Protein AF-S8C8A9-F1 (afdb_monomer)

pLDDT: mean 84.48, std 21.22, range [22.09, 98.94]

InterPro domains:
  IPR002110 Ankyrin repeat [PF12796] (405-491)
  IPR002110 Ankyrin repeat [PS50088] (434-466)
  IPR002110 Ankyrin repeat [PS50088] (467-499)
  IPR002110 Ankyrin repeat [SM00248] (434-463)
  IPR002110 Ankyrin repeat [SM00248] (467-498)
  IPR006034 Asparaginase/glutaminase-like [PIRSF001220] (20-376)
  IPR006034 Asparaginase/glutaminase-like [PR00139] (23-34)
  IPR006034 Asparaginase/glutaminase-like [PR00139] (129-147)
  IPR006034 Asparaginase/glutaminase-like [PR00139] (308-326)
  IPR006034 Asparaginase/glutaminase-like [PS51732] (21-376)
  IPR006034 Asparaginase/glutaminase-like [PTHR11707] (17-507)
  IPR006034 Asparaginase/glutaminase-like [SM00870] (22-370)
  IPR027473 L-asparaginase, C-terminal [G3DSA:3.40.50.40] (257-384)
  IPR027474 L-asparaginase, N-terminal [PF00710] (22-238)
  IPR036152 Asparaginase/glutaminase-like superfamily [SSF53774] (21-382)
  IPR036770 Ankyrin repeat-containing domain superfamily [G3DSA:1.25.40.20] (395-515)
  IPR036770 Ankyrin repeat-containing domain superfamily [SSF48403] (401-494)
  IPR037152 L-asparaginase, N-terminal domain superfamily [G3DSA:3.40.50.1170] (20-256)
  IPR040919 Asparaginase/glutaminase, C-terminal [PF17763] (258-370)
  IPR041725 Type I (cytosolic) L-asparaginase [cd08963] (22-370)

Nearest PDB structures (foldseek):
  5dnd-assembly1_C  TM=9.530E-01  e=2.998E-39  Cavia porcellus
  5dnd-assembly1_A  TM=9.537E-01  e=4.748E-38  Cavia porcellus
  2ocd-assembly1_D  TM=9.410E-01  e=1.477E-31  Vibrio cholerae
  2ocd-assembly1_B  TM=9.406E-01  e=2.278E-31  Vibrio cholerae
  2ocd-assembly1_A  TM=9.268E-01  e=1.559E-31  Vibrio cholerae

Secondary structure (DSSP, 8-state):
-HHHHHHHHHHHHHHHTS-EEEEEEEEEESGGGEEEETTEEEE-S-HIIIIITT-TTT---PPPPEEEEE-TT--EEEEEEEEPPPPTTS-EEEEEEEEEEEEE-GGG--HHHHHHHHHHHHHTTTT-SEEEEE--STTHHHHHHHHHHHEET--S-EEEE--SS-TTSSS-SHHHHHHHHHHHHHH----SEEEEETTEEEEGGG-EE--SSSS--EE-TTS--SEEESSSEEE-TTT-----SS---EE-------EEEEE--TT--HHHHHHHHTSTT--EEEEEEBTTTB--S-HHHHHHHHHHHHTT-EEEEEESSSS----TTSHHHHHHHHTTPEE-TT--HHHHHHHHHHHHTSS--HHHHHHHHTS-SSS-S---------------HHHHHHHHHHHHHHT-HHHHHHHHTTT-GGGGG---TTS--HHHHHHTSS-HHHHHHHHHTT--SS---TTS--HHHHHHHTT-HHHHHHHHHTT----HHHHHHHHHHHHHHHHHHHHHHT-PPPP--------------------------------------HHHHHHHHHHHT-

Sequence (574 aa):
MVTAKIRRDSFVQYEEAAAESRVLIIMTGGTICMRRSPDGYVPAEGFLDACLAIRPSFNDMSPPKELTARTDSGEELTLKSLRTPLTSYHKRIRYCVMEFNPLLDSSSINAKGWKKIAWTIYNNYKEFDAFLVLHGTDSLAYTSSALSFMLHNLGKPVILTGSQTPMTELQNDATDNLLGSLLIAGHFMIPEVCLFFNHELYRGNRATKVNATAFAAFQSPNCPPLATVGINTTARWDLITRPNAIERFSVEENLDAHVACLRIFPGILPEMVEGVLNLKNLKGLVLETFGAGNLPEDERLISVLGEACRRGIIIVNVTQCLTGTVSPLYAPGTALGRAGVVFGHDLTSEAALTKLIWLLGKNLTDTQIRFQMSHSLRGELTEQSQTLFEHPGLTPKMESLSRLGYAIRDGDLEEIERVLAAQREWLLNEVDYAGRTPLHHAAMQGNSDVLRHLLSRGASVHIRNRENHTPLYVAADAGYPENVRLLREAGGHLHPDELELAAMLKQKAIRSSTSSMSNSPVGGSSSNADATLKVPDEKHGAGHAGGSKIAVAGNGVGKGIDTEAADCWSLAGV

Mean predicted aligned error: 9.78 Å

Organism: Dactylellina haptotyla (strain CBS 200.50) (NCBI:txid1284197)

Solvent-accessible surface area (backbone atoms only — not comparable to full-atom values): 31473 Å² total; per-residue (Å²): 116,71,70,62,48,53,54,47,56,52,50,52,52,54,62,72,66,43,56,70,30,37,35,42,33,40,33,45,29,17,41,33,44,27,41,86,49,99,91,41,77,41,77,51,84,61,52,56,66,77,56,37,60,80,32,63,84,48,21,58,78,65,83,69,48,78,43,79,43,31,40,53,89,57,52,79,40,83,32,68,26,46,34,32,45,80,41,99,79,67,37,29,38,34,33,34,68,49,74,44,86,76,59,37,57,28,84,75,60,47,75,71,50,52,44,41,54,53,34,25,50,58,60,29,53,66,71,33,60,16,37,37,36,37,31,13,63,85,33,40,31,38,53,25,14,36,47,42,68,25,46,36,49,37,71,39,18,33,36,35,32,38,23,87,30,22,53,83,45,91,79,47,48,19,61,60,24,50,50,52,45,49,54,44,41,54,72,44,87,46,29,42,39,23,34,32,51,70,55,33,30,28,50,7,28,40,34,42,78,77,38,96,79,52,70,69,23,63,48,38,66,80,44,78,60,41,25,40,59,62,102,59,75,47,69,44,55,86,75,60,67,58,45,40,65,72,36,48,64,47,75,60,75,55,64,34,77,46,54,48,77,47,75,68,57,95,84,68,52,51,68,61,57,45,54,59,73,63,40,87,76,57,43,33,36,38,37,29,21,46,65,47,36,37,66,80,100,43,71,63,46,50,46,51,52,25,51,39,32,74,74,62,30,46,38,34,36,24,33,66,48,81,58,69,47,29,44,61,87,44,72,59,21,40,54,40,48,75,32,59,40,34,55,32,31,42,30,43,71,42,29,50,50,33,51,49,22,41,47,64,33,42,101,61,54,70,68,56,42,50,52,51,62,60,45,60,87,75,76,36,37,77,71,96,77,73,91,80,82,83,75,98,74,84,72,58,71,67,57,55,52,50,52,43,52,49,22,56,74,73,66,35,61,67,55,38,51,59,62,45,49,86,82,35,64,52,54,39,68,41,58,50,100,62,36,42,26,58,51,38,59,23,27,62,41,91,47,51,65,61,37,50,53,44,35,50,71,29,36,64,46,73,60,50,24,73,86,67,44,30,30,41,49,45,5,19,76,54,29,30,52,66,41,20,50,52,34,46,44,40,45,27,60,63,46,71,88,46,48,65,57,48,46,53,52,28,53,49,24,52,51,53,38,55,57,59,67,73,66,68,84,78,86,80,90,82,84,88,85,88,82,90,81,82,87,83,89,84,89,88,84,90,79,87,81,88,73,86,73,82,74,84,78,73,83,82,74,68,86,50,58,45,60,47,34,30,50,11,29,49,69,55,72,98

Foldseek 3Di:
DVVVVVVVVVVVVLLVPAAEFEEEEEELFAQQQWDQDPVGTDHDPPCCPVFQCVDLQRAVPPDWDWAWFAFLVRDIDTFTWGKGPQDPLSHIYIYTYDYDVPRDAQVPQDLVNLSRVLSSCVSCVQAGQAYEYEHHDPCQLLSLLLSQLFKPQQFAYYEYEYWLHYSPDPDTQSVVQVSLRRVCRTRPRQRASWYTFDQFIARSQQKDQDDNHDSCGIDRAADGTQWGDDPHIDGPLLLGDFDLDLAAIDGQSQFALLEEEDEDDPPDDLVVVLVSLPPPPRAEYEYADEDQQADPPDPSNLVSLLVSVVVNRAYETDYPDSHFFRDCPDPRSVSNVVSVHAGQTGGDPSNLSSLLRSLVSDPDGSVVSSVVSNDDPRSRHDDPDDDDDDDPDDDDPVVLLVQLLVCLVVVPPVSVCVSPPDSVLVQLCDADPQQDGSLLSNLLDLDVVSNSVSSSSRRRQSRATSVRWGSLLNNLQLLRQSSNLSSVRSNHAGHPVCLVVLVVLLVVLVVVLVVVVVPDDDDDDDDDDDDDDDDDDDDDDDDDDDDDDPDPDDDPRPPDPSVSSNVSSVSNPD

Radius of gyration: 29.11 Å; Cα contacts (8 Å, |Δi|>4): 1103; chains: 1; bounding box: 78×62×110 Å

Structure (mmCIF, N/CA/C/O backbone):
data_AF-S8C8A9-F1
#
_entry.id   AF-S8C8A9-F1
#
loop_
_atom_site.group_PDB
_atom_site.id
_atom_site.type_symbol
_atom_site.label_atom_id
_atom_site.label_alt_id
_atom_site.label_comp_id
_atom_site.label_asym_id
_atom_site.label_entity_id
_atom_site.label_seq_id
_atom_site.pdbx_PDB_ins_code
_atom_site.Cartn_x
_atom_site.Cartn_y
_atom_site.Cartn_z
_atom_site.occupancy
_atom_site.B_iso_or_equiv
_atom_site.auth_seq_id
_atom_site.auth_comp_id
_atom_site.auth_asym_id
_atom_site.auth_atom_id
_atom_site.pdbx_PDB_model_num
ATOM 1 N N . MET A 1 1 ? 47.945 -13.393 -22.040 1.00 42.03 1 MET A N 1
ATOM 2 C CA . MET A 1 1 ? 47.560 -12.063 -21.506 1.00 42.03 1 MET A CA 1
ATOM 3 C C . MET A 1 1 ? 46.384 -11.416 -22.244 1.00 42.03 1 MET A C 1
ATOM 5 O O . MET A 1 1 ? 45.586 -10.767 -21.584 1.00 42.03 1 MET A O 1
ATOM 9 N N . VAL A 1 2 ? 46.208 -11.625 -23.556 1.00 35.19 2 VAL A N 1
ATOM 10 C CA . VAL A 1 2 ? 45.102 -11.025 -24.339 1.00 35.19 2 VAL A CA 1
ATOM 11 C C . VAL A 1 2 ? 43.718 -11.614 -23.990 1.00 35.19 2 VAL A C 1
ATOM 13 O O . VAL A 1 2 ? 42.746 -10.879 -23.881 1.00 35.19 2 VAL A O 1
ATOM 16 N N . THR A 1 3 ? 43.620 -12.908 -23.674 1.00 34.03 3 THR A N 1
ATOM 17 C CA . THR A 1 3 ? 42.352 -13.587 -23.322 1.00 34.03 3 THR A CA 1
ATOM 18 C C . THR A 1 3 ? 41.801 -13.250 -21.931 1.00 34.03 3 THR A C 1
ATOM 20 O O . THR A 1 3 ? 40.588 -13.232 -21.742 1.00 34.03 3 THR A O 1
ATOM 23 N N . ALA A 1 4 ? 42.663 -12.939 -20.957 1.00 36.50 4 ALA A N 1
ATOM 24 C CA . ALA A 1 4 ? 42.240 -12.524 -19.615 1.00 36.50 4 ALA A CA 1
ATOM 25 C C . ALA A 1 4 ? 41.763 -11.062 -19.579 1.00 36.50 4 ALA A C 1
ATOM 27 O O . ALA A 1 4 ? 40.869 -10.735 -18.806 1.00 36.50 4 ALA A O 1
ATOM 28 N N . LYS A 1 5 ? 42.329 -10.204 -20.441 1.00 31.70 5 LYS A N 1
ATOM 29 C CA . LYS A 1 5 ? 41.906 -8.808 -20.599 1.00 31.70 5 LYS A CA 1
ATOM 30 C C . LYS A 1 5 ? 40.557 -8.722 -21.319 1.00 31.70 5 LYS A C 1
ATOM 32 O O . LYS A 1 5 ? 39.649 -8.110 -20.787 1.00 31.70 5 LYS A O 1
ATOM 37 N N . ILE A 1 6 ? 40.364 -9.492 -22.398 1.00 32.69 6 ILE A N 1
ATOM 38 C CA . ILE A 1 6 ? 39.068 -9.594 -23.097 1.00 32.69 6 ILE A CA 1
ATOM 39 C C . ILE A 1 6 ? 37.965 -10.150 -22.181 1.00 32.69 6 ILE A C 1
ATOM 41 O O . ILE A 1 6 ? 36.848 -9.645 -22.214 1.00 32.69 6 ILE A O 1
ATOM 45 N N . ARG A 1 7 ? 38.251 -11.145 -21.322 1.00 33.81 7 ARG A N 1
ATOM 46 C CA . ARG A 1 7 ? 37.277 -11.639 -20.325 1.00 33.81 7 ARG A CA 1
ATOM 47 C C . ARG A 1 7 ? 36.943 -10.617 -19.239 1.00 33.81 7 ARG A C 1
ATOM 49 O O . ARG A 1 7 ? 35.809 -10.609 -18.791 1.00 33.81 7 ARG A O 1
ATOM 56 N N . ARG A 1 8 ? 37.898 -9.779 -18.820 1.00 34.50 8 ARG A N 1
ATOM 57 C CA . ARG A 1 8 ? 37.656 -8.684 -17.865 1.00 34.50 8 ARG A CA 1
ATOM 58 C C . ARG A 1 8 ? 36.862 -7.551 -18.507 1.00 34.50 8 ARG A C 1
ATOM 60 O O . ARG A 1 8 ? 35.885 -7.121 -17.919 1.00 34.50 8 ARG A O 1
ATOM 67 N N . ASP A 1 9 ? 37.225 -7.142 -19.717 1.00 32.78 9 ASP A N 1
ATOM 68 C CA . ASP A 1 9 ? 36.562 -6.050 -20.436 1.00 32.78 9 ASP A CA 1
ATOM 69 C C . ASP A 1 9 ? 35.122 -6.436 -20.835 1.00 32.78 9 ASP A C 1
ATOM 71 O O . ASP A 1 9 ? 34.214 -5.622 -20.716 1.00 32.78 9 ASP A O 1
ATOM 75 N N . SER A 1 10 ? 34.879 -7.705 -21.198 1.00 34.06 10 SER A N 1
ATOM 76 C CA . SER A 1 10 ? 33.519 -8.226 -21.438 1.00 34.06 10 SER A CA 1
ATOM 77 C C . SER A 1 10 ? 32.696 -8.424 -20.159 1.00 34.06 10 SER A C 1
ATOM 79 O O . SER A 1 10 ? 31.490 -8.194 -20.196 1.00 34.06 10 SER A O 1
ATOM 81 N N . PHE A 1 11 ? 33.311 -8.791 -19.024 1.00 35.25 11 PHE A N 1
ATOM 82 C CA . PHE A 1 11 ? 32.624 -8.819 -17.721 1.00 35.25 11 PHE A CA 1
ATOM 83 C C . PHE A 1 11 ? 32.249 -7.412 -17.241 1.00 35.25 11 PHE A C 1
ATOM 85 O O . PHE A 1 11 ? 31.136 -7.214 -16.771 1.00 35.25 11 PHE A O 1
ATOM 92 N N . VAL A 1 12 ? 33.144 -6.432 -17.404 1.00 36.62 12 VAL A N 1
ATOM 93 C CA . VAL A 1 12 ? 32.909 -5.030 -17.018 1.00 36.62 12 VAL A CA 1
ATOM 94 C C . VAL A 1 12 ? 31.829 -4.386 -17.898 1.00 36.62 12 VAL A C 1
ATOM 96 O O . VAL A 1 12 ? 30.950 -3.710 -17.372 1.00 36.62 12 VAL A O 1
ATOM 99 N N . GLN A 1 13 ? 31.805 -4.666 -19.209 1.00 33.38 13 GLN A N 1
ATOM 100 C CA . GLN A 1 13 ? 30.713 -4.225 -20.094 1.00 33.38 13 GLN A CA 1
ATOM 101 C C . GLN A 1 13 ? 29.355 -4.845 -19.727 1.00 33.38 13 GLN A C 1
ATOM 103 O O . GLN A 1 13 ? 28.339 -4.154 -19.772 1.00 33.38 13 GLN A O 1
ATOM 108 N N . TYR A 1 14 ? 29.323 -6.126 -19.340 1.00 40.25 14 TYR A N 1
ATOM 109 C CA . TYR A 1 14 ? 28.103 -6.771 -18.837 1.00 40.25 14 TYR A CA 1
ATOM 110 C C . TYR A 1 14 ? 27.662 -6.201 -17.480 1.00 40.25 14 TYR A C 1
ATOM 112 O O . TYR A 1 14 ? 26.465 -6.082 -17.223 1.00 40.25 14 TYR A O 1
ATOM 120 N N . GLU A 1 15 ? 28.610 -5.820 -16.619 1.00 42.19 15 GLU A N 1
ATOM 121 C CA . GLU A 1 15 ? 28.318 -5.198 -15.330 1.00 42.19 15 GLU A CA 1
ATOM 122 C C . GLU A 1 15 ? 27.825 -3.755 -15.461 1.00 42.19 15 GLU A C 1
ATOM 124 O O . GLU A 1 15 ? 26.993 -3.369 -14.652 1.00 42.19 15 GLU A O 1
ATOM 129 N N . GLU A 1 16 ? 28.254 -2.951 -16.435 1.00 47.31 16 GLU A N 1
ATOM 130 C CA . GLU A 1 16 ? 27.693 -1.602 -16.657 1.00 47.31 16 GLU A CA 1
ATOM 131 C C . GLU A 1 16 ? 26.320 -1.618 -17.349 1.00 47.31 16 GLU A C 1
ATOM 133 O O . GLU A 1 16 ? 25.520 -0.712 -17.122 1.00 47.31 16 GLU A O 1
ATOM 138 N N . ALA A 1 17 ? 26.017 -2.663 -18.125 1.00 53.38 17 ALA A N 1
ATOM 139 C CA . ALA A 1 17 ? 24.766 -2.818 -18.874 1.00 53.38 17 ALA A CA 1
ATOM 140 C C . ALA A 1 17 ? 23.624 -3.505 -18.093 1.00 53.38 17 ALA A C 1
ATOM 142 O O . ALA A 1 17 ? 22.558 -3.758 -18.656 1.00 53.38 17 ALA A O 1
ATOM 143 N N . ALA A 1 18 ? 23.825 -3.846 -16.814 1.00 61.31 18 ALA A N 1
ATOM 144 C CA . ALA A 1 18 ? 22.782 -4.487 -16.014 1.00 61.31 18 ALA A CA 1
ATOM 145 C C . ALA A 1 18 ? 21.575 -3.551 -15.830 1.00 61.31 18 ALA A C 1
ATOM 147 O O . ALA A 1 18 ? 21.741 -2.386 -15.462 1.00 61.31 18 ALA A O 1
ATOM 148 N N . ALA A 1 19 ? 20.364 -4.077 -16.041 1.00 77.69 19 ALA A N 1
ATOM 149 C CA . ALA A 1 19 ? 19.128 -3.316 -15.895 1.00 77.69 19 ALA A CA 1
ATOM 150 C C . ALA A 1 19 ? 19.036 -2.644 -14.510 1.00 77.69 19 ALA A C 1
ATOM 152 O O . ALA A 1 19 ? 19.428 -3.216 -13.485 1.00 77.69 19 ALA A O 1
ATOM 153 N N . GLU A 1 20 ? 18.496 -1.426 -14.475 1.00 89.44 20 GLU A N 1
ATOM 154 C CA . GLU A 1 20 ? 18.305 -0.645 -13.251 1.00 89.44 20 GLU A CA 1
ATOM 155 C C . GLU A 1 20 ? 16.805 -0.479 -12.970 1.00 89.44 20 GLU A C 1
ATOM 157 O O . GLU A 1 20 ? 16.030 -0.109 -13.855 1.00 89.44 20 GLU A O 1
ATOM 162 N N . SER A 1 21 ? 16.372 -0.748 -11.735 1.00 94.38 21 SER A N 1
ATOM 163 C CA . SER A 1 21 ? 15.066 -0.277 -11.247 1.00 94.38 21 SER A CA 1
ATOM 164 C C . SER A 1 21 ? 15.201 1.102 -10.621 1.00 94.38 21 SER A C 1
ATOM 166 O O . SER A 1 21 ? 16.193 1.352 -9.935 1.00 94.38 21 SER A O 1
ATOM 168 N N . ARG A 1 22 ? 14.188 1.953 -10.780 1.00 96.88 22 ARG A N 1
ATOM 169 C CA . ARG A 1 22 ? 14.102 3.266 -10.133 1.00 96.88 22 ARG A CA 1
ATOM 170 C C . ARG A 1 22 ? 13.155 3.209 -8.938 1.00 96.88 22 ARG A C 1
ATOM 172 O O . ARG A 1 22 ? 11.986 2.876 -9.103 1.00 96.88 22 ARG A O 1
ATOM 179 N N . VAL A 1 23 ? 13.633 3.557 -7.747 1.00 98.62 23 VAL A N 1
ATOM 180 C CA . VAL A 1 23 ? 12.819 3.590 -6.519 1.00 98.62 23 VAL A CA 1
ATOM 181 C C . VAL A 1 23 ? 12.820 4.994 -5.925 1.00 98.62 23 VAL A C 1
ATOM 183 O O . VAL A 1 23 ? 13.881 5.583 -5.733 1.00 98.62 23 VAL A O 1
ATOM 186 N N . LEU A 1 24 ? 11.639 5.530 -5.616 1.00 98.81 24 LEU A N 1
ATOM 187 C CA . LEU A 1 24 ? 11.521 6.783 -4.871 1.00 98.81 24 LEU A CA 1
ATOM 188 C C . LEU A 1 24 ? 11.335 6.472 -3.388 1.00 98.81 24 LEU A C 1
ATOM 190 O O . LEU A 1 24 ? 10.375 5.800 -3.008 1.00 98.81 24 LEU A O 1
ATOM 194 N N . ILE A 1 25 ? 12.234 6.983 -2.550 1.00 98.81 25 ILE A N 1
ATOM 195 C CA . ILE A 1 25 ? 12.076 6.959 -1.098 1.00 98.81 25 ILE A CA 1
ATOM 196 C C . ILE A 1 25 ? 11.404 8.266 -0.671 1.00 98.81 25 ILE A C 1
ATOM 198 O O . ILE A 1 25 ? 11.983 9.339 -0.808 1.00 98.81 25 ILE A O 1
ATOM 202 N N . ILE A 1 26 ? 10.191 8.178 -0.139 1.00 98.69 26 ILE A N 1
ATOM 203 C CA . ILE A 1 26 ? 9.422 9.287 0.426 1.00 98.69 26 ILE A CA 1
ATOM 204 C C . ILE A 1 26 ? 9.629 9.260 1.939 1.00 98.69 26 ILE A C 1
ATOM 206 O O . ILE A 1 26 ? 9.161 8.350 2.623 1.00 98.69 26 ILE A O 1
ATOM 210 N N . MET A 1 27 ? 10.347 10.237 2.479 1.00 97.62 27 MET A N 1
ATOM 211 C CA . MET A 1 27 ? 10.659 10.298 3.902 1.00 97.62 27 MET A CA 1
ATOM 212 C C . MET A 1 27 ? 9.715 11.263 4.609 1.00 97.62 27 MET A C 1
ATOM 214 O O . MET A 1 27 ? 9.825 12.481 4.465 1.00 97.62 27 MET A O 1
ATOM 218 N N . THR A 1 28 ? 8.787 10.710 5.390 1.00 96.62 28 THR A N 1
ATOM 219 C CA . THR A 1 28 ? 7.831 11.504 6.172 1.00 96.62 28 THR A CA 1
ATOM 220 C C . THR A 1 28 ? 8.365 11.841 7.559 1.00 96.62 28 THR A C 1
ATOM 222 O O . THR A 1 28 ? 7.844 12.756 8.188 1.00 96.62 28 THR A O 1
ATOM 225 N N . GLY A 1 29 ? 9.372 11.106 8.040 1.00 94.69 29 GLY A N 1
ATOM 226 C CA . GLY A 1 29 ? 10.000 11.273 9.350 1.00 94.69 29 GLY A CA 1
ATOM 227 C C . GLY A 1 29 ? 10.159 9.938 10.079 1.00 94.69 29 GLY A C 1
ATOM 228 O O . GLY A 1 29 ? 10.437 8.908 9.463 1.00 94.69 29 GLY A O 1
ATOM 229 N N . GLY A 1 30 ? 9.936 9.950 11.394 1.00 93.69 30 GLY A N 1
ATOM 230 C CA . GLY A 1 30 ? 10.082 8.776 12.256 1.00 93.69 30 GLY A CA 1
ATOM 231 C C . GLY A 1 30 ? 11.503 8.524 12.761 1.00 93.69 30 GLY A C 1
ATOM 232 O O . GLY A 1 30 ? 12.468 9.146 12.324 1.00 93.69 30 GLY A O 1
ATOM 233 N N . THR A 1 31 ? 11.628 7.574 13.690 1.00 95.12 31 THR A N 1
ATOM 234 C CA . THR A 1 31 ? 12.879 7.261 14.399 1.00 95.12 31 THR A CA 1
ATOM 235 C C . THR A 1 31 ? 14.056 6.974 13.470 1.00 95.12 31 THR A C 1
ATOM 237 O O . THR A 1 31 ? 15.184 7.334 13.793 1.00 95.12 31 THR A O 1
ATOM 240 N N . ILE A 1 32 ? 13.811 6.399 12.290 1.00 96.19 32 ILE A N 1
ATOM 241 C CA . ILE A 1 32 ? 14.848 6.016 11.323 1.00 96.19 32 ILE A CA 1
ATOM 242 C C . ILE A 1 32 ? 15.799 7.154 10.942 1.00 96.19 32 ILE A C 1
ATOM 244 O O . ILE A 1 32 ? 17.000 6.915 10.799 1.00 96.19 32 ILE A O 1
ATOM 248 N N . CYS A 1 33 ? 15.286 8.382 10.854 1.00 93.94 33 CYS A N 1
ATOM 249 C CA . CYS A 1 33 ? 16.045 9.581 10.510 1.00 93.94 33 CYS A CA 1
ATOM 250 C C . CYS A 1 33 ? 16.248 10.528 11.705 1.00 93.94 33 CYS A C 1
ATOM 252 O O . CYS A 1 33 ? 16.643 11.676 11.516 1.00 93.94 33 CYS A O 1
ATOM 254 N N . MET A 1 34 ? 15.956 10.100 12.937 1.00 93.31 34 MET A N 1
ATOM 255 C CA . MET A 1 34 ? 16.166 10.945 14.113 1.00 93.31 34 MET A CA 1
ATOM 256 C C . MET A 1 34 ? 17.642 11.008 14.526 1.00 93.31 34 MET A C 1
ATOM 258 O O . MET A 1 34 ? 18.453 10.128 14.233 1.00 93.31 34 MET A O 1
ATOM 262 N N . ARG A 1 35 ? 17.993 12.056 15.270 1.00 91.19 35 ARG A N 1
ATOM 263 C CA . ARG A 1 35 ? 19.293 12.214 15.932 1.00 91.19 35 ARG A CA 1
ATOM 264 C C . ARG A 1 35 ? 19.104 12.584 17.396 1.00 91.19 35 ARG A C 1
ATOM 266 O O . ARG A 1 35 ? 18.099 13.198 17.751 1.00 91.19 35 ARG A O 1
ATOM 273 N N . ARG A 1 36 ? 20.084 12.248 18.235 1.00 90.31 36 ARG A N 1
ATOM 274 C CA . ARG A 1 36 ? 20.093 12.689 19.634 1.00 90.31 36 ARG A CA 1
ATOM 275 C C . ARG A 1 36 ? 20.239 14.208 19.718 1.00 90.31 36 ARG A C 1
ATOM 277 O O . ARG A 1 36 ? 21.080 14.795 19.037 1.00 90.31 36 ARG A O 1
ATOM 284 N N . SER A 1 37 ? 19.461 14.815 20.600 1.00 89.94 37 SER A N 1
ATOM 285 C CA . SER A 1 37 ? 19.577 16.199 21.049 1.00 89.94 37 SER A CA 1
ATOM 286 C C . SER A 1 37 ? 19.430 16.256 22.582 1.00 89.94 37 SER A C 1
ATOM 288 O O . SER A 1 37 ? 19.095 15.243 23.206 1.00 89.94 37 SER A O 1
ATOM 290 N N . PRO A 1 38 ? 19.679 17.416 23.219 1.00 92.38 38 PRO A N 1
ATOM 291 C CA . PRO A 1 38 ? 19.391 17.612 24.642 1.00 92.38 38 PRO A CA 1
ATOM 292 C C . PRO A 1 38 ? 17.920 17.375 25.028 1.00 92.38 38 PRO A C 1
ATOM 294 O O . PRO A 1 38 ? 17.655 17.001 26.166 1.00 92.38 38 PRO A O 1
ATOM 297 N N . ASP A 1 39 ? 16.990 17.532 24.081 1.00 87.62 39 ASP A N 1
ATOM 298 C CA . ASP A 1 39 ? 15.541 17.380 24.281 1.00 87.62 39 ASP A CA 1
ATOM 299 C C . ASP A 1 39 ? 15.029 15.974 23.907 1.00 87.62 39 ASP A C 1
ATOM 301 O O . ASP A 1 39 ? 13.825 15.743 23.801 1.00 87.62 39 ASP A O 1
ATOM 305 N N . GLY A 1 40 ? 15.939 15.020 23.688 1.00 87.25 40 GLY A N 1
ATOM 306 C CA . GLY A 1 40 ? 15.624 13.665 23.237 1.00 87.25 40 GLY A CA 1
ATOM 307 C C . GLY A 1 40 ? 15.929 13.452 21.755 1.00 87.25 40 GLY A C 1
ATOM 308 O O . GLY A 1 40 ? 16.821 14.079 21.186 1.00 87.25 40 GLY A O 1
ATOM 309 N N . TYR A 1 41 ? 15.242 12.507 21.119 1.00 87.31 41 TYR A N 1
ATOM 310 C CA . TYR A 1 41 ? 15.408 12.269 19.686 1.00 87.31 41 TYR A CA 1
ATOM 311 C C . TYR A 1 41 ? 14.573 13.265 18.880 1.00 87.31 41 TYR A C 1
ATOM 313 O O . TYR A 1 41 ? 13.378 13.413 19.116 1.00 87.31 41 TYR A O 1
ATOM 321 N N . VAL A 1 42 ? 15.205 13.932 17.913 1.00 87.75 42 VAL A N 1
ATOM 322 C CA . VAL A 1 42 ? 14.548 14.897 17.017 1.00 87.75 42 VAL A CA 1
ATOM 323 C C . VAL A 1 42 ? 14.750 14.494 15.557 1.00 87.75 42 VAL A C 1
ATOM 325 O O . VAL A 1 42 ? 15.813 13.947 15.238 1.00 87.75 42 VAL A O 1
ATOM 328 N N . PRO A 1 43 ? 13.783 14.753 14.654 1.00 89.31 43 PRO A N 1
ATOM 329 C CA . PRO A 1 43 ? 13.967 14.514 13.224 1.00 89.31 43 PRO A CA 1
ATOM 330 C C . PRO A 1 43 ? 15.207 15.236 12.675 1.00 89.31 43 PRO A C 1
ATOM 332 O O . PRO A 1 43 ? 15.498 16.369 13.068 1.00 89.31 43 PRO A O 1
ATOM 335 N N . ALA A 1 44 ? 15.942 14.579 11.777 1.00 90.38 44 ALA A N 1
ATOM 336 C CA . ALA A 1 44 ? 17.086 15.155 11.081 1.00 90.38 44 ALA A CA 1
ATOM 337 C C . ALA A 1 44 ? 16.915 15.052 9.562 1.00 90.38 44 ALA A C 1
ATOM 339 O O . ALA A 1 44 ? 16.457 14.032 9.047 1.00 90.38 44 ALA A O 1
ATOM 340 N N . GLU A 1 45 ? 17.314 16.117 8.871 1.00 92.94 45 GLU A N 1
ATOM 341 C CA . GLU A 1 45 ? 17.319 16.216 7.410 1.00 92.94 45 GLU A CA 1
ATOM 342 C C . GLU A 1 45 ? 18.648 15.722 6.815 1.00 92.94 45 GLU A C 1
ATOM 344 O O . GLU A 1 45 ? 19.648 15.553 7.524 1.00 92.94 45 GLU A O 1
ATOM 349 N N . GLY A 1 46 ? 18.675 15.524 5.496 1.00 95.06 46 GLY A N 1
ATOM 350 C CA . GLY A 1 46 ? 19.876 15.131 4.754 1.00 95.06 46 GLY A CA 1
ATOM 351 C C . GLY A 1 46 ? 20.194 13.640 4.877 1.00 95.06 46 GLY A C 1
ATOM 352 O O . GLY A 1 46 ? 21.359 13.238 4.862 1.00 95.06 46 GLY A O 1
ATOM 353 N N . PHE A 1 47 ? 19.163 12.805 5.002 1.00 96.50 47 PHE A N 1
ATOM 354 C CA . PHE A 1 47 ? 19.262 11.367 5.230 1.00 96.50 47 PHE A CA 1
ATOM 355 C C . PHE A 1 47 ? 20.036 10.644 4.121 1.00 96.50 47 PHE A C 1
ATOM 357 O O . PHE A 1 47 ? 20.830 9.744 4.409 1.00 96.50 47 PHE A O 1
ATOM 364 N N . LEU A 1 48 ? 19.869 11.062 2.858 1.00 96.69 48 LEU A N 1
ATOM 365 C CA . LEU A 1 48 ? 20.593 10.474 1.726 1.00 96.69 48 LEU A CA 1
ATOM 366 C C . LEU A 1 48 ? 22.112 10.553 1.927 1.00 96.69 48 LEU A C 1
ATOM 368 O O . LEU A 1 48 ? 22.789 9.532 1.840 1.00 96.69 48 LEU A O 1
ATOM 372 N N . ASP A 1 49 ? 22.645 11.739 2.217 1.00 95.44 49 ASP A N 1
ATOM 373 C CA . ASP A 1 49 ? 24.089 11.953 2.332 1.00 95.44 49 ASP A CA 1
ATOM 374 C C . ASP A 1 49 ? 24.624 11.524 3.705 1.00 95.44 49 ASP A C 1
ATOM 376 O O . ASP A 1 49 ? 25.658 10.860 3.784 1.00 95.44 49 ASP A O 1
ATOM 380 N N . ALA A 1 50 ? 23.904 11.847 4.784 1.00 94.00 50 ALA A N 1
ATOM 381 C CA . ALA A 1 50 ? 24.343 11.561 6.148 1.00 94.00 50 ALA A CA 1
ATOM 382 C C . ALA A 1 50 ? 24.273 10.069 6.501 1.00 94.00 50 ALA A C 1
ATOM 384 O O . ALA A 1 50 ? 25.067 9.593 7.313 1.00 94.00 50 ALA A O 1
ATOM 385 N N . CYS A 1 51 ? 23.325 9.328 5.914 1.00 96.00 51 CYS A N 1
ATOM 386 C CA . CYS A 1 51 ? 23.119 7.920 6.231 1.00 96.00 51 CYS A CA 1
ATOM 387 C C . CYS A 1 51 ? 23.416 6.987 5.053 1.00 96.00 51 CYS A C 1
ATOM 389 O O . CYS A 1 51 ? 24.118 5.992 5.230 1.00 96.00 51 CYS A O 1
ATOM 391 N N . LEU A 1 52 ? 22.890 7.243 3.859 1.00 97.25 52 LEU A N 1
ATOM 392 C CA . LEU A 1 52 ? 22.920 6.226 2.802 1.00 97.25 52 LEU A CA 1
ATOM 393 C C . LEU A 1 52 ? 24.204 6.269 1.968 1.00 97.25 52 LEU A C 1
ATOM 395 O O . LEU A 1 52 ? 24.807 5.228 1.718 1.00 97.25 52 LEU A O 1
ATOM 399 N N . ALA A 1 53 ? 24.669 7.459 1.590 1.00 96.88 53 ALA A N 1
ATOM 400 C CA . ALA A 1 53 ? 25.799 7.636 0.679 1.00 96.88 53 ALA A CA 1
ATOM 401 C C . ALA A 1 53 ? 27.118 7.068 1.224 1.00 96.88 53 ALA A C 1
ATOM 403 O O . ALA A 1 53 ? 27.946 6.592 0.450 1.00 96.88 53 ALA A O 1
ATOM 404 N N . ILE A 1 54 ? 27.307 7.092 2.545 1.00 94.88 54 ILE A N 1
ATOM 405 C CA . ILE A 1 54 ? 28.521 6.600 3.212 1.00 94.88 54 ILE A CA 1
ATOM 406 C C . ILE A 1 54 ? 28.548 5.073 3.390 1.00 94.88 54 ILE A C 1
ATOM 408 O O . ILE A 1 54 ? 29.561 4.529 3.828 1.00 94.88 54 ILE A O 1
ATOM 412 N N . ARG A 1 55 ? 27.444 4.370 3.101 1.00 95.75 55 ARG A N 1
ATOM 413 C CA . ARG A 1 55 ? 27.297 2.932 3.357 1.00 95.75 55 ARG A CA 1
ATOM 414 C C . ARG A 1 55 ? 27.439 2.125 2.063 1.00 95.75 55 ARG A C 1
ATOM 416 O O . ARG A 1 55 ? 26.564 2.225 1.205 1.00 95.75 55 ARG A O 1
ATOM 423 N N . PRO A 1 56 ? 28.448 1.241 1.942 1.00 95.81 56 PRO A N 1
ATOM 424 C CA . PRO A 1 56 ? 28.646 0.433 0.734 1.00 95.81 56 PRO A CA 1
ATOM 425 C C . PRO A 1 56 ? 27.468 -0.481 0.369 1.00 95.81 56 PRO A C 1
ATOM 427 O O . PRO A 1 56 ? 27.290 -0.820 -0.794 1.00 95.81 56 PRO A O 1
ATOM 430 N N . SER A 1 57 ? 26.641 -0.882 1.342 1.00 95.31 57 SER A N 1
ATOM 431 C CA . SER A 1 57 ? 25.430 -1.679 1.090 1.00 95.31 57 SER A CA 1
ATOM 432 C C . SER A 1 57 ? 24.336 -0.904 0.347 1.00 95.31 57 SER A C 1
ATOM 434 O O . SER A 1 57 ? 23.505 -1.509 -0.325 1.00 95.31 57 SER A O 1
ATOM 436 N N . PHE A 1 58 ? 24.348 0.425 0.449 1.00 97.12 58 PHE A N 1
ATOM 437 C CA . PHE A 1 58 ? 23.374 1.334 -0.156 1.00 97.12 58 PHE A CA 1
ATOM 438 C C . PHE A 1 58 ? 23.940 2.089 -1.363 1.00 97.12 58 PHE A C 1
ATOM 440 O O . PHE A 1 58 ? 23.183 2.535 -2.222 1.00 97.12 58 PHE A O 1
ATOM 447 N N . ASN A 1 59 ? 25.264 2.206 -1.446 1.00 97.06 59 ASN A N 1
ATOM 448 C CA . ASN A 1 59 ? 25.947 2.979 -2.466 1.00 97.06 59 ASN A CA 1
ATOM 449 C C . ASN A 1 59 ? 27.135 2.202 -3.050 1.00 97.06 59 ASN A C 1
ATOM 451 O O . ASN A 1 59 ? 28.124 1.951 -2.364 1.00 97.06 59 ASN A O 1
ATOM 455 N N . ASP A 1 60 ? 27.060 1.874 -4.339 1.00 95.31 60 ASP A N 1
ATOM 456 C CA . ASP A 1 60 ? 28.150 1.269 -5.109 1.00 95.31 60 ASP A CA 1
ATOM 457 C C . ASP A 1 60 ? 29.244 2.272 -5.517 1.00 95.31 60 ASP A C 1
ATOM 459 O O . ASP A 1 60 ? 30.193 1.902 -6.208 1.00 95.31 60 ASP A O 1
ATOM 463 N N . MET A 1 61 ? 29.117 3.533 -5.085 1.00 93.88 61 MET A N 1
ATOM 464 C CA . MET A 1 61 ? 30.028 4.646 -5.363 1.00 93.88 61 MET A CA 1
ATOM 465 C C . MET A 1 61 ? 30.099 5.050 -6.842 1.00 93.88 61 MET A C 1
ATOM 467 O O . MET A 1 61 ? 31.012 5.776 -7.241 1.00 93.88 61 MET A O 1
ATOM 471 N N . SER A 1 62 ? 29.134 4.622 -7.662 1.00 91.44 62 SER A N 1
ATOM 472 C CA . SER A 1 62 ? 28.996 5.127 -9.028 1.00 91.44 62 SER A CA 1
ATOM 473 C C . SER A 1 62 ? 28.656 6.625 -9.043 1.00 91.44 62 SER A C 1
ATOM 475 O O . SER A 1 62 ? 28.084 7.143 -8.077 1.00 91.44 62 SER A O 1
ATOM 477 N N . PRO A 1 63 ? 28.998 7.353 -10.127 1.00 89.88 63 PRO A N 1
ATOM 478 C CA . PRO A 1 63 ? 28.657 8.764 -10.241 1.00 89.88 63 PRO A CA 1
ATOM 479 C C . PRO A 1 63 ? 27.153 8.992 -10.021 1.00 89.88 63 PRO A C 1
ATOM 481 O O . PRO A 1 63 ? 26.334 8.279 -10.620 1.00 89.88 63 PRO A O 1
ATOM 484 N N . PRO A 1 64 ? 26.770 9.965 -9.173 1.00 87.00 64 PRO A N 1
ATOM 485 C CA . PRO A 1 64 ? 25.367 10.246 -8.930 1.00 87.00 64 PRO A CA 1
ATOM 486 C C . PRO A 1 64 ? 24.700 10.685 -10.234 1.00 87.00 64 PRO A C 1
ATOM 488 O O . PRO A 1 64 ? 25.260 11.470 -10.999 1.00 87.00 64 PRO A O 1
ATOM 491 N N . LYS A 1 65 ? 23.489 10.179 -10.473 1.00 91.88 65 LYS A N 1
ATOM 492 C CA . LYS A 1 65 ? 22.603 10.686 -11.526 1.00 91.88 65 LYS A CA 1
ATOM 493 C C . LYS A 1 65 ? 21.515 11.530 -10.885 1.00 91.88 65 LYS A C 1
ATOM 495 O O . LYS A 1 65 ? 21.028 11.179 -9.808 1.00 91.88 65 LYS A O 1
ATOM 500 N N . GLU A 1 66 ? 21.125 12.603 -11.543 1.00 95.06 66 GLU A N 1
ATOM 501 C CA . GLU A 1 66 ? 19.952 13.371 -11.148 1.00 95.06 66 GLU A CA 1
ATOM 502 C C . GLU A 1 66 ? 18.689 12.657 -11.635 1.00 95.06 66 GLU A C 1
ATOM 504 O O . GLU A 1 66 ? 18.636 12.165 -12.763 1.00 95.06 66 GLU A O 1
ATOM 509 N N . LEU A 1 67 ? 17.695 12.551 -10.757 1.00 95.44 67 LEU A N 1
ATOM 510 C CA . LEU A 1 67 ? 16.371 12.035 -11.071 1.00 95.44 67 LEU A CA 1
ATOM 511 C C . LEU A 1 67 ? 15.340 13.123 -10.803 1.00 95.44 67 LEU A C 1
ATOM 513 O O . LEU A 1 67 ? 15.358 13.755 -9.746 1.00 95.44 67 LEU A O 1
ATOM 517 N N . THR A 1 68 ? 14.421 13.295 -11.742 1.00 96.38 68 THR A N 1
ATOM 518 C CA . THR A 1 68 ? 13.267 14.170 -11.570 1.00 96.38 68 THR A CA 1
ATOM 519 C C . THR A 1 68 ? 12.230 13.483 -10.688 1.00 96.38 68 THR A C 1
ATOM 521 O O . THR A 1 68 ? 11.846 12.342 -10.938 1.00 96.38 68 THR A O 1
ATOM 524 N N . ALA A 1 69 ? 11.765 14.185 -9.662 1.00 97.62 69 ALA A N 1
ATOM 525 C CA . ALA A 1 69 ? 10.650 13.776 -8.823 1.00 97.62 69 ALA A CA 1
ATOM 526 C C . ALA A 1 69 ? 9.668 14.940 -8.645 1.00 97.62 69 ALA A C 1
ATOM 528 O O . ALA A 1 69 ? 9.980 16.079 -8.975 1.00 97.62 69 ALA A O 1
ATOM 529 N N . ARG A 1 70 ? 8.466 14.673 -8.138 1.00 98.19 70 ARG A N 1
ATOM 530 C CA . ARG A 1 70 ? 7.423 15.684 -7.922 1.00 98.19 70 ARG A CA 1
ATOM 531 C C . ARG A 1 70 ? 6.882 15.654 -6.500 1.00 98.19 70 ARG A C 1
ATOM 533 O O . ARG A 1 70 ? 6.676 14.580 -5.944 1.00 98.19 70 ARG A O 1
ATOM 540 N N . THR A 1 71 ? 6.632 16.806 -5.896 1.00 97.75 71 THR A N 1
ATOM 541 C CA . THR A 1 71 ? 5.975 16.879 -4.581 1.00 97.75 71 THR A CA 1
ATOM 542 C C . THR A 1 71 ? 4.503 16.458 -4.675 1.00 97.75 71 THR A C 1
ATOM 544 O O . THR A 1 71 ? 3.979 16.180 -5.757 1.00 97.75 71 THR A O 1
ATOM 547 N N . ASP A 1 72 ? 3.790 16.429 -3.548 1.00 96.00 72 ASP A N 1
ATOM 548 C CA . ASP A 1 72 ? 2.333 16.248 -3.521 1.00 96.00 72 ASP A CA 1
ATOM 549 C C . ASP A 1 72 ? 1.565 17.339 -4.288 1.00 96.00 72 ASP A C 1
ATOM 551 O O . ASP A 1 72 ? 0.534 17.046 -4.891 1.00 96.00 72 ASP A O 1
ATOM 555 N N . SER A 1 73 ? 2.090 18.568 -4.338 1.00 95.94 73 SER A N 1
ATOM 556 C CA . SER A 1 73 ? 1.519 19.673 -5.120 1.00 95.94 73 SER A CA 1
ATOM 557 C C . SER A 1 73 ? 1.892 19.635 -6.608 1.00 95.94 73 SER A C 1
ATOM 559 O O . SER A 1 73 ? 1.396 20.452 -7.382 1.00 95.94 73 SER A O 1
ATOM 561 N N . GLY A 1 74 ? 2.747 18.692 -7.021 1.00 95.75 74 GLY A N 1
ATOM 562 C CA . GLY A 1 74 ? 3.212 18.536 -8.401 1.00 95.75 74 GLY A CA 1
ATOM 563 C C . GLY A 1 74 ? 4.447 19.370 -8.757 1.00 95.75 74 GLY A C 1
ATOM 564 O O . GLY A 1 74 ? 4.888 19.324 -9.908 1.00 95.75 74 GLY A O 1
ATOM 565 N N . GLU A 1 75 ? 5.020 20.095 -7.791 1.00 97.12 75 GLU A N 1
ATOM 566 C CA . GLU A 1 75 ? 6.271 20.840 -7.963 1.00 97.12 75 GLU A CA 1
ATOM 567 C C . GLU A 1 75 ? 7.411 19.884 -8.313 1.00 97.12 75 GLU A C 1
ATOM 569 O O . GLU A 1 75 ? 7.585 18.855 -7.663 1.00 97.12 75 GLU A O 1
ATOM 574 N N . GLU A 1 76 ? 8.170 20.215 -9.354 1.00 97.44 76 GLU A N 1
ATOM 575 C CA . GLU A 1 76 ? 9.273 19.393 -9.834 1.00 97.44 76 GLU A CA 1
ATOM 576 C C . GLU A 1 76 ? 10.542 19.620 -9.010 1.00 97.44 76 GLU A C 1
ATOM 578 O O . GLU A 1 76 ? 10.940 20.754 -8.755 1.00 97.44 76 GLU A O 1
ATOM 583 N N . LEU A 1 77 ? 11.192 18.526 -8.627 1.00 96.69 77 LEU A N 1
ATOM 584 C CA . LEU A 1 77 ? 12.429 18.493 -7.867 1.00 96.69 77 LEU A CA 1
ATOM 585 C C . LEU A 1 77 ? 13.473 17.684 -8.629 1.00 96.69 77 LEU A C 1
ATOM 587 O O . LEU A 1 77 ? 13.205 16.567 -9.078 1.00 96.69 77 LEU A O 1
ATOM 591 N N . THR A 1 78 ? 14.690 18.208 -8.688 1.00 97.25 78 THR A N 1
ATOM 592 C CA . THR A 1 78 ? 15.859 17.459 -9.151 1.00 97.25 78 THR A CA 1
ATOM 593 C C . THR A 1 78 ? 16.555 16.850 -7.944 1.00 97.25 78 THR A C 1
ATOM 595 O O . THR A 1 78 ? 17.106 17.564 -7.107 1.00 97.25 78 THR A O 1
ATOM 598 N N . LEU A 1 79 ? 16.518 15.523 -7.831 1.00 97.19 79 LEU A N 1
ATOM 599 C CA . LEU A 1 79 ? 17.072 14.793 -6.695 1.00 97.19 79 LEU A CA 1
ATOM 600 C C . LEU A 1 79 ? 18.328 14.021 -7.091 1.00 97.19 79 LEU A C 1
ATOM 602 O O . LEU A 1 79 ? 18.359 13.304 -8.092 1.00 97.19 79 LEU A O 1
ATOM 606 N N . LYS A 1 80 ? 19.354 14.096 -6.244 1.00 96.94 80 LYS A N 1
ATOM 607 C CA . LYS A 1 80 ? 20.529 13.226 -6.334 1.00 96.94 80 LYS A CA 1
ATOM 608 C C . LYS A 1 80 ? 20.111 11.772 -6.087 1.00 96.94 80 LYS A C 1
ATOM 610 O O . LYS A 1 80 ? 19.407 11.484 -5.119 1.00 96.94 80 LYS A O 1
ATOM 615 N N . SER A 1 81 ? 20.571 10.854 -6.936 1.00 97.25 81 SER A N 1
ATOM 616 C CA . SER A 1 81 ? 20.369 9.413 -6.744 1.00 97.25 81 SER A CA 1
ATOM 617 C C . SER A 1 81 ? 21.631 8.686 -6.295 1.00 97.25 81 SER A C 1
ATOM 619 O O . SER A 1 81 ? 22.753 9.076 -6.627 1.00 97.25 81 SER A O 1
ATOM 621 N N . LEU A 1 82 ? 21.416 7.588 -5.576 1.00 97.50 82 LEU A N 1
ATOM 622 C CA . LEU A 1 82 ? 22.403 6.556 -5.283 1.00 97.50 82 LEU A CA 1
ATOM 623 C C . LEU A 1 82 ? 22.045 5.280 -6.045 1.00 97.50 82 LEU A C 1
ATOM 625 O O . LEU A 1 82 ? 20.931 5.135 -6.562 1.00 97.50 82 LEU A O 1
ATOM 629 N N . ARG A 1 83 ? 22.995 4.349 -6.119 1.00 96.50 83 ARG A N 1
ATOM 630 C CA . ARG A 1 83 ? 22.781 3.033 -6.714 1.00 96.50 83 ARG A CA 1
ATOM 631 C C . ARG A 1 83 ? 23.316 1.950 -5.792 1.00 96.50 83 ARG A C 1
ATOM 633 O O . ARG A 1 83 ? 24.438 2.050 -5.310 1.00 96.50 83 ARG A O 1
ATOM 640 N N . THR A 1 84 ? 22.526 0.908 -5.570 1.00 96.75 84 THR A N 1
ATOM 641 C CA . THR A 1 84 ? 22.972 -0.254 -4.798 1.00 96.75 84 THR A CA 1
ATOM 642 C C . THR A 1 84 ? 24.057 -1.028 -5.552 1.00 96.75 84 THR A C 1
ATOM 644 O O . THR A 1 84 ? 24.079 -1.014 -6.790 1.00 96.75 84 THR A O 1
ATOM 647 N N . PRO A 1 85 ? 24.898 -1.807 -4.850 1.00 95.00 85 PRO A N 1
ATOM 648 C CA . PRO A 1 85 ? 25.683 -2.862 -5.481 1.00 95.00 85 PRO A CA 1
ATOM 649 C C . PRO A 1 85 ? 24.809 -3.828 -6.297 1.00 95.00 85 PRO A C 1
ATOM 651 O O . PRO A 1 85 ? 23.582 -3.873 -6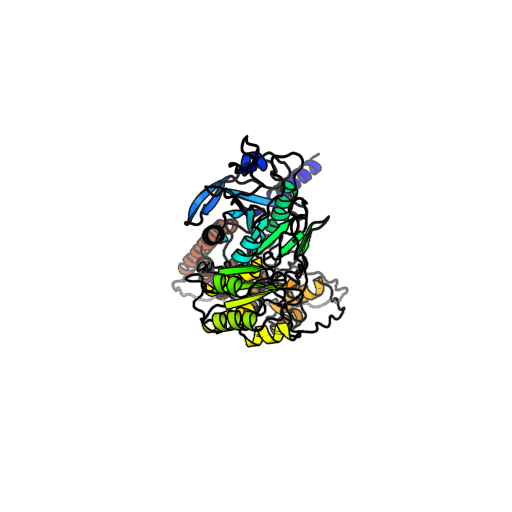.147 1.00 95.00 85 PRO A O 1
ATOM 654 N N . LEU A 1 86 ? 25.449 -4.615 -7.169 1.00 93.38 86 LEU A N 1
ATOM 655 C CA . LEU A 1 86 ? 24.758 -5.656 -7.931 1.00 93.38 86 LEU A CA 1
ATOM 656 C C . LEU A 1 86 ? 24.153 -6.684 -6.969 1.00 93.38 86 LEU A C 1
ATOM 658 O O . LEU A 1 86 ? 24.853 -7.234 -6.120 1.00 93.38 86 LEU A O 1
ATOM 662 N N . THR A 1 87 ? 22.853 -6.936 -7.103 1.00 90.81 87 THR A N 1
ATOM 663 C CA . THR A 1 87 ? 22.150 -7.887 -6.240 1.00 90.81 87 THR A CA 1
ATOM 664 C C . THR A 1 87 ? 22.249 -9.310 -6.790 1.00 90.81 87 THR A C 1
ATOM 666 O O . THR A 1 87 ? 22.604 -9.526 -7.952 1.00 90.81 87 THR A O 1
ATOM 669 N N . SER A 1 88 ? 21.876 -10.306 -5.981 1.00 88.56 88 SER A N 1
ATOM 670 C CA . SER A 1 88 ? 21.773 -11.710 -6.417 1.00 88.56 88 SER A CA 1
ATOM 671 C C . SER A 1 88 ? 20.758 -11.923 -7.551 1.00 88.56 88 SER A C 1
ATOM 673 O O . SER A 1 88 ? 20.819 -12.926 -8.262 1.00 88.56 88 SER A O 1
ATOM 675 N N . TYR A 1 89 ? 19.866 -10.954 -7.781 1.00 87.38 89 TYR A N 1
ATOM 676 C CA . TYR A 1 89 ? 18.905 -10.937 -8.883 1.00 87.38 89 TYR A CA 1
ATOM 677 C C . TYR A 1 89 ? 19.484 -10.358 -10.186 1.00 87.38 89 TYR A C 1
ATOM 679 O O . TYR A 1 89 ? 18.739 -10.158 -11.141 1.00 87.38 89 TYR A O 1
ATOM 687 N N . HIS A 1 90 ? 20.799 -10.098 -10.244 1.00 87.06 90 HIS A N 1
ATOM 688 C CA . HIS A 1 90 ? 21.513 -9.581 -11.422 1.00 87.06 90 HIS A CA 1
ATOM 689 C C . HIS A 1 90 ? 20.946 -8.248 -11.949 1.00 87.06 90 HIS A C 1
ATOM 691 O O . HIS A 1 90 ? 20.996 -7.958 -13.143 1.00 87.06 90 HIS A O 1
ATOM 697 N N . LYS A 1 91 ? 20.403 -7.428 -11.044 1.00 88.94 91 LYS A N 1
ATOM 698 C CA . LYS A 1 91 ? 19.804 -6.120 -11.327 1.00 88.94 91 LYS A CA 1
ATOM 699 C C . LYS A 1 91 ? 20.261 -5.131 -10.255 1.00 88.94 91 LYS A C 1
ATOM 701 O O . LYS A 1 91 ? 20.462 -5.529 -9.109 1.00 88.94 91 LYS A O 1
ATOM 706 N N . ARG A 1 92 ? 20.446 -3.856 -10.602 1.00 93.62 92 ARG A N 1
ATOM 707 C CA . ARG A 1 92 ? 20.755 -2.798 -9.619 1.00 93.62 92 ARG A CA 1
ATOM 708 C C . ARG A 1 92 ? 19.528 -1.950 -9.319 1.00 93.62 92 ARG A C 1
ATOM 710 O O . ARG A 1 92 ? 18.607 -1.863 -10.130 1.00 93.62 92 ARG A O 1
ATOM 717 N N . ILE A 1 93 ? 19.545 -1.293 -8.165 1.00 96.44 93 ILE A N 1
ATOM 718 C CA . ILE A 1 93 ? 18.482 -0.391 -7.737 1.00 96.44 93 ILE A CA 1
ATOM 719 C C . ILE A 1 93 ? 19.064 1.013 -7.671 1.00 96.44 93 ILE A C 1
ATOM 721 O O . ILE A 1 93 ? 19.961 1.280 -6.874 1.00 96.44 93 ILE A O 1
ATOM 725 N N . ARG A 1 94 ? 18.554 1.909 -8.513 1.00 97.00 94 ARG A N 1
ATOM 726 C CA . ARG A 1 94 ? 18.810 3.342 -8.422 1.00 97.00 94 ARG A CA 1
ATOM 727 C C . ARG A 1 94 ? 17.679 3.990 -7.643 1.00 97.00 94 ARG A C 1
ATOM 729 O O . ARG A 1 94 ? 16.512 3.752 -7.939 1.00 97.00 94 ARG A O 1
ATOM 736 N N . TYR A 1 95 ? 18.009 4.816 -6.664 1.00 98.19 95 TYR A N 1
ATOM 737 C CA . TYR A 1 95 ? 16.995 5.448 -5.833 1.00 98.19 95 TYR A CA 1
ATOM 738 C C . TYR A 1 95 ? 17.399 6.854 -5.405 1.00 98.19 95 TYR A C 1
ATOM 740 O O . TYR A 1 95 ? 18.583 7.182 -5.332 1.00 98.19 95 TYR A O 1
ATOM 748 N N . CYS A 1 96 ? 16.405 7.684 -5.114 1.00 98.25 96 CYS A N 1
ATOM 749 C CA . CYS A 1 96 ? 16.578 8.999 -4.504 1.00 98.25 96 CYS A CA 1
ATOM 750 C C . CYS A 1 96 ? 15.663 9.134 -3.282 1.00 98.25 96 CYS A C 1
ATOM 752 O O . CYS A 1 96 ? 14.736 8.341 -3.099 1.00 98.25 96 CYS A O 1
ATOM 754 N N . VAL A 1 97 ? 15.956 10.114 -2.427 1.00 98.44 97 VAL A N 1
ATOM 755 C CA . VAL A 1 97 ? 15.183 10.401 -1.212 1.00 98.44 97 VAL A CA 1
ATOM 756 C C . VAL A 1 97 ? 14.532 11.771 -1.356 1.00 98.44 97 VAL A C 1
ATOM 758 O O . VAL A 1 97 ? 15.220 12.762 -1.590 1.00 98.44 97 VAL A O 1
ATOM 761 N N . MET A 1 98 ? 13.211 11.814 -1.210 1.00 98.19 98 MET A N 1
ATOM 762 C CA . MET A 1 98 ? 12.418 13.030 -1.084 1.00 98.19 98 MET A CA 1
ATOM 763 C C . MET A 1 98 ? 12.016 13.201 0.379 1.00 98.19 98 MET A C 1
ATOM 765 O O . MET A 1 98 ? 11.229 12.416 0.908 1.00 98.19 98 MET A O 1
ATOM 769 N N . GLU A 1 99 ? 12.545 14.233 1.026 1.00 97.38 99 GLU A N 1
ATOM 770 C CA . GLU A 1 99 ? 12.248 14.542 2.424 1.00 97.38 99 GLU A CA 1
ATOM 771 C C . GLU A 1 99 ? 11.073 15.514 2.510 1.00 97.38 99 GLU A C 1
ATOM 773 O O . GLU A 1 99 ? 11.053 16.556 1.853 1.00 97.38 99 GLU A O 1
ATOM 778 N N . PHE A 1 100 ? 10.062 15.175 3.309 1.00 95.69 100 PHE A N 1
ATOM 779 C CA . PHE A 1 100 ? 8.980 16.109 3.584 1.00 95.69 100 PHE A CA 1
ATOM 780 C C . PHE A 1 100 ? 9.459 17.215 4.519 1.00 95.69 100 PHE A C 1
ATOM 782 O O . PHE A 1 100 ? 10.148 16.958 5.499 1.00 95.69 100 PHE A O 1
ATOM 789 N N . ASN A 1 101 ? 9.018 18.442 4.243 1.00 90.25 101 ASN A N 1
ATOM 790 C CA . ASN A 1 101 ? 9.215 19.581 5.126 1.00 90.25 101 ASN A CA 1
ATOM 791 C C . ASN A 1 101 ? 7.858 20.050 5.699 1.00 90.25 101 ASN A C 1
ATOM 793 O O . ASN A 1 101 ? 6.947 20.346 4.911 1.00 90.25 101 ASN A O 1
ATOM 797 N N . PRO A 1 102 ? 7.690 20.099 7.033 1.00 91.00 102 PRO A N 1
ATOM 798 C CA . PRO A 1 102 ? 8.595 19.526 8.036 1.00 91.00 102 PRO A CA 1
ATOM 799 C C . PRO A 1 102 ? 8.550 17.989 8.030 1.00 91.00 102 PRO A C 1
ATOM 801 O O . PRO A 1 102 ? 7.544 17.393 7.631 1.00 91.00 102 PRO A O 1
ATOM 804 N N . LEU A 1 103 ? 9.616 17.355 8.528 1.00 90.44 103 LEU A N 1
ATOM 805 C CA . LEU A 1 103 ? 9.579 15.944 8.916 1.00 90.44 103 LEU A CA 1
ATOM 806 C C . LEU A 1 103 ? 8.680 15.795 10.147 1.00 90.44 103 LEU A C 1
ATOM 808 O O . LEU A 1 103 ? 8.763 16.582 11.091 1.00 90.44 103 LEU A O 1
ATOM 812 N N . LEU A 1 104 ? 7.815 14.785 10.137 1.00 82.12 104 LEU A N 1
ATOM 813 C CA . LEU A 1 104 ? 6.783 14.588 11.147 1.00 82.12 104 LEU A CA 1
ATOM 814 C C . LEU A 1 104 ? 7.088 13.390 12.047 1.00 82.12 104 LEU A C 1
ATOM 816 O O . LEU A 1 104 ? 7.583 12.347 11.610 1.00 82.12 104 LEU A O 1
ATOM 820 N N . ASP A 1 105 ? 6.707 13.526 13.314 1.00 82.06 105 ASP A N 1
ATOM 821 C CA . ASP A 1 105 ? 6.461 12.380 14.179 1.00 82.06 105 ASP A CA 1
ATOM 822 C C . ASP A 1 105 ? 5.213 11.637 13.676 1.0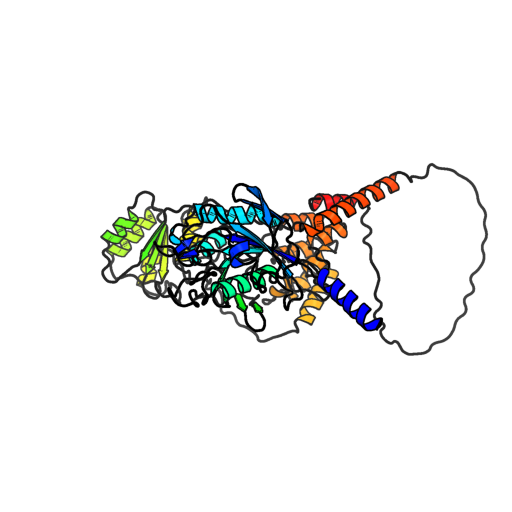0 82.06 105 ASP A C 1
ATOM 824 O O . ASP A 1 105 ? 4.191 12.257 13.360 1.00 82.06 105 ASP A O 1
ATOM 828 N N . SER A 1 106 ? 5.276 10.306 13.598 1.00 86.06 106 SER A N 1
ATOM 829 C CA . SER A 1 106 ? 4.162 9.494 13.100 1.00 86.06 106 SER A CA 1
ATOM 830 C C . SER A 1 106 ? 2.872 9.685 13.899 1.00 86.06 106 SER A C 1
ATOM 832 O O . SER A 1 106 ? 1.789 9.654 13.316 1.00 86.06 106 SER A O 1
ATOM 834 N N . SER A 1 107 ? 2.959 9.958 15.201 1.00 83.31 107 SER A N 1
ATOM 835 C CA . SER A 1 107 ? 1.793 10.247 16.050 1.00 83.31 107 SER A CA 1
ATOM 836 C C . SER A 1 107 ? 0.995 11.479 15.595 1.00 83.31 107 SER A C 1
ATOM 838 O O . SER A 1 107 ? -0.183 11.608 15.919 1.00 83.31 107 SER A O 1
ATOM 840 N N . SER A 1 108 ? 1.611 12.366 14.807 1.00 87.31 108 SER A N 1
ATOM 841 C CA . SER A 1 108 ? 0.986 13.579 14.267 1.00 87.31 108 SER A CA 1
ATOM 842 C C . SER A 1 108 ? 0.420 13.405 12.850 1.00 87.31 108 SER A C 1
ATOM 844 O O . SER A 1 108 ? -0.208 14.326 12.319 1.00 87.31 108 SER A O 1
ATOM 846 N N . ILE A 1 109 ? 0.631 12.249 12.211 1.00 90.62 109 ILE A N 1
ATOM 847 C CA . ILE A 1 109 ? 0.146 11.986 10.853 1.00 90.62 109 ILE A CA 1
ATOM 848 C C . ILE A 1 109 ? -1.347 11.643 10.893 1.00 90.62 109 ILE A C 1
ATOM 850 O O . ILE A 1 109 ? -1.790 10.738 11.592 1.00 90.62 109 ILE A O 1
ATOM 854 N N . ASN A 1 110 ? -2.125 12.389 10.110 1.00 92.56 110 ASN A N 1
ATOM 855 C CA . ASN A 1 110 ? -3.577 12.260 9.979 1.00 92.56 110 ASN A CA 1
ATOM 856 C C . ASN A 1 110 ? -3.986 12.198 8.494 1.00 92.56 110 ASN A C 1
ATOM 858 O O . ASN A 1 110 ? -3.129 12.130 7.611 1.00 92.56 110 ASN A O 1
ATOM 862 N N . ALA A 1 111 ? -5.288 12.300 8.203 1.00 93.75 111 ALA A N 1
ATOM 863 C CA . ALA A 1 111 ? -5.838 12.282 6.843 1.00 93.75 111 ALA A CA 1
ATOM 864 C C . ALA A 1 111 ? -5.138 13.239 5.853 1.00 93.75 111 ALA A C 1
ATOM 866 O O . ALA A 1 111 ? -4.932 12.880 4.694 1.00 93.75 111 ALA A O 1
ATOM 867 N N . LYS A 1 112 ? -4.705 14.431 6.295 1.00 93.44 112 LYS A N 1
ATOM 868 C CA . LYS A 1 112 ? -3.946 15.366 5.441 1.00 93.44 112 LYS A CA 1
ATOM 869 C C . LYS A 1 112 ? -2.557 14.823 5.102 1.00 93.44 112 LYS A C 1
ATOM 871 O O . LYS A 1 112 ? -2.106 14.961 3.970 1.00 93.44 112 LYS A O 1
ATOM 876 N N . GLY A 1 113 ? -1.895 14.191 6.071 1.00 95.56 113 GLY A N 1
ATOM 877 C CA . GLY A 1 113 ? -0.603 13.534 5.873 1.00 95.56 113 GLY A CA 1
ATOM 878 C C . GLY A 1 113 ? -0.703 12.343 4.919 1.00 95.56 113 GLY A C 1
ATOM 879 O O . GLY A 1 113 ? 0.115 12.223 4.011 1.00 95.56 113 GLY A O 1
ATOM 880 N N . TRP A 1 114 ? -1.748 11.519 5.047 1.00 97.69 114 TRP A N 1
ATOM 881 C CA . TRP A 1 114 ? -2.002 10.417 4.111 1.00 97.69 114 TRP A CA 1
ATOM 882 C C . TRP A 1 114 ? -2.254 10.922 2.687 1.00 97.69 114 TRP A C 1
ATOM 884 O O . TRP A 1 114 ? -1.660 10.398 1.746 1.00 97.69 114 TRP A O 1
ATOM 894 N N . LYS A 1 115 ? -3.049 11.994 2.530 1.00 96.94 115 LYS A N 1
ATOM 895 C CA . LYS A 1 115 ? -3.262 12.667 1.236 1.00 96.94 115 LYS A CA 1
ATOM 896 C C . LYS A 1 115 ? -1.939 13.120 0.619 1.00 96.94 115 LYS A C 1
ATOM 898 O O . LYS A 1 115 ? -1.710 12.855 -0.558 1.00 96.94 115 LYS A O 1
ATOM 903 N N . LYS A 1 116 ? -1.057 13.737 1.411 1.00 97.50 116 LYS A N 1
ATOM 904 C CA . LYS A 1 116 ? 0.272 14.170 0.959 1.00 97.50 116 LYS A CA 1
ATOM 905 C C . LYS A 1 116 ? 1.074 13.001 0.375 1.00 97.50 116 LYS A C 1
ATOM 907 O O . LYS A 1 116 ? 1.516 13.074 -0.765 1.00 97.50 116 LYS A O 1
ATOM 912 N N . ILE A 1 117 ? 1.187 11.895 1.115 1.00 98.56 117 ILE A N 1
ATOM 913 C CA . ILE A 1 117 ? 1.927 10.700 0.672 1.00 98.56 117 ILE A CA 1
ATOM 914 C C . ILE A 1 117 ? 1.317 10.115 -0.611 1.00 98.56 117 ILE A C 1
ATOM 916 O O . ILE A 1 117 ? 2.043 9.840 -1.566 1.00 98.56 117 ILE A O 1
ATOM 920 N N . ALA A 1 118 ? -0.010 9.955 -0.657 1.00 98.62 118 ALA A N 1
ATOM 921 C CA . ALA A 1 118 ? -0.704 9.379 -1.807 1.00 98.62 118 ALA A CA 1
ATOM 922 C C . ALA A 1 118 ? -0.488 10.202 -3.090 1.00 98.62 118 ALA A C 1
ATOM 924 O O . ALA A 1 118 ? -0.165 9.639 -4.137 1.00 98.62 118 ALA A O 1
ATOM 925 N N . TRP A 1 119 ? -0.586 11.533 -3.008 1.00 98.56 119 TRP A N 1
ATOM 926 C CA . TRP A 1 119 ? -0.339 12.411 -4.154 1.00 98.56 119 TRP A CA 1
ATOM 927 C C . TRP A 1 119 ? 1.125 12.473 -4.566 1.00 98.56 119 TRP A C 1
ATOM 929 O O . TRP A 1 119 ? 1.408 12.513 -5.761 1.00 98.56 119 TRP A O 1
ATOM 939 N N . THR A 1 120 ? 2.067 12.407 -3.621 1.00 98.69 120 THR A N 1
ATOM 940 C CA . THR A 1 120 ? 3.483 12.246 -3.971 1.00 98.69 120 THR A CA 1
ATOM 941 C C . THR A 1 120 ? 3.693 10.964 -4.780 1.00 98.69 120 THR A C 1
ATOM 943 O O . THR A 1 120 ? 4.332 11.011 -5.827 1.00 98.69 120 THR A O 1
ATOM 946 N N . ILE A 1 121 ? 3.112 9.830 -4.378 1.00 98.81 121 ILE A N 1
ATOM 947 C CA . ILE A 1 121 ? 3.195 8.583 -5.161 1.00 98.81 121 ILE A CA 1
ATOM 948 C C . ILE A 1 121 ? 2.590 8.775 -6.559 1.00 98.81 121 ILE A C 1
ATOM 950 O O . ILE A 1 121 ? 3.212 8.413 -7.557 1.00 98.81 121 ILE A O 1
ATOM 954 N N . TYR A 1 122 ? 1.414 9.397 -6.654 1.00 98.69 122 TYR A N 1
ATOM 955 C CA . TYR A 1 122 ? 0.734 9.647 -7.927 1.00 98.69 122 TYR A CA 1
ATOM 956 C C . TYR A 1 122 ? 1.515 10.522 -8.894 1.00 98.69 122 TYR A C 1
ATOM 958 O O . TYR A 1 122 ? 1.706 10.139 -10.051 1.00 98.69 122 TYR A O 1
ATOM 966 N N . ASN A 1 123 ? 2.042 11.645 -8.423 1.00 98.50 123 ASN A N 1
ATOM 967 C CA . ASN A 1 123 ? 2.789 12.568 -9.270 1.00 98.50 123 ASN A CA 1
ATOM 968 C C . ASN A 1 123 ? 4.109 11.963 -9.778 1.00 98.50 123 ASN A C 1
ATOM 970 O O . ASN A 1 123 ? 4.637 12.406 -10.795 1.00 98.50 123 ASN A O 1
ATOM 974 N N . ASN A 1 124 ? 4.613 10.922 -9.110 1.00 98.56 124 ASN A N 1
ATOM 975 C CA . ASN A 1 124 ? 5.838 10.207 -9.467 1.00 98.56 124 ASN A CA 1
ATOM 976 C C . ASN A 1 124 ? 5.586 8.838 -10.110 1.00 98.56 124 ASN A C 1
ATOM 978 O O . ASN A 1 124 ? 6.538 8.131 -10.440 1.00 98.56 124 ASN A O 1
ATOM 982 N N . TYR A 1 125 ? 4.324 8.451 -10.317 1.00 98.19 125 TYR A N 1
ATOM 983 C CA . TYR A 1 125 ? 3.967 7.081 -10.687 1.00 98.19 125 TYR A CA 1
ATOM 984 C C . TYR A 1 125 ? 4.582 6.614 -12.005 1.00 98.19 125 TYR A C 1
ATOM 986 O O . TYR A 1 125 ? 4.798 5.422 -12.179 1.00 98.19 125 TYR A O 1
ATOM 994 N N . LYS A 1 126 ? 4.876 7.531 -12.932 1.00 95.81 126 LYS A N 1
ATOM 995 C CA . LYS A 1 126 ? 5.490 7.210 -14.230 1.00 95.81 126 LYS A CA 1
ATOM 996 C C . LYS A 1 126 ? 7.016 7.126 -14.190 1.00 95.81 126 LYS A C 1
ATOM 998 O O . LYS A 1 126 ? 7.593 6.389 -14.978 1.00 95.81 126 LYS A O 1
ATOM 1003 N N . GLU A 1 127 ? 7.648 7.857 -13.275 1.00 95.81 127 GLU A N 1
ATOM 1004 C CA . GLU A 1 127 ? 9.108 8.033 -13.231 1.00 95.81 127 GLU A CA 1
ATOM 1005 C C . GLU A 1 127 ? 9.829 6.913 -12.469 1.00 95.81 127 GLU A C 1
ATOM 1007 O O . GLU A 1 127 ? 11.020 6.670 -12.684 1.00 95.81 127 GLU A O 1
ATOM 1012 N N . PHE A 1 128 ? 9.107 6.227 -11.579 1.00 97.94 128 PHE A N 1
ATOM 1013 C CA . PHE A 1 128 ? 9.662 5.219 -10.679 1.00 97.94 128 PHE A CA 1
ATOM 1014 C C . PHE A 1 128 ? 8.937 3.879 -10.813 1.00 97.94 128 PHE A C 1
ATOM 1016 O O . PHE A 1 128 ? 7.732 3.819 -11.060 1.00 97.94 128 PHE A O 1
ATOM 1023 N N . ASP A 1 129 ? 9.674 2.784 -10.635 1.00 97.81 129 ASP A N 1
ATOM 1024 C CA . ASP A 1 129 ? 9.153 1.415 -10.648 1.00 97.81 129 ASP A CA 1
ATOM 1025 C C . ASP A 1 129 ? 8.466 1.042 -9.327 1.00 97.81 129 ASP A C 1
ATOM 1027 O O . ASP A 1 129 ? 7.576 0.193 -9.323 1.00 97.81 129 ASP A O 1
ATOM 1031 N N . ALA A 1 130 ? 8.873 1.662 -8.215 1.00 98.56 130 ALA A N 1
ATOM 1032 C CA . ALA A 1 130 ? 8.345 1.389 -6.883 1.00 98.56 130 ALA A CA 1
ATOM 1033 C C . ALA A 1 130 ? 8.560 2.561 -5.913 1.00 98.56 130 ALA A C 1
ATOM 1035 O O . ALA A 1 130 ? 9.383 3.452 -6.150 1.00 98.56 130 ALA A O 1
ATOM 1036 N N . PHE A 1 131 ? 7.845 2.513 -4.790 1.00 98.94 131 PHE A N 1
ATOM 1037 C CA . PHE A 1 131 ? 7.853 3.542 -3.756 1.00 98.94 131 PHE A CA 1
ATOM 1038 C C . PHE A 1 131 ? 8.175 2.937 -2.395 1.00 98.94 131 PHE A C 1
ATOM 1040 O O . PHE A 1 131 ? 7.567 1.946 -1.987 1.00 98.94 131 PHE A O 1
ATOM 1047 N N . LEU A 1 132 ? 9.097 3.570 -1.675 1.00 98.81 132 LEU A N 1
ATOM 1048 C CA . LEU A 1 132 ? 9.325 3.312 -0.258 1.00 98.81 132 LEU A CA 1
ATOM 1049 C C . LEU A 1 132 ? 8.865 4.512 0.550 1.00 98.81 132 LEU A C 1
ATOM 1051 O O . LEU A 1 132 ? 9.197 5.638 0.199 1.00 98.81 132 LEU A O 1
ATOM 1055 N N . VAL A 1 133 ? 8.152 4.287 1.647 1.00 98.81 133 VAL A N 1
ATOM 1056 C CA . VAL A 1 133 ? 7.760 5.357 2.569 1.00 98.81 133 VAL A CA 1
ATOM 1057 C C . VAL A 1 133 ? 8.448 5.122 3.907 1.00 98.81 133 VAL A C 1
ATOM 1059 O O . VAL A 1 133 ? 8.140 4.152 4.601 1.00 98.81 133 VAL A O 1
ATOM 1062 N N . LEU A 1 134 ? 9.388 6.002 4.262 1.00 98.50 134 LEU A N 1
ATOM 1063 C CA . LEU A 1 134 ? 10.027 5.987 5.578 1.00 98.50 134 LEU A CA 1
ATOM 1064 C C . LEU A 1 134 ? 9.157 6.756 6.552 1.00 98.50 134 LEU A C 1
ATOM 1066 O O . LEU A 1 134 ? 8.886 7.943 6.348 1.00 98.50 134 LEU A O 1
ATOM 1070 N N . HIS A 1 135 ? 8.716 6.064 7.592 1.00 97.94 135 HIS A N 1
ATOM 1071 C CA . HIS A 1 135 ? 7.680 6.553 8.480 1.00 97.94 135 HIS A CA 1
ATOM 1072 C C . HIS A 1 135 ? 7.931 6.070 9.914 1.00 97.94 135 HIS A C 1
ATOM 1074 O O . HIS A 1 135 ? 8.538 5.023 10.149 1.00 97.94 135 HIS A O 1
ATOM 1080 N N . GLY A 1 136 ? 7.467 6.841 10.901 1.00 96.56 136 GLY A N 1
ATOM 1081 C CA . GLY A 1 136 ? 7.573 6.453 12.310 1.00 96.56 136 GLY A CA 1
ATOM 1082 C C . GLY A 1 136 ? 6.698 5.244 12.638 1.00 96.56 136 GLY A C 1
ATOM 1083 O O . GLY A 1 136 ? 5.663 5.017 12.007 1.00 96.56 136 GLY A O 1
ATOM 1084 N N . THR A 1 137 ? 7.124 4.438 13.609 1.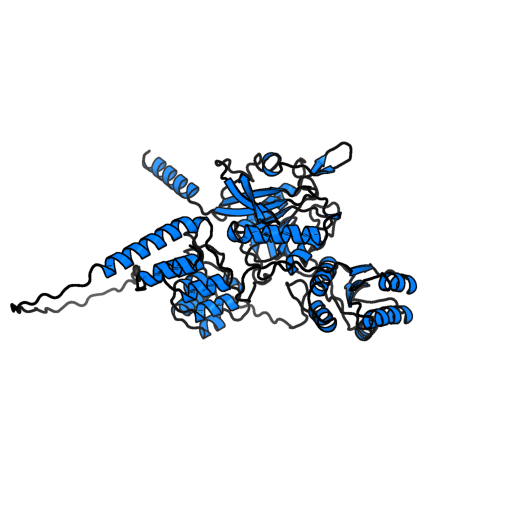00 97.00 137 THR A N 1
ATOM 1085 C CA . THR A 1 137 ? 6.499 3.137 13.865 1.00 97.00 137 THR A CA 1
ATOM 1086 C C . THR A 1 137 ? 5.142 3.258 14.565 1.00 97.00 137 THR A C 1
ATOM 1088 O O . THR A 1 137 ? 4.302 2.386 14.386 1.00 97.00 137 THR A O 1
ATOM 1091 N N . ASP A 1 138 ? 4.870 4.332 15.309 1.00 95.50 138 ASP A N 1
ATOM 1092 C CA . ASP A 1 138 ? 3.676 4.421 16.169 1.00 95.50 138 ASP A CA 1
ATOM 1093 C C . ASP A 1 138 ? 2.348 4.405 15.412 1.00 95.50 138 ASP A C 1
ATOM 1095 O O . ASP A 1 138 ? 1.386 3.803 15.880 1.00 95.50 138 ASP A O 1
ATOM 1099 N N . SER A 1 139 ? 2.296 5.007 14.222 1.00 97.06 139 SER A N 1
ATOM 1100 C CA . SER A 1 139 ? 1.099 4.993 13.368 1.00 97.06 139 SER A CA 1
ATOM 1101 C C . SER A 1 139 ? 1.335 4.337 12.004 1.00 97.06 139 SER A C 1
ATOM 1103 O O . SER A 1 139 ? 0.520 4.477 11.093 1.00 97.06 139 SER A O 1
ATOM 1105 N N . LEU A 1 140 ? 2.428 3.578 11.848 1.00 98.38 140 LEU A N 1
ATOM 1106 C CA . LEU A 1 140 ? 2.802 2.942 10.578 1.00 98.38 140 LEU A CA 1
ATOM 1107 C C . LEU A 1 140 ? 1.695 2.034 10.025 1.00 98.38 140 LEU A C 1
ATOM 1109 O O . LEU A 1 140 ? 1.411 2.074 8.829 1.00 98.38 140 LEU A O 1
ATOM 1113 N N . ALA A 1 141 ? 1.045 1.250 10.891 1.00 98.56 141 ALA A N 1
ATOM 1114 C CA . ALA A 1 141 ? -0.061 0.365 10.520 1.00 98.56 141 ALA A CA 1
ATOM 1115 C C . ALA A 1 141 ? -1.308 1.146 10.061 1.00 98.56 141 ALA A C 1
ATOM 1117 O O . ALA A 1 141 ? -1.941 0.772 9.072 1.00 98.56 141 ALA A O 1
ATOM 1118 N N . TYR A 1 142 ? -1.612 2.282 10.700 1.00 98.56 142 TYR A N 1
ATOM 1119 C CA . TYR A 1 142 ? -2.691 3.178 10.272 1.00 98.56 142 TYR A CA 1
ATOM 1120 C C . TYR A 1 142 ? -2.399 3.784 8.900 1.00 98.56 142 TYR A C 1
ATOM 1122 O O . TYR A 1 142 ? -3.238 3.704 8.009 1.00 98.56 142 TYR A O 1
ATOM 1130 N N . THR A 1 143 ? -1.201 4.333 8.688 1.00 98.69 143 THR A N 1
ATOM 1131 C CA . THR A 1 143 ? -0.826 4.905 7.387 1.00 98.69 143 THR A CA 1
ATOM 1132 C C . THR A 1 143 ? -0.804 3.839 6.289 1.00 98.69 143 THR A C 1
ATOM 1134 O O . THR A 1 143 ? -1.313 4.082 5.196 1.00 98.69 143 THR A O 1
ATOM 1137 N N . SER A 1 144 ? -0.297 2.638 6.583 1.00 98.75 144 SER A N 1
ATOM 1138 C CA . SER A 1 144 ? -0.317 1.507 5.643 1.00 98.75 144 SER A CA 1
ATOM 1139 C C . SER A 1 144 ? -1.748 1.119 5.259 1.00 98.75 144 SER A C 1
ATOM 1141 O O . SER A 1 144 ? -2.044 0.901 4.084 1.00 98.75 144 SER A O 1
ATOM 1143 N N . SER A 1 145 ? -2.656 1.085 6.238 1.00 98.75 145 SER A N 1
ATOM 1144 C CA . SER A 1 145 ? -4.068 0.773 6.010 1.00 98.75 145 SER A CA 1
ATOM 1145 C C . SER A 1 145 ? -4.774 1.866 5.204 1.00 98.75 145 SER A C 1
ATOM 1147 O O . SER A 1 145 ? -5.414 1.567 4.200 1.00 98.75 145 SER A O 1
ATOM 1149 N N . ALA A 1 146 ? -4.594 3.138 5.570 1.00 98.56 146 ALA A N 1
ATOM 1150 C CA . ALA A 1 146 ? -5.189 4.271 4.864 1.00 98.56 146 ALA A CA 1
ATOM 1151 C C . ALA A 1 146 ? -4.751 4.323 3.395 1.00 98.56 146 ALA A C 1
ATOM 1153 O O . ALA A 1 146 ? -5.596 4.379 2.500 1.00 98.56 146 ALA A O 1
ATOM 1154 N N . LEU A 1 147 ? -3.443 4.229 3.130 1.00 98.75 147 LEU A N 1
ATOM 1155 C CA . LEU A 1 147 ? -2.918 4.239 1.765 1.00 98.75 147 LEU A CA 1
ATOM 1156 C C . LEU A 1 147 ? -3.437 3.054 0.945 1.00 98.75 147 LEU A C 1
ATOM 1158 O O . LEU A 1 147 ? -3.723 3.224 -0.234 1.00 98.75 147 LEU A O 1
ATOM 1162 N N . SER A 1 148 ? -3.630 1.878 1.551 1.00 98.50 148 SER A N 1
ATOM 1163 C CA . SER A 1 148 ? -4.199 0.722 0.849 1.00 98.50 148 SER A CA 1
ATOM 1164 C C . SER A 1 148 ? -5.584 1.011 0.249 1.00 98.50 148 SER A C 1
ATOM 1166 O O . SER A 1 148 ? -5.872 0.587 -0.872 1.00 98.50 148 SER A O 1
ATOM 1168 N N . PHE A 1 149 ? -6.428 1.778 0.946 1.00 98.25 149 PHE A N 1
ATOM 1169 C CA . PHE A 1 149 ? -7.734 2.190 0.422 1.00 98.25 149 PHE A CA 1
ATOM 1170 C C . PHE A 1 149 ? -7.637 3.366 -0.559 1.00 98.25 149 PHE A C 1
ATOM 1172 O O . PHE A 1 149 ? -8.335 3.367 -1.575 1.00 98.25 149 PHE A O 1
ATOM 1179 N N . MET A 1 150 ? -6.755 4.335 -0.288 1.00 98.31 150 MET A N 1
ATOM 1180 C CA . MET A 1 150 ? -6.584 5.541 -1.111 1.00 98.31 150 MET A CA 1
ATOM 1181 C C . MET A 1 150 ? -5.967 5.260 -2.485 1.00 98.31 150 MET A C 1
ATOM 1183 O O . MET A 1 150 ? -6.298 5.944 -3.449 1.00 98.31 150 MET A O 1
ATOM 1187 N N . LEU A 1 151 ? -5.068 4.278 -2.582 1.00 98.31 151 LEU A N 1
ATOM 1188 C CA . LEU A 1 151 ? -4.349 3.937 -3.808 1.00 98.31 151 LEU A CA 1
ATOM 1189 C C . LEU A 1 151 ? -5.156 2.928 -4.641 1.00 98.31 151 LEU A C 1
ATOM 1191 O O . LEU A 1 151 ? -5.092 1.718 -4.424 1.00 98.31 151 LEU A O 1
ATOM 1195 N N . HIS A 1 152 ? -5.944 3.434 -5.589 1.00 95.44 152 HIS A N 1
ATOM 1196 C CA . HIS A 1 152 ? -6.806 2.640 -6.465 1.00 95.44 152 HIS A CA 1
ATOM 1197 C C . HIS A 1 152 ? -6.039 2.119 -7.685 1.00 95.44 152 HIS A C 1
ATOM 1199 O O . HIS A 1 152 ? -5.229 2.836 -8.269 1.00 95.44 152 HIS A O 1
ATOM 1205 N N . ASN A 1 153 ? -6.319 0.872 -8.086 1.00 95.62 153 ASN A N 1
ATOM 1206 C CA . ASN A 1 153 ? -5.672 0.206 -9.225 1.00 95.62 153 ASN A CA 1
ATOM 1207 C C . ASN A 1 153 ? -4.135 0.279 -9.163 1.00 95.62 153 ASN A C 1
ATOM 1209 O O . ASN A 1 153 ? -3.455 0.540 -10.155 1.00 95.62 153 ASN A O 1
ATOM 1213 N N . LEU A 1 154 ? -3.580 0.095 -7.962 1.00 97.31 154 LEU A N 1
ATOM 1214 C CA . LEU A 1 154 ? -2.142 0.110 -7.734 1.00 97.31 154 LEU A CA 1
ATOM 1215 C C . LEU A 1 154 ? -1.489 -1.060 -8.475 1.00 97.31 154 LEU A C 1
ATOM 1217 O O . LEU A 1 154 ? -1.762 -2.204 -8.157 1.00 97.31 154 LEU A O 1
ATOM 1221 N N . GLY A 1 155 ? -0.616 -0.781 -9.442 1.00 96.38 155 GLY A N 1
ATOM 1222 C CA . GLY A 1 155 ? 0.145 -1.784 -10.196 1.00 96.38 155 GLY A CA 1
ATOM 1223 C C . GLY A 1 155 ? 1.618 -1.930 -9.788 1.00 96.38 155 GLY A C 1
ATOM 1224 O O . GLY A 1 155 ? 2.315 -2.764 -10.363 1.00 96.38 155 GLY A O 1
ATOM 1225 N N . LYS A 1 156 ? 2.100 -1.130 -8.826 1.00 98.00 156 LYS A N 1
ATOM 1226 C CA . LYS A 1 156 ? 3.513 -1.010 -8.416 1.00 98.00 156 LYS A CA 1
ATOM 1227 C C . LYS A 1 156 ? 3.662 -1.166 -6.897 1.00 98.00 156 LYS A C 1
ATOM 1229 O O . LYS A 1 156 ? 2.711 -0.844 -6.186 1.00 98.00 156 LYS A O 1
ATOM 1234 N N . PRO A 1 157 ? 4.828 -1.594 -6.382 1.00 98.44 157 PRO A N 1
ATOM 1235 C CA . PRO A 1 157 ? 5.033 -1.754 -4.949 1.00 98.44 157 PRO A CA 1
ATOM 1236 C C . PRO A 1 157 ? 5.040 -0.412 -4.227 1.00 98.44 157 PRO A C 1
ATOM 1238 O O . PRO A 1 157 ? 5.746 0.516 -4.632 1.00 98.44 157 PRO A O 1
ATOM 1241 N N . VAL A 1 158 ? 4.307 -0.344 -3.116 1.00 98.88 158 VAL A N 1
ATOM 1242 C CA . VAL A 1 158 ? 4.392 0.743 -2.137 1.00 98.88 158 VAL A CA 1
ATOM 1243 C C . VAL A 1 158 ? 4.705 0.111 -0.789 1.00 98.88 158 VAL A C 1
ATOM 1245 O O . VAL A 1 158 ? 3.837 -0.500 -0.174 1.00 98.88 158 VAL A O 1
ATOM 1248 N N . ILE A 1 159 ? 5.949 0.219 -0.328 1.00 98.94 159 ILE A N 1
ATOM 1249 C CA . ILE A 1 159 ? 6.393 -0.433 0.910 1.00 98.94 159 ILE A CA 1
ATOM 1250 C C . ILE A 1 159 ? 6.664 0.626 1.971 1.00 98.94 159 ILE A C 1
ATOM 1252 O O . ILE A 1 159 ? 7.523 1.492 1.811 1.00 98.94 159 ILE A O 1
ATOM 1256 N N . LEU A 1 160 ? 5.939 0.538 3.078 1.00 98.88 160 LEU A N 1
ATOM 1257 C CA . LEU A 1 160 ? 6.186 1.321 4.273 1.00 98.88 160 LEU A CA 1
ATOM 1258 C C . LEU A 1 160 ? 7.188 0.595 5.164 1.00 98.88 160 LEU A C 1
ATOM 1260 O O . LEU A 1 160 ? 7.105 -0.618 5.372 1.00 98.88 160 LEU A O 1
ATOM 1264 N N . THR A 1 161 ? 8.131 1.347 5.714 1.00 98.75 161 THR A N 1
ATOM 1265 C CA . THR A 1 161 ? 9.116 0.826 6.656 1.00 98.75 161 THR A CA 1
ATOM 1266 C C . THR A 1 161 ? 9.561 1.920 7.625 1.00 98.75 161 THR A C 1
ATOM 1268 O O . THR A 1 161 ? 9.244 3.100 7.462 1.00 98.75 161 THR A O 1
ATOM 1271 N N . GLY A 1 162 ? 10.283 1.522 8.663 1.00 97.88 162 GLY A N 1
ATOM 1272 C CA . GLY A 1 162 ? 10.791 2.403 9.704 1.00 97.88 162 GLY A CA 1
ATOM 1273 C C . GLY A 1 162 ? 11.828 1.672 10.544 1.00 97.88 162 GLY A C 1
ATOM 1274 O O . GLY A 1 162 ? 12.381 0.653 10.127 1.00 97.88 162 GLY A O 1
ATOM 1275 N N . SER A 1 163 ? 12.088 2.172 11.745 1.00 98.00 163 SER A N 1
ATOM 1276 C CA . SER A 1 163 ? 12.989 1.511 12.684 1.00 98.00 163 SER A CA 1
ATOM 1277 C C . SER A 1 163 ? 12.628 1.846 14.123 1.00 98.00 163 SER A C 1
ATOM 1279 O O . SER A 1 163 ? 11.982 2.862 14.390 1.00 98.00 163 SER A O 1
ATOM 1281 N N . GLN A 1 164 ? 13.038 0.989 15.051 1.00 96.81 164 GLN A N 1
ATOM 1282 C CA . GLN A 1 164 ? 12.969 1.270 16.483 1.00 96.81 164 GLN A CA 1
ATOM 1283 C C . GLN A 1 164 ? 14.167 2.087 16.954 1.00 96.81 164 GLN A C 1
ATOM 1285 O O . GLN A 1 164 ? 14.078 2.802 17.948 1.00 96.81 164 GLN A O 1
ATOM 1290 N N . THR A 1 165 ? 15.301 1.990 16.259 1.00 96.56 165 THR A N 1
ATOM 1291 C CA . THR A 1 165 ? 16.501 2.775 16.565 1.00 96.56 165 THR A CA 1
ATOM 1292 C C . THR A 1 165 ? 16.967 3.550 15.331 1.00 96.56 165 THR A C 1
ATOM 1294 O O . THR A 1 165 ? 16.909 3.005 14.222 1.00 96.56 165 THR A O 1
ATOM 1297 N N . PRO A 1 166 ? 17.408 4.816 15.466 1.00 96.31 166 PRO A N 1
ATOM 1298 C CA . PRO A 1 166 ? 17.838 5.597 14.315 1.00 96.31 166 PRO A CA 1
ATOM 1299 C C . PRO A 1 166 ? 18.996 4.959 13.565 1.00 96.31 166 PRO A C 1
ATOM 1301 O O . PRO A 1 166 ? 19.867 4.321 14.156 1.00 96.31 166 PRO A O 1
ATOM 1304 N N . MET A 1 167 ? 19.055 5.199 12.256 1.00 96.31 167 MET A N 1
ATOM 1305 C CA . MET A 1 167 ? 20.105 4.629 11.412 1.00 96.31 167 MET A CA 1
ATOM 1306 C C . MET A 1 167 ? 21.507 5.145 11.769 1.00 96.31 167 MET A C 1
ATOM 1308 O O . MET A 1 167 ? 22.507 4.540 11.394 1.00 96.31 167 MET A O 1
ATOM 1312 N N . THR A 1 168 ? 21.613 6.275 12.464 1.00 94.12 168 THR A N 1
ATOM 1313 C CA . THR A 1 168 ? 22.890 6.856 12.904 1.00 94.12 168 THR A CA 1
ATOM 1314 C C . THR A 1 168 ? 23.495 6.145 14.117 1.00 94.12 168 THR A C 1
ATOM 1316 O O . THR A 1 168 ? 24.695 6.273 14.350 1.00 94.12 168 THR A O 1
ATOM 1319 N N . GLU A 1 169 ? 22.707 5.379 14.872 1.00 94.31 169 GLU A N 1
ATOM 1320 C CA . GLU A 1 169 ? 23.189 4.622 16.029 1.00 94.31 169 GLU A CA 1
ATOM 1321 C C . GLU A 1 169 ? 23.899 3.334 15.594 1.00 94.31 169 GLU A C 1
ATOM 1323 O O . GLU A 1 169 ? 23.560 2.726 14.578 1.00 94.31 169 GLU A O 1
ATOM 1328 N N . LEU A 1 170 ? 24.873 2.879 16.390 1.00 93.44 170 LEU A N 1
ATOM 1329 C CA . LEU A 1 170 ? 25.662 1.682 16.075 1.00 93.44 170 LEU A CA 1
ATOM 1330 C C . LEU A 1 170 ? 24.797 0.415 15.994 1.00 93.44 170 LEU A C 1
ATOM 1332 O O . LEU A 1 170 ? 24.926 -0.362 15.052 1.00 93.44 170 LEU A O 1
ATOM 1336 N N . GLN A 1 171 ? 23.932 0.208 16.986 1.00 95.38 171 GLN A N 1
ATOM 1337 C CA . GLN A 1 171 ? 23.000 -0.912 17.028 1.00 95.38 171 GLN A CA 1
ATOM 1338 C C . GLN A 1 171 ? 21.636 -0.421 16.554 1.00 95.38 171 GLN A C 1
ATOM 1340 O O . GLN A 1 171 ? 20.961 0.295 17.285 1.00 95.38 171 GLN A O 1
ATOM 1345 N N . ASN A 1 172 ? 21.236 -0.790 15.340 1.00 96.00 172 ASN A N 1
ATOM 1346 C CA . ASN A 1 172 ? 19.957 -0.380 14.767 1.00 96.00 172 ASN A CA 1
ATOM 1347 C C . ASN A 1 172 ? 19.353 -1.470 13.876 1.00 96.00 172 ASN A C 1
ATOM 1349 O O . ASN A 1 172 ? 20.076 -2.259 13.275 1.00 96.00 172 ASN A O 1
ATOM 1353 N N . ASP A 1 173 ? 18.028 -1.453 13.761 1.00 97.75 173 ASP A N 1
ATOM 1354 C CA . ASP A 1 173 ? 17.231 -2.232 12.808 1.00 97.75 173 ASP A CA 1
ATOM 1355 C C . ASP A 1 173 ? 16.968 -1.482 11.489 1.00 97.75 173 ASP A C 1
ATOM 1357 O O . ASP A 1 173 ? 16.570 -2.081 10.491 1.00 97.75 173 ASP A O 1
ATOM 1361 N N . ALA A 1 174 ? 17.229 -0.170 11.452 1.00 97.81 174 ALA A N 1
ATOM 1362 C CA . ALA A 1 174 ? 17.021 0.689 10.286 1.00 97.81 174 ALA A CA 1
ATOM 1363 C C . ALA A 1 174 ? 17.727 0.192 9.020 1.00 97.81 174 ALA A C 1
ATOM 1365 O O . ALA A 1 174 ? 17.163 0.257 7.928 1.00 97.81 174 ALA A O 1
ATOM 1366 N N . THR A 1 175 ? 18.963 -0.287 9.167 1.00 96.88 175 THR A N 1
ATOM 1367 C CA . THR A 1 175 ? 19.785 -0.754 8.044 1.00 96.88 175 THR A CA 1
ATOM 1368 C C . THR A 1 175 ? 19.125 -1.934 7.336 1.00 96.88 175 THR A C 1
ATOM 1370 O O . THR A 1 175 ? 18.930 -1.882 6.121 1.00 96.88 175 THR A O 1
ATOM 1373 N N . ASP A 1 176 ? 18.722 -2.956 8.089 1.00 96.19 176 ASP A N 1
ATOM 1374 C CA . ASP A 1 176 ? 18.136 -4.175 7.530 1.00 96.19 176 ASP A CA 1
ATOM 1375 C C . ASP A 1 176 ? 16.707 -3.942 7.032 1.00 96.19 176 ASP A C 1
ATOM 1377 O O . ASP A 1 176 ? 16.346 -4.408 5.948 1.00 96.19 176 ASP A O 1
ATOM 1381 N N . ASN A 1 177 ? 15.913 -3.158 7.768 1.00 98.50 177 ASN A N 1
ATOM 1382 C CA . ASN A 1 177 ? 14.561 -2.786 7.358 1.00 98.50 177 ASN A CA 1
ATOM 1383 C C . ASN A 1 177 ? 14.570 -2.025 6.023 1.00 98.50 177 ASN A C 1
ATOM 1385 O O . ASN A 1 177 ? 13.837 -2.378 5.094 1.00 98.50 177 ASN A O 1
ATOM 1389 N N . LEU A 1 178 ? 15.435 -1.016 5.881 1.00 98.38 178 LEU A N 1
ATOM 1390 C CA . LEU A 1 178 ? 15.511 -0.225 4.655 1.00 98.38 178 LEU A CA 1
ATOM 1391 C C . LEU A 1 178 ? 16.093 -1.023 3.484 1.00 98.38 178 LEU A C 1
ATOM 1393 O O . LEU A 1 178 ? 15.557 -0.963 2.376 1.00 98.38 178 LEU A O 1
ATOM 1397 N N . LEU A 1 179 ? 17.164 -1.788 3.712 1.00 96.69 179 LEU A N 1
ATOM 1398 C CA . LEU A 1 179 ? 17.785 -2.586 2.658 1.00 96.69 179 LEU A CA 1
ATOM 1399 C C . LEU A 1 179 ? 16.841 -3.686 2.159 1.00 96.69 179 LEU A C 1
ATOM 1401 O O . LEU A 1 179 ? 16.684 -3.852 0.951 1.00 96.69 179 LEU A O 1
ATOM 1405 N N . GLY A 1 180 ? 16.163 -4.395 3.067 1.00 97.31 180 GLY A N 1
ATOM 1406 C CA . GLY A 1 180 ? 15.160 -5.397 2.710 1.00 97.31 180 GLY A CA 1
ATOM 1407 C C . GLY A 1 180 ? 13.989 -4.796 1.929 1.00 97.31 180 GLY A C 1
ATOM 1408 O O . GLY A 1 180 ? 13.582 -5.355 0.910 1.00 97.31 180 GLY A O 1
ATOM 1409 N N . SER A 1 181 ? 13.521 -3.609 2.328 1.00 98.44 181 SER A N 1
ATOM 1410 C CA . SER A 1 181 ? 12.475 -2.879 1.602 1.00 98.44 181 SER A CA 1
ATOM 1411 C C . SER A 1 181 ? 12.917 -2.500 0.186 1.00 98.44 181 SER A C 1
ATOM 1413 O O . SER A 1 181 ? 12.171 -2.732 -0.765 1.00 98.44 181 SER A O 1
ATOM 1415 N N . LEU A 1 182 ? 14.139 -1.975 0.018 1.00 97.25 182 LEU A N 1
ATOM 1416 C CA . LEU A 1 182 ? 14.706 -1.661 -1.300 1.00 97.25 182 LEU A CA 1
ATOM 1417 C C . LEU A 1 182 ? 14.799 -2.906 -2.178 1.00 97.25 182 LEU A C 1
ATOM 1419 O O . LEU A 1 182 ? 14.347 -2.870 -3.320 1.00 97.25 182 LEU A O 1
ATOM 1423 N N . LEU A 1 183 ? 15.338 -4.008 -1.649 1.00 96.00 183 LEU A N 1
ATOM 1424 C CA . LEU A 1 183 ? 15.468 -5.264 -2.386 1.00 96.00 183 LEU A CA 1
ATOM 1425 C C . LEU A 1 183 ? 14.113 -5.770 -2.883 1.00 96.00 183 LEU A C 1
ATOM 1427 O O . LEU A 1 183 ? 13.993 -6.162 -4.041 1.00 96.00 183 LEU A O 1
ATOM 1431 N N . ILE A 1 184 ? 13.080 -5.734 -2.040 1.00 97.38 184 ILE A N 1
ATOM 1432 C CA . ILE A 1 184 ? 11.740 -6.150 -2.459 1.00 97.38 184 ILE A CA 1
ATOM 1433 C C . ILE A 1 184 ? 11.201 -5.193 -3.530 1.00 97.38 184 ILE A C 1
ATOM 1435 O O . ILE A 1 184 ? 10.832 -5.646 -4.612 1.00 97.38 184 ILE A O 1
ATOM 1439 N N . ALA A 1 185 ? 11.219 -3.883 -3.273 1.00 97.31 185 ALA A N 1
ATOM 1440 C CA . ALA A 1 185 ? 10.685 -2.868 -4.182 1.00 97.31 185 ALA A CA 1
ATOM 1441 C C . ALA A 1 185 ? 11.369 -2.861 -5.563 1.00 97.31 185 ALA A C 1
ATOM 1443 O O . ALA A 1 185 ? 10.706 -2.678 -6.581 1.00 97.31 185 ALA A O 1
ATOM 1444 N N . GLY A 1 186 ? 12.686 -3.073 -5.623 1.00 95.38 186 GLY A N 1
ATOM 1445 C CA . GLY A 1 186 ? 13.451 -3.045 -6.873 1.00 95.38 186 GLY A CA 1
ATOM 1446 C C . GLY A 1 186 ? 13.338 -4.312 -7.732 1.00 95.38 186 GLY A C 1
ATOM 1447 O O . GLY A 1 186 ? 13.620 -4.276 -8.939 1.00 95.38 186 GLY A O 1
ATOM 1448 N N . HIS A 1 187 ? 12.929 -5.437 -7.134 1.00 93.62 187 HIS A N 1
ATOM 1449 C CA . HIS A 1 187 ? 12.972 -6.749 -7.790 1.00 93.62 187 HIS A CA 1
ATOM 1450 C C . HIS A 1 187 ? 11.615 -7.443 -7.930 1.00 93.62 187 HIS A C 1
ATOM 1452 O O . HIS A 1 187 ? 11.453 -8.235 -8.857 1.00 93.62 187 HIS A O 1
ATOM 1458 N N . PHE A 1 188 ? 10.641 -7.153 -7.068 1.00 94.25 188 PHE A N 1
ATOM 1459 C CA . PHE A 1 188 ? 9.365 -7.863 -7.031 1.00 94.25 188 PHE A CA 1
ATOM 1460 C C . PHE A 1 188 ? 8.209 -6.901 -7.298 1.00 94.25 188 PHE A C 1
ATOM 1462 O O . PHE A 1 188 ? 7.964 -5.974 -6.532 1.00 94.25 188 PHE A O 1
ATOM 1469 N N . MET A 1 189 ? 7.458 -7.151 -8.373 1.00 94.50 189 MET A N 1
ATOM 1470 C CA . MET A 1 189 ? 6.262 -6.379 -8.714 1.00 94.50 189 MET A CA 1
ATOM 1471 C C . MET A 1 189 ? 5.075 -6.852 -7.863 1.00 94.50 189 MET A C 1
ATOM 1473 O O . MET A 1 189 ? 4.232 -7.615 -8.333 1.00 94.50 189 MET A O 1
ATOM 1477 N N . ILE A 1 190 ? 5.063 -6.452 -6.588 1.00 96.94 190 ILE A N 1
ATOM 1478 C CA . ILE A 1 190 ? 3.986 -6.720 -5.623 1.00 96.94 190 ILE A CA 1
ATOM 1479 C C . ILE A 1 190 ? 3.068 -5.488 -5.604 1.00 96.94 190 ILE A C 1
ATOM 1481 O O . ILE A 1 190 ? 3.447 -4.483 -5.010 1.00 96.94 190 ILE A O 1
ATOM 1485 N N . PRO A 1 191 ? 1.900 -5.517 -6.272 1.00 96.75 191 PRO A N 1
ATOM 1486 C CA . PRO A 1 191 ? 1.053 -4.344 -6.501 1.00 96.75 191 PRO A CA 1
ATOM 1487 C C . PRO A 1 191 ? 0.177 -3.999 -5.282 1.00 96.75 191 PRO A C 1
ATOM 1489 O O . PRO A 1 191 ? -1.032 -3.821 -5.387 1.00 96.75 191 PRO A O 1
ATOM 1492 N N . GLU A 1 192 ? 0.788 -3.922 -4.101 1.00 98.38 192 GLU A N 1
ATOM 1493 C CA . GLU A 1 192 ? 0.099 -3.674 -2.837 1.00 98.38 192 GLU A CA 1
ATOM 1494 C C . GLU A 1 192 ? 0.811 -2.619 -1.991 1.00 98.38 192 GLU A C 1
ATOM 1496 O O . GLU A 1 192 ? 2.025 -2.410 -2.089 1.00 98.38 192 GLU A O 1
ATOM 1501 N N . VAL A 1 193 ? 0.037 -1.998 -1.098 1.00 98.81 193 VAL A N 1
ATOM 1502 C CA . VAL A 1 193 ? 0.592 -1.252 0.028 1.00 98.81 193 VAL A CA 1
ATOM 1503 C C . VAL A 1 193 ? 1.015 -2.252 1.098 1.00 98.81 193 VAL A C 1
ATOM 1505 O O . VAL A 1 193 ? 0.181 -2.928 1.703 1.00 98.81 193 VAL A O 1
ATOM 1508 N N . CYS A 1 194 ? 2.318 -2.350 1.323 1.00 98.88 194 CYS A N 1
ATOM 1509 C CA . CYS A 1 194 ? 2.934 -3.327 2.210 1.00 98.88 194 CYS A CA 1
ATOM 1510 C C . CYS A 1 194 ? 3.622 -2.648 3.396 1.00 98.88 194 CYS A C 1
ATOM 1512 O O . CYS A 1 194 ? 4.017 -1.488 3.312 1.00 98.88 194 CYS A O 1
ATOM 1514 N N . LEU A 1 195 ? 3.829 -3.399 4.475 1.00 98.88 195 LEU A N 1
ATOM 1515 C CA . LEU A 1 195 ? 4.666 -3.005 5.607 1.00 98.88 195 LEU A CA 1
ATOM 1516 C C . LEU A 1 195 ? 5.819 -4.002 5.715 1.00 98.88 195 LEU A C 1
ATOM 1518 O O . LEU A 1 195 ? 5.573 -5.197 5.860 1.00 98.88 195 LEU A O 1
ATOM 1522 N N . PHE A 1 196 ? 7.064 -3.531 5.647 1.00 98.81 196 PHE A N 1
ATOM 1523 C CA . PHE A 1 196 ? 8.244 -4.383 5.808 1.00 98.81 196 PHE A CA 1
ATOM 1524 C C . PHE A 1 196 ? 8.956 -4.108 7.131 1.00 98.81 196 PHE A C 1
ATOM 1526 O O . PHE A 1 196 ? 9.373 -2.973 7.389 1.00 98.81 196 PHE A O 1
ATOM 1533 N N . PHE A 1 197 ? 9.124 -5.152 7.942 1.00 98.31 197 PHE A N 1
ATOM 1534 C CA . PHE A 1 197 ? 9.835 -5.081 9.216 1.00 98.31 197 PHE A CA 1
ATOM 1535 C C . PHE A 1 197 ? 10.419 -6.444 9.586 1.00 98.31 197 PHE A C 1
ATOM 1537 O O . PHE A 1 197 ? 9.749 -7.462 9.427 1.00 98.31 197 PHE A O 1
ATOM 1544 N N . ASN A 1 198 ? 11.644 -6.464 10.122 1.00 97.12 198 ASN A N 1
ATOM 1545 C CA . ASN A 1 198 ? 12.273 -7.674 10.667 1.00 97.12 198 ASN A CA 1
ATOM 1546 C C . ASN A 1 198 ? 12.235 -8.873 9.692 1.00 97.12 198 ASN A C 1
ATOM 1548 O O . ASN A 1 198 ? 11.800 -9.968 10.039 1.00 97.12 198 ASN A O 1
ATOM 1552 N N . HIS A 1 199 ? 12.683 -8.642 8.453 1.00 97.44 199 HIS A N 1
ATOM 1553 C CA . HIS A 1 199 ? 12.756 -9.635 7.370 1.00 97.44 199 HIS A CA 1
ATOM 1554 C C . HIS A 1 199 ? 11.415 -10.168 6.835 1.00 97.44 199 HIS A C 1
ATOM 1556 O O . HIS A 1 199 ? 11.414 -11.051 5.974 1.00 97.44 199 HIS A O 1
ATOM 1562 N N . GLU A 1 200 ? 10.283 -9.613 7.267 1.00 98.38 200 GLU A N 1
ATOM 1563 C CA . GLU A 1 200 ? 8.952 -10.008 6.807 1.00 98.38 200 GLU A CA 1
ATOM 1564 C C . GLU A 1 200 ? 8.239 -8.845 6.109 1.00 98.38 200 GLU A C 1
ATOM 1566 O O . GLU A 1 200 ? 8.264 -7.700 6.563 1.00 98.38 200 GLU A O 1
ATOM 1571 N N . LEU A 1 201 ? 7.605 -9.151 4.975 1.00 98.75 201 LEU A N 1
ATOM 1572 C CA . LEU A 1 201 ? 6.737 -8.245 4.233 1.00 98.75 201 LEU A CA 1
ATOM 1573 C C . LEU A 1 201 ? 5.285 -8.614 4.517 1.00 98.75 201 LEU A C 1
ATOM 1575 O O . LEU A 1 201 ? 4.817 -9.676 4.109 1.00 98.75 201 LEU A O 1
ATOM 1579 N N . TYR A 1 202 ? 4.558 -7.724 5.170 1.00 98.75 202 TYR A N 1
ATOM 1580 C CA . TYR A 1 202 ? 3.143 -7.882 5.465 1.00 98.75 202 TYR A CA 1
ATOM 1581 C C . TYR A 1 202 ? 2.288 -7.102 4.473 1.00 98.75 202 TYR A C 1
ATOM 1583 O O . TYR A 1 202 ? 2.683 -6.030 4.005 1.00 98.75 202 TYR A O 1
ATOM 1591 N N . ARG A 1 203 ? 1.066 -7.584 4.230 1.00 98.75 203 ARG A N 1
ATOM 1592 C CA . ARG A 1 203 ? 0.012 -6.736 3.670 1.00 98.75 203 ARG A CA 1
ATOM 1593 C C . ARG A 1 203 ? -0.244 -5.588 4.651 1.00 98.75 203 ARG A C 1
ATOM 1595 O O . ARG A 1 203 ? -0.523 -5.826 5.825 1.00 98.75 203 ARG A O 1
ATOM 1602 N N . GLY A 1 204 ? -0.140 -4.344 4.188 1.00 98.56 204 GLY A N 1
ATOM 1603 C CA . GLY A 1 204 ? -0.109 -3.167 5.060 1.00 98.56 204 GLY A CA 1
ATOM 1604 C C . GLY A 1 204 ? -1.371 -2.995 5.910 1.00 98.56 204 GLY A C 1
ATOM 1605 O O . GLY A 1 204 ? -1.276 -2.694 7.096 1.00 98.56 204 GLY A O 1
ATOM 1606 N N . ASN A 1 205 ? -2.540 -3.271 5.328 1.00 98.62 205 ASN A N 1
ATOM 1607 C CA . ASN A 1 205 ? -3.847 -3.222 6.000 1.00 98.62 205 ASN A CA 1
ATOM 1608 C C . ASN A 1 205 ? -4.175 -4.474 6.846 1.00 98.62 205 ASN A C 1
ATOM 1610 O O . ASN A 1 205 ? -5.302 -4.639 7.302 1.00 98.62 205 ASN A O 1
ATOM 1614 N N . ARG A 1 206 ? -3.205 -5.373 7.037 1.00 98.62 206 ARG A N 1
ATOM 1615 C CA . ARG A 1 206 ? -3.295 -6.548 7.916 1.00 98.62 206 ARG A CA 1
ATOM 1616 C C . ARG A 1 206 ? -2.259 -6.514 9.035 1.00 98.62 206 ARG A C 1
ATOM 1618 O O . ARG A 1 206 ? -2.192 -7.461 9.818 1.00 98.62 206 ARG A O 1
ATOM 1625 N N . ALA A 1 207 ? -1.410 -5.491 9.070 1.00 98.50 207 ALA A N 1
ATOM 1626 C CA . ALA A 1 207 ? -0.340 -5.359 10.044 1.00 98.50 207 ALA A CA 1
ATOM 1627 C C . ALA A 1 207 ? -0.796 -4.535 11.257 1.00 98.50 207 ALA A C 1
ATOM 1629 O O . ALA A 1 207 ? -1.626 -3.638 11.131 1.00 98.50 207 ALA A O 1
ATOM 1630 N N . THR A 1 208 ? -0.216 -4.818 12.421 1.00 98.62 208 THR A N 1
ATOM 1631 C CA . THR A 1 208 ? -0.409 -4.052 13.662 1.00 98.62 208 THR A CA 1
ATOM 1632 C C . THR A 1 208 ? 0.883 -4.031 14.478 1.00 98.62 208 THR A C 1
ATOM 1634 O O . THR A 1 208 ? 1.710 -4.945 14.368 1.00 98.62 208 THR A O 1
ATOM 1637 N N . LYS A 1 209 ? 1.096 -2.972 15.270 1.00 98.50 209 LYS A N 1
ATOM 1638 C CA . LYS A 1 209 ? 2.286 -2.841 16.126 1.00 98.50 209 LYS A CA 1
ATOM 1639 C C . LYS A 1 209 ? 2.055 -3.610 17.427 1.00 98.50 209 LYS A C 1
ATOM 1641 O O . LYS A 1 209 ? 1.222 -3.228 18.241 1.00 98.50 209 LYS A O 1
ATOM 1646 N N . VAL A 1 210 ? 2.818 -4.680 17.638 1.00 98.00 210 VAL A N 1
ATOM 1647 C CA . VAL A 1 210 ? 2.671 -5.589 18.791 1.00 98.00 210 VAL A CA 1
ATOM 1648 C C . VAL A 1 210 ? 3.745 -5.397 19.857 1.00 98.00 210 VAL A C 1
ATOM 1650 O O . VAL A 1 210 ? 3.591 -5.874 20.980 1.00 98.00 210 VAL A O 1
ATOM 1653 N N . ASN A 1 211 ? 4.847 -4.721 19.522 1.00 97.56 211 ASN A N 1
ATOM 1654 C CA . ASN A 1 211 ? 5.947 -4.504 20.451 1.00 97.56 211 ASN A CA 1
ATOM 1655 C C . ASN A 1 211 ? 6.529 -3.088 20.318 1.00 97.56 211 ASN A C 1
ATOM 1657 O O . ASN A 1 211 ? 6.833 -2.615 19.223 1.00 97.56 211 ASN A O 1
ATOM 1661 N N . ALA A 1 212 ? 6.683 -2.406 21.454 1.00 94.56 212 ALA A N 1
ATOM 1662 C CA . ALA A 1 212 ? 7.192 -1.040 21.511 1.00 94.56 212 ALA A CA 1
ATOM 1663 C C . ALA A 1 212 ? 8.728 -0.953 21.531 1.00 94.56 212 ALA A C 1
ATOM 1665 O O . ALA A 1 212 ? 9.261 0.115 21.252 1.00 94.56 212 ALA A O 1
ATOM 1666 N N . THR A 1 213 ? 9.436 -2.039 21.859 1.00 93.50 213 THR A N 1
ATOM 1667 C CA . THR A 1 213 ? 10.891 -2.017 22.097 1.00 93.50 213 THR A CA 1
ATOM 1668 C C . THR A 1 213 ? 11.671 -3.025 21.258 1.00 93.50 213 THR A C 1
ATOM 1670 O O . THR A 1 213 ? 12.808 -2.752 20.883 1.00 93.50 213 THR A O 1
ATOM 1673 N N . ALA A 1 214 ? 11.092 -4.184 20.943 1.00 96.25 214 ALA A N 1
ATOM 1674 C CA . ALA A 1 214 ? 11.744 -5.188 20.111 1.00 96.25 214 ALA A CA 1
ATOM 1675 C C . ALA A 1 214 ? 11.797 -4.754 18.638 1.00 96.25 214 ALA A C 1
ATOM 1677 O O . ALA A 1 214 ? 10.866 -4.125 18.131 1.00 96.25 214 ALA A O 1
ATOM 1678 N N . PHE A 1 215 ? 12.854 -5.173 17.931 1.00 96.75 215 PHE A N 1
ATOM 1679 C CA . PHE A 1 215 ? 12.974 -4.992 16.478 1.00 96.75 215 PHE A CA 1
ATOM 1680 C C . PHE A 1 215 ? 11.876 -5.731 15.705 1.00 96.75 215 PHE A C 1
ATOM 1682 O O . PHE A 1 215 ? 11.393 -5.225 14.699 1.00 96.75 215 PHE A O 1
ATOM 1689 N N . ALA A 1 216 ? 11.392 -6.868 16.213 1.00 96.88 216 ALA A N 1
ATOM 1690 C CA . ALA A 1 216 ? 10.156 -7.499 15.748 1.00 96.88 216 ALA A CA 1
ATOM 1691 C C . ALA A 1 216 ? 8.925 -6.726 16.271 1.00 96.88 216 ALA A C 1
ATOM 1693 O O . ALA A 1 216 ? 8.193 -7.188 17.146 1.00 96.88 216 ALA A O 1
ATOM 1694 N N . ALA A 1 217 ? 8.752 -5.499 15.777 1.00 97.81 217 ALA A N 1
ATOM 1695 C CA . ALA A 1 217 ? 7.768 -4.537 16.270 1.00 97.81 217 ALA A CA 1
ATOM 1696 C C . ALA A 1 217 ? 6.341 -4.787 15.757 1.00 97.81 217 ALA A C 1
ATOM 1698 O O . ALA A 1 217 ? 5.370 -4.432 16.428 1.00 97.81 217 ALA A O 1
ATOM 1699 N N . PHE A 1 218 ? 6.218 -5.385 14.571 1.00 98.62 218 PHE A N 1
ATOM 1700 C CA . PHE A 1 218 ? 4.959 -5.586 13.856 1.00 98.62 218 PHE A CA 1
ATOM 1701 C C . PHE A 1 218 ? 4.670 -7.064 13.633 1.00 98.62 218 PHE A C 1
ATOM 1703 O O . PHE A 1 218 ? 5.590 -7.867 13.491 1.00 98.62 218 PHE A O 1
ATOM 1710 N N . GLN A 1 219 ? 3.382 -7.390 13.560 1.00 98.19 219 GLN A N 1
ATOM 1711 C CA . GLN A 1 219 ? 2.872 -8.693 13.141 1.00 98.19 219 GLN A CA 1
ATOM 1712 C C . GLN A 1 219 ? 1.668 -8.511 12.221 1.00 98.19 219 GLN A C 1
ATOM 1714 O O . GLN A 1 219 ? 1.019 -7.463 12.231 1.00 98.19 219 GLN A O 1
ATOM 1719 N N . SER A 1 220 ?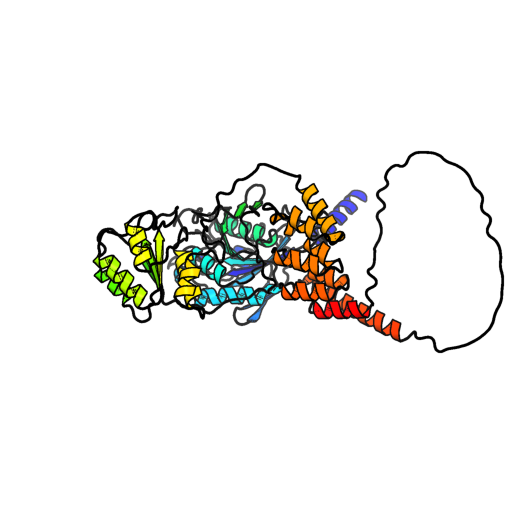 1.342 -9.561 11.468 1.00 98.25 220 SER A N 1
ATOM 1720 C CA . SER A 1 220 ? 0.079 -9.681 10.746 1.00 98.25 220 SER A CA 1
ATOM 1721 C C . SER A 1 220 ? -0.689 -10.904 11.264 1.00 98.25 220 SER A C 1
ATOM 1723 O O . SER A 1 220 ? -0.420 -12.030 10.851 1.00 98.25 220 SER A O 1
ATOM 1725 N N . PRO A 1 221 ? -1.582 -10.724 12.250 1.00 95.69 221 PRO A N 1
ATOM 1726 C CA . PRO A 1 221 ? -2.085 -11.842 13.048 1.00 95.69 221 PRO A CA 1
ATOM 1727 C C . PRO A 1 221 ? -3.041 -12.775 12.295 1.00 95.69 221 PRO A C 1
ATOM 1729 O O . PRO A 1 221 ? -3.033 -13.979 12.536 1.00 95.69 221 PRO A O 1
ATOM 1732 N N . ASN A 1 222 ? -3.844 -12.233 11.376 1.00 95.69 222 ASN A N 1
ATOM 1733 C CA . ASN A 1 222 ? -4.862 -12.981 10.627 1.00 95.69 222 ASN A CA 1
ATOM 1734 C C . ASN A 1 222 ? -4.518 -13.132 9.130 1.00 95.69 222 ASN A C 1
ATOM 1736 O O . ASN A 1 222 ? -5.346 -13.584 8.347 1.00 95.69 222 ASN A O 1
ATOM 1740 N N . CYS A 1 223 ? -3.308 -12.747 8.710 1.00 95.75 223 CYS A N 1
ATOM 1741 C CA . CYS A 1 223 ? -2.825 -12.901 7.338 1.00 95.75 223 CYS A CA 1
ATOM 1742 C C . CYS A 1 223 ? -1.328 -13.244 7.362 1.00 95.75 223 CYS A C 1
ATOM 1744 O O . CYS A 1 223 ? -0.547 -12.490 7.935 1.00 95.75 223 CYS A O 1
ATOM 1746 N N . PRO A 1 224 ? -0.877 -14.343 6.738 1.00 96.50 224 PRO A N 1
ATOM 1747 C CA . PRO A 1 224 ? 0.550 -14.638 6.678 1.00 96.50 224 PRO A CA 1
ATOM 1748 C C . PRO A 1 224 ? 1.346 -13.549 5.925 1.00 96.50 224 PRO A C 1
ATOM 1750 O O . PRO A 1 224 ? 0.787 -12.889 5.045 1.00 96.50 224 PRO A O 1
ATOM 1753 N N . PRO A 1 225 ? 2.657 -13.386 6.203 1.00 97.94 225 PRO A N 1
ATOM 1754 C CA . PRO A 1 225 ? 3.531 -12.511 5.421 1.00 97.94 225 PRO A CA 1
ATOM 1755 C C . PRO A 1 225 ? 3.463 -12.801 3.915 1.00 97.94 225 PRO A C 1
ATOM 1757 O O . PRO A 1 225 ? 3.582 -13.957 3.500 1.00 97.94 225 PRO A O 1
ATOM 1760 N N . LEU A 1 226 ? 3.349 -11.751 3.100 1.00 97.94 226 LEU A N 1
ATOM 1761 C CA . LEU A 1 226 ? 3.383 -11.817 1.636 1.00 97.94 226 LEU A CA 1
ATOM 1762 C C . LEU A 1 226 ? 4.764 -12.223 1.114 1.00 97.94 226 LEU A C 1
ATOM 1764 O O . LEU A 1 226 ? 4.862 -12.858 0.068 1.00 97.94 226 LEU A O 1
ATOM 1768 N N . ALA A 1 227 ? 5.833 -11.872 1.829 1.00 97.50 227 ALA A N 1
ATOM 1769 C CA . ALA A 1 227 ? 7.176 -12.346 1.526 1.00 97.50 227 ALA A CA 1
ATOM 1770 C C . ALA A 1 227 ? 8.052 -12.435 2.780 1.00 97.50 227 ALA A C 1
ATOM 1772 O O . ALA A 1 227 ? 7.841 -11.709 3.751 1.00 97.50 227 ALA A O 1
ATOM 1773 N N . THR A 1 228 ? 9.071 -13.288 2.724 1.00 96.56 228 THR A N 1
ATOM 1774 C CA . THR A 1 228 ? 10.104 -13.405 3.761 1.00 96.56 228 THR A CA 1
ATOM 1775 C C . THR A 1 228 ? 11.482 -13.304 3.117 1.00 96.56 228 THR A C 1
ATOM 1777 O O . THR A 1 228 ? 11.740 -13.920 2.078 1.00 96.56 228 THR A O 1
ATOM 1780 N N . VAL A 1 229 ? 12.370 -12.522 3.726 1.00 93.31 229 VAL A N 1
ATOM 1781 C CA . VAL A 1 229 ? 13.756 -12.336 3.287 1.00 93.31 229 VAL A CA 1
ATOM 1782 C C . VAL A 1 229 ? 14.660 -13.268 4.092 1.00 93.31 229 VAL A C 1
ATOM 1784 O O . VAL A 1 229 ? 14.868 -13.066 5.282 1.00 93.31 229 VAL A O 1
ATOM 1787 N N . GLY A 1 230 ? 15.194 -14.300 3.438 1.00 89.00 230 GLY A N 1
ATOM 1788 C CA . GLY A 1 230 ? 16.241 -15.172 3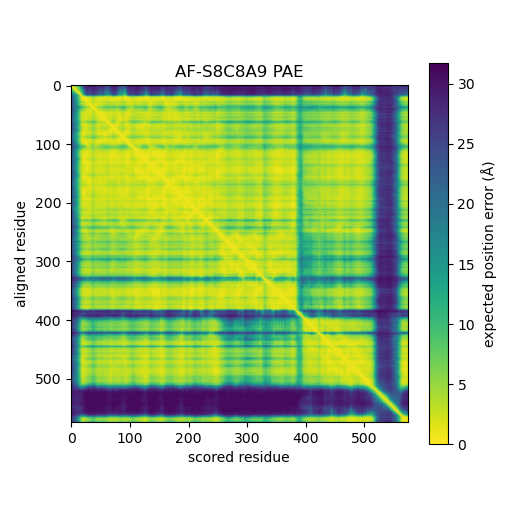.980 1.00 89.00 230 GLY A CA 1
ATOM 1789 C C . GLY A 1 230 ? 17.470 -15.174 3.071 1.00 89.00 230 GLY A C 1
ATOM 1790 O O . GLY A 1 230 ? 17.796 -14.154 2.469 1.00 89.00 230 GLY A O 1
ATOM 1791 N N . ILE A 1 231 ? 18.117 -16.336 2.900 1.00 84.44 231 ILE A N 1
ATOM 1792 C CA . ILE A 1 231 ? 19.162 -16.520 1.865 1.00 84.44 231 ILE A CA 1
ATOM 1793 C C . ILE A 1 231 ? 18.612 -16.141 0.480 1.00 84.44 231 ILE A C 1
ATOM 1795 O O . ILE A 1 231 ? 19.291 -15.490 -0.308 1.00 84.44 231 ILE A O 1
ATOM 1799 N N . ASN A 1 232 ? 17.360 -16.526 0.222 1.00 85.81 232 ASN A N 1
ATOM 1800 C CA . ASN A 1 232 ? 16.569 -16.087 -0.919 1.00 85.81 232 ASN A CA 1
ATOM 1801 C C . ASN A 1 232 ? 15.303 -15.389 -0.406 1.00 85.81 232 ASN A C 1
ATOM 1803 O O . ASN A 1 232 ? 14.762 -15.773 0.636 1.00 85.81 232 ASN A O 1
ATOM 1807 N N . THR A 1 233 ? 14.795 -14.409 -1.153 1.00 91.56 233 THR A N 1
ATOM 1808 C CA . THR A 1 233 ? 13.470 -13.836 -0.884 1.00 91.56 233 THR A CA 1
ATOM 1809 C C . THR A 1 233 ? 12.397 -14.780 -1.418 1.00 91.56 233 THR A C 1
ATOM 1811 O O . THR A 1 233 ? 12.414 -15.140 -2.595 1.00 91.56 233 THR A O 1
ATOM 1814 N N . THR A 1 234 ? 11.455 -15.173 -0.563 1.00 92.25 234 THR A N 1
ATOM 1815 C CA . THR A 1 234 ? 10.323 -16.034 -0.940 1.00 92.25 234 THR A CA 1
ATOM 1816 C C . THR A 1 234 ? 9.038 -15.224 -0.871 1.00 92.25 234 THR A C 1
ATOM 1818 O O . THR A 1 234 ? 8.649 -14.811 0.217 1.00 92.25 234 THR A O 1
ATOM 1821 N N . ALA A 1 235 ? 8.391 -14.994 -2.016 1.00 92.00 235 ALA A N 1
ATOM 1822 C CA . ALA A 1 235 ? 7.097 -14.318 -2.108 1.00 92.00 235 ALA A CA 1
ATOM 1823 C C . ALA A 1 235 ? 5.955 -15.337 -2.268 1.00 92.00 235 ALA A C 1
ATOM 1825 O O . ALA A 1 235 ? 6.055 -16.266 -3.071 1.00 92.00 235 ALA A O 1
ATOM 1826 N N . ARG A 1 236 ? 4.867 -15.143 -1.520 1.00 91.94 236 ARG A N 1
ATOM 1827 C CA . ARG A 1 236 ? 3.623 -15.922 -1.579 1.00 91.94 236 ARG A CA 1
ATOM 1828 C C . ARG A 1 236 ? 2.657 -15.298 -2.579 1.00 91.94 236 ARG A C 1
ATOM 1830 O O . ARG A 1 236 ? 1.760 -14.537 -2.224 1.00 91.94 236 ARG A O 1
ATOM 1837 N N . TRP A 1 237 ? 2.895 -15.572 -3.861 1.00 87.56 237 TRP A N 1
ATOM 1838 C CA . TRP A 1 237 ? 2.122 -15.016 -4.980 1.00 87.56 237 TRP A CA 1
ATOM 1839 C C . TRP A 1 237 ? 0.650 -15.429 -5.015 1.00 87.56 237 TRP A C 1
ATOM 1841 O O . TRP A 1 237 ? -0.129 -14.781 -5.711 1.00 87.56 237 TRP A O 1
ATOM 1851 N N . ASP A 1 238 ? 0.303 -16.490 -4.294 1.00 83.38 238 ASP A N 1
ATOM 1852 C CA . ASP A 1 238 ? -1.050 -16.969 -4.013 1.00 83.38 238 ASP A CA 1
ATOM 1853 C C . ASP A 1 238 ? -1.828 -16.033 -3.076 1.00 83.38 238 ASP A C 1
ATOM 1855 O O . ASP A 1 238 ? -3.042 -15.913 -3.208 1.00 83.38 238 ASP A O 1
ATOM 1859 N N . LEU A 1 239 ? -1.139 -15.322 -2.175 1.00 88.38 239 LEU A N 1
ATOM 1860 C CA . LEU A 1 239 ? -1.762 -14.358 -1.263 1.00 88.38 239 LEU A CA 1
ATOM 1861 C C . LEU A 1 239 ? -1.862 -12.950 -1.855 1.00 88.38 239 LEU A C 1
ATOM 1863 O O . LEU A 1 239 ? -2.642 -12.140 -1.356 1.00 88.38 239 LEU A O 1
ATOM 1867 N N . ILE A 1 240 ? -1.054 -12.632 -2.870 1.00 90.94 240 ILE A N 1
ATOM 1868 C CA . ILE A 1 240 ? -0.934 -11.281 -3.430 1.00 90.94 240 ILE A CA 1
ATOM 1869 C C . ILE A 1 240 ? -2.153 -10.946 -4.295 1.00 90.94 240 ILE A C 1
ATOM 1871 O O . ILE A 1 240 ? -2.443 -11.626 -5.278 1.00 90.94 240 ILE A O 1
ATOM 1875 N N . THR A 1 241 ? -2.820 -9.844 -3.960 1.00 87.19 241 THR A N 1
ATOM 1876 C CA . THR A 1 241 ? -3.976 -9.327 -4.700 1.00 87.19 241 THR A CA 1
ATOM 1877 C C . THR A 1 241 ? -3.499 -8.440 -5.842 1.00 87.19 241 THR A C 1
ATOM 1879 O O . THR A 1 241 ? -2.608 -7.612 -5.661 1.00 87.19 241 THR A O 1
ATOM 1882 N N . ARG A 1 242 ? -4.096 -8.589 -7.028 1.00 87.62 242 ARG A N 1
ATOM 1883 C CA . ARG A 1 242 ? -3.791 -7.771 -8.211 1.00 87.62 242 ARG A CA 1
ATOM 1884 C C . ARG A 1 242 ? -5.037 -6.985 -8.631 1.00 87.62 242 ARG A C 1
ATOM 1886 O O . ARG A 1 242 ? -6.135 -7.535 -8.537 1.00 87.62 242 ARG A O 1
ATOM 1893 N N . PRO A 1 243 ? -4.905 -5.738 -9.117 1.00 87.50 243 PRO A N 1
ATOM 1894 C CA . PRO A 1 243 ? -6.020 -5.057 -9.765 1.00 87.50 243 PRO A CA 1
ATOM 1895 C C . PRO A 1 243 ? -6.503 -5.873 -10.963 1.00 87.50 243 PRO A C 1
ATOM 1897 O O . PRO A 1 243 ? -5.696 -6.265 -11.798 1.00 87.50 243 PRO A O 1
ATOM 1900 N N . ASN A 1 244 ? -7.805 -6.124 -11.046 1.00 87.31 244 ASN A N 1
ATOM 1901 C CA . ASN A 1 244 ? -8.443 -6.843 -12.155 1.00 87.31 244 ASN A CA 1
ATOM 1902 C C . ASN A 1 244 ? -9.301 -5.920 -13.043 1.00 87.31 244 ASN A C 1
ATOM 1904 O O . ASN A 1 244 ? -9.865 -6.358 -14.045 1.00 87.31 244 ASN A O 1
ATOM 1908 N N . ALA A 1 245 ? -9.380 -4.632 -12.698 1.00 92.19 245 ALA A N 1
ATOM 1909 C CA . ALA A 1 245 ? -10.001 -3.606 -13.519 1.00 92.19 245 ALA A CA 1
ATOM 1910 C C . ALA A 1 245 ? -9.018 -3.108 -14.589 1.00 92.19 245 ALA A C 1
ATOM 1912 O O . ALA A 1 245 ? -7.842 -2.867 -14.313 1.00 92.19 245 ALA A O 1
ATOM 1913 N N . ILE A 1 246 ? -9.517 -2.907 -15.811 1.00 95.44 246 ILE A N 1
ATOM 1914 C CA . ILE A 1 246 ? -8.771 -2.262 -16.903 1.00 95.44 246 ILE A CA 1
ATOM 1915 C C . ILE A 1 246 ? -8.877 -0.750 -16.705 1.00 95.44 246 ILE A C 1
ATOM 1917 O O . ILE A 1 246 ? -9.617 -0.053 -17.393 1.00 95.44 246 ILE A O 1
ATOM 1921 N N . GLU A 1 247 ? -8.174 -0.262 -15.695 1.00 95.88 247 GLU A N 1
ATOM 1922 C CA . GLU A 1 247 ? -8.202 1.131 -15.279 1.00 95.88 247 GLU A CA 1
ATOM 1923 C C . GLU A 1 247 ? -6.804 1.602 -14.890 1.00 95.88 247 GLU A C 1
ATOM 1925 O O . GLU A 1 247 ? -5.926 0.823 -14.517 1.00 95.88 247 GLU A O 1
ATOM 1930 N N . ARG A 1 248 ? -6.595 2.917 -14.956 1.00 96.62 248 ARG A N 1
ATOM 1931 C CA . ARG A 1 248 ? -5.335 3.533 -14.542 1.00 96.62 248 ARG A CA 1
ATOM 1932 C C . ARG A 1 248 ? -5.256 3.625 -13.024 1.00 96.62 248 ARG A C 1
ATOM 1934 O O . ARG A 1 248 ? -6.272 3.780 -12.347 1.00 96.62 248 ARG A O 1
ATOM 1941 N N . PHE A 1 249 ? -4.024 3.638 -12.523 1.00 97.88 249 PHE A N 1
ATOM 1942 C CA . PHE A 1 249 ? -3.738 4.038 -11.152 1.00 97.88 249 PHE A CA 1
ATOM 1943 C C . PHE A 1 249 ? -4.335 5.418 -10.845 1.00 97.88 249 PHE A C 1
ATOM 1945 O O . PHE A 1 249 ? -4.162 6.365 -11.621 1.00 97.88 249 PHE A O 1
ATOM 1952 N N . SER A 1 250 ? -5.012 5.531 -9.706 1.00 97.62 250 SER A N 1
ATOM 1953 C CA . SER A 1 250 ? -5.638 6.766 -9.239 1.00 97.62 250 SER A CA 1
ATOM 1954 C C . SER A 1 250 ? -5.561 6.892 -7.717 1.00 97.62 250 SER A C 1
ATOM 1956 O O . SER A 1 250 ? -5.289 5.926 -6.998 1.00 97.62 250 SER A O 1
ATOM 1958 N N . VAL A 1 251 ? -5.780 8.112 -7.222 1.00 97.88 251 VAL A N 1
ATOM 1959 C CA . VAL A 1 251 ? -5.821 8.416 -5.789 1.00 97.88 251 VAL A CA 1
ATOM 1960 C C . VAL A 1 251 ? -7.218 8.878 -5.406 1.00 97.88 251 VAL A C 1
ATOM 1962 O O . VAL A 1 251 ? -7.742 9.838 -5.964 1.00 97.88 251 VAL A O 1
ATOM 1965 N N . GLU A 1 252 ? -7.789 8.213 -4.409 1.00 94.31 252 GLU A N 1
ATOM 1966 C CA . GLU A 1 252 ? -9.031 8.607 -3.752 1.00 94.31 252 GLU A CA 1
ATOM 1967 C C . GLU A 1 252 ? -8.705 9.424 -2.497 1.00 94.31 252 GLU A C 1
ATOM 1969 O O . GLU A 1 252 ? -8.236 8.888 -1.492 1.00 94.31 252 GLU A O 1
ATOM 1974 N N . GLU A 1 253 ? -8.930 10.737 -2.561 1.00 92.50 253 GLU A N 1
ATOM 1975 C CA . GLU A 1 253 ? -8.497 11.677 -1.516 1.00 92.50 253 GLU A CA 1
ATOM 1976 C C . GLU A 1 253 ? -9.591 12.131 -0.542 1.00 92.50 253 GLU A C 1
ATOM 1978 O O . GLU A 1 253 ? -9.283 12.756 0.476 1.00 92.50 253 GLU A O 1
ATOM 1983 N N . ASN A 1 254 ? -10.858 11.851 -0.849 1.00 95.50 254 ASN A N 1
ATOM 1984 C CA . ASN A 1 254 ? -11.975 12.259 -0.005 1.00 95.50 254 ASN A CA 1
ATOM 1985 C C . ASN A 1 254 ? -12.043 11.347 1.223 1.00 95.50 254 ASN A C 1
ATOM 1987 O O . ASN A 1 254 ? -12.356 10.164 1.111 1.00 95.50 254 ASN A O 1
ATOM 1991 N N . LEU A 1 255 ? -11.741 11.908 2.394 1.00 96.00 255 LEU A N 1
ATOM 1992 C CA . LEU A 1 255 ? -11.710 11.206 3.676 1.00 96.00 255 LEU A CA 1
ATOM 1993 C C . LEU A 1 255 ? -12.567 11.961 4.692 1.00 96.00 255 LEU A C 1
ATOM 1995 O O . LEU A 1 255 ? -12.435 13.180 4.820 1.00 96.00 255 LEU A O 1
ATOM 1999 N N . ASP A 1 256 ? -13.386 11.242 5.458 1.00 96.19 256 ASP A N 1
ATOM 2000 C CA . ASP A 1 256 ? -14.144 11.823 6.564 1.00 96.19 256 ASP A CA 1
ATOM 2001 C C . ASP A 1 256 ? -13.672 11.249 7.903 1.00 96.19 256 ASP A C 1
ATOM 2003 O O . ASP A 1 256 ? -13.979 10.120 8.280 1.00 96.19 256 ASP A O 1
ATOM 2007 N N . ALA A 1 257 ? -12.892 12.053 8.625 1.00 94.56 257 ALA A N 1
ATOM 2008 C CA . ALA A 1 257 ? -12.273 11.665 9.886 1.00 94.56 257 ALA A CA 1
ATOM 2009 C C . ALA A 1 257 ? -13.182 11.853 11.118 1.00 94.56 257 ALA A C 1
ATOM 2011 O O . ALA A 1 257 ? -12.686 11.760 12.240 1.00 94.56 257 ALA A O 1
ATOM 2012 N N . HIS A 1 258 ? -14.490 12.108 10.959 1.00 96.75 258 HIS A N 1
ATOM 2013 C CA . HIS A 1 258 ? -15.437 12.161 12.083 1.00 96.75 258 HIS A CA 1
ATOM 2014 C C . HIS A 1 258 ? -15.811 10.752 12.580 1.00 96.75 258 HIS A C 1
ATOM 2016 O O . HIS A 1 258 ? -16.977 10.342 12.589 1.00 96.75 258 HIS A O 1
ATOM 2022 N N . VAL A 1 259 ? -14.787 10.008 12.993 1.00 97.31 259 VAL A N 1
ATOM 2023 C CA . VAL A 1 259 ? -14.853 8.630 13.469 1.00 97.31 259 VAL A CA 1
ATOM 2024 C C . VAL A 1 259 ? -14.145 8.540 14.817 1.00 97.31 259 VAL A C 1
ATOM 2026 O O . VAL A 1 259 ? -13.099 9.154 15.014 1.00 97.31 259 VAL A O 1
ATOM 2029 N N . ALA A 1 260 ? -14.702 7.762 15.740 1.00 97.50 260 ALA A N 1
ATOM 2030 C CA . ALA A 1 260 ? -14.069 7.444 17.016 1.00 97.50 260 ALA A CA 1
ATOM 2031 C C . ALA A 1 260 ? -13.674 5.962 17.080 1.00 97.50 260 ALA A C 1
ATOM 2033 O O . ALA A 1 260 ? -14.256 5.125 16.390 1.00 97.50 260 ALA A O 1
ATOM 2034 N N . CYS A 1 261 ? -12.711 5.637 17.943 1.00 97.25 261 CYS A N 1
ATOM 2035 C CA . CYS A 1 261 ? -12.415 4.268 18.354 1.00 97.25 261 CYS A CA 1
ATOM 2036 C C . CYS A 1 261 ? -12.643 4.159 19.864 1.00 97.25 261 CYS A C 1
ATOM 2038 O O . CYS A 1 261 ? -12.136 4.991 20.620 1.00 97.25 261 CYS A O 1
ATOM 2040 N N . LEU A 1 262 ? -13.427 3.174 20.303 1.00 97.81 262 LEU A N 1
ATOM 2041 C CA . LEU A 1 262 ? -13.751 2.960 21.709 1.00 97.81 262 LEU A CA 1
ATOM 2042 C C . LEU A 1 262 ? -13.498 1.510 22.101 1.00 97.81 262 LEU A C 1
ATOM 2044 O O . LEU A 1 262 ? -14.091 0.589 21.541 1.00 97.81 262 LEU A O 1
ATOM 2048 N N . ARG A 1 263 ? -12.669 1.325 23.126 1.00 97.69 263 ARG A N 1
ATOM 2049 C CA . ARG A 1 263 ? -12.406 0.018 23.718 1.00 97.69 263 ARG A CA 1
ATOM 2050 C C . ARG A 1 263 ? -13.346 -0.257 24.880 1.00 97.69 263 ARG A C 1
ATOM 2052 O O . ARG A 1 263 ? -13.394 0.502 25.845 1.00 97.69 263 ARG A O 1
ATOM 2059 N N . ILE A 1 264 ? -14.061 -1.373 24.805 1.00 96.12 264 ILE A N 1
ATOM 2060 C CA . ILE A 1 264 ? -14.917 -1.858 25.886 1.00 96.12 264 ILE A CA 1
ATOM 2061 C C . ILE A 1 264 ? -14.057 -2.461 27.003 1.00 96.12 264 ILE A C 1
ATOM 2063 O O . ILE A 1 264 ? -13.098 -3.184 26.752 1.00 96.12 264 ILE A O 1
ATOM 2067 N N . PHE A 1 265 ? -14.403 -2.200 28.257 1.00 96.12 265 PHE A N 1
ATOM 2068 C CA . PHE A 1 265 ? -13.754 -2.817 29.415 1.00 96.12 265 PHE A CA 1
ATOM 2069 C C . PHE A 1 265 ? -14.810 -3.218 30.456 1.00 96.12 265 PHE A C 1
ATOM 2071 O O . PHE A 1 265 ? -15.924 -2.684 30.428 1.00 96.12 265 PHE A O 1
ATOM 2078 N N . PRO A 1 266 ? -14.519 -4.189 31.344 1.00 93.88 266 PRO A N 1
ATOM 2079 C CA . PRO A 1 266 ? -15.491 -4.627 32.338 1.00 93.88 266 PRO A CA 1
ATOM 2080 C C . PRO A 1 266 ? -15.924 -3.457 33.229 1.00 93.88 266 PRO A C 1
ATOM 2082 O O . PRO A 1 266 ? -15.083 -2.792 33.829 1.00 93.88 266 PRO A O 1
ATOM 2085 N N . GLY A 1 267 ? -17.233 -3.206 33.302 1.00 92.50 267 GLY A N 1
ATOM 2086 C CA . GLY A 1 267 ? -17.798 -2.099 34.079 1.00 92.50 267 GLY A CA 1
ATOM 2087 C C . GLY A 1 267 ? -17.886 -0.754 33.348 1.00 92.50 267 GLY A C 1
ATOM 2088 O O . GLY A 1 267 ? -18.186 0.245 33.996 1.00 92.50 267 GLY A O 1
ATOM 2089 N N . ILE A 1 268 ? -17.647 -0.698 32.029 1.00 95.25 268 ILE A N 1
ATOM 2090 C CA . ILE A 1 268 ? -17.952 0.507 31.243 1.00 95.25 268 ILE A CA 1
ATOM 2091 C C . ILE A 1 268 ? -19.446 0.850 31.356 1.00 95.25 268 ILE A C 1
ATOM 2093 O O . ILE A 1 268 ? -20.303 -0.021 31.205 1.00 95.25 268 ILE A O 1
ATOM 2097 N N . LEU A 1 269 ? -19.753 2.116 31.636 1.00 95.50 269 LEU A N 1
ATOM 2098 C CA . LEU A 1 269 ? -21.126 2.572 31.851 1.00 95.50 269 LEU A CA 1
ATOM 2099 C C . LEU A 1 269 ? -21.789 2.987 30.524 1.00 95.50 269 LEU A C 1
ATOM 2101 O O . LEU A 1 269 ? -21.120 3.625 29.699 1.00 95.50 269 LEU A O 1
ATOM 2105 N N . PRO A 1 270 ? -23.091 2.706 30.309 1.00 95.62 270 PRO A N 1
ATOM 2106 C CA . PRO A 1 270 ? -23.806 3.119 29.099 1.00 95.62 270 PRO A CA 1
ATOM 2107 C C . PRO A 1 270 ? -23.707 4.621 28.801 1.00 95.62 270 PRO A C 1
ATOM 2109 O O . PRO A 1 270 ? -23.563 5.000 27.641 1.00 95.62 270 PRO A O 1
ATOM 2112 N N . GLU A 1 271 ? -23.700 5.478 29.828 1.00 96.62 271 GLU A N 1
ATOM 2113 C CA . GLU A 1 271 ? -23.604 6.938 29.683 1.00 96.62 271 GLU A CA 1
ATOM 2114 C C . GLU A 1 271 ? -22.261 7.385 29.085 1.00 96.62 271 GLU A C 1
ATOM 2116 O O . GLU A 1 271 ? -22.191 8.404 28.398 1.00 96.62 271 GLU A O 1
ATOM 2121 N N . MET A 1 272 ? -21.182 6.624 29.309 1.00 96.44 272 MET A N 1
ATOM 2122 C CA . MET A 1 272 ? -19.874 6.916 28.711 1.00 96.44 272 MET A CA 1
ATOM 2123 C C . MET A 1 272 ? -19.898 6.662 27.202 1.00 96.44 272 MET A C 1
ATOM 2125 O O . MET A 1 272 ? -19.383 7.465 26.424 1.00 96.44 272 MET A O 1
ATOM 2129 N N . VAL A 1 273 ? -20.525 5.557 26.789 1.00 97.12 273 VAL A N 1
ATOM 2130 C CA . VAL A 1 273 ? -20.687 5.194 25.374 1.00 97.12 273 VAL A CA 1
ATOM 2131 C C . VAL A 1 273 ? -21.627 6.179 24.682 1.00 97.12 273 VAL A C 1
ATOM 2133 O O . VAL A 1 273 ? -21.320 6.679 23.601 1.00 97.12 273 VAL A O 1
ATOM 2136 N N . GLU A 1 274 ? -22.731 6.526 25.339 1.00 97.06 274 GLU A N 1
ATOM 2137 C CA . GLU A 1 274 ? -23.666 7.552 24.884 1.00 97.06 274 GLU A CA 1
ATOM 2138 C C . GLU A 1 274 ? -22.984 8.919 24.717 1.00 97.06 274 GLU A C 1
ATOM 2140 O O . GLU A 1 274 ? -23.193 9.587 23.705 1.00 97.06 274 GLU A O 1
ATOM 2145 N N . GLY A 1 275 ? -22.115 9.313 25.654 1.00 97.75 275 GLY A N 1
ATOM 2146 C CA . GLY A 1 275 ? -21.340 10.551 25.569 1.00 97.75 275 GLY A CA 1
ATOM 2147 C C . GLY A 1 275 ? -20.494 10.642 24.296 1.00 97.75 275 GLY A C 1
ATOM 2148 O O . GLY A 1 275 ? -20.507 11.675 23.627 1.00 97.75 275 GLY A O 1
ATOM 2149 N N . VAL A 1 276 ? -19.820 9.550 23.912 1.00 97.81 276 VAL A N 1
ATOM 2150 C CA . VAL A 1 276 ? -19.073 9.475 22.642 1.00 97.81 276 VAL A CA 1
ATOM 2151 C C . VAL A 1 276 ? -20.026 9.560 21.449 1.00 97.81 276 VAL A C 1
ATOM 2153 O O . VAL A 1 276 ? -19.800 10.347 20.535 1.00 97.81 276 VAL A O 1
ATOM 2156 N N . LEU A 1 277 ? -21.123 8.801 21.466 1.00 97.88 277 LEU A N 1
ATOM 2157 C CA . LEU A 1 277 ? -22.108 8.745 20.376 1.00 97.88 277 LEU A CA 1
ATOM 2158 C C . LEU A 1 277 ? -22.924 10.035 20.190 1.00 97.88 277 LEU A C 1
ATOM 2160 O O . LEU A 1 277 ? -23.624 10.177 19.185 1.00 97.88 277 LEU A O 1
ATOM 2164 N N . ASN A 1 278 ? -22.849 10.956 21.150 1.00 96.75 278 ASN A N 1
ATOM 2165 C CA . ASN A 1 278 ? -23.466 12.279 21.100 1.00 96.75 278 ASN A CA 1
ATOM 2166 C C . ASN A 1 278 ? -22.469 13.389 20.727 1.00 96.75 278 ASN A C 1
ATOM 2168 O O . ASN A 1 278 ? -22.853 14.561 20.671 1.00 96.75 278 ASN A O 1
ATOM 2172 N N . LEU A 1 279 ? -21.202 13.054 20.440 1.00 97.19 279 LEU A N 1
ATOM 2173 C CA . LEU A 1 279 ? -20.243 14.015 19.903 1.00 97.19 279 LEU A CA 1
ATOM 2174 C C . LEU A 1 279 ? -20.775 14.626 18.605 1.00 97.19 279 LEU A C 1
ATOM 2176 O O . LEU A 1 279 ? -21.237 13.938 17.690 1.00 97.19 279 LEU A O 1
ATOM 2180 N N . LYS A 1 280 ? -20.683 15.954 18.518 1.00 94.88 280 LYS A N 1
ATOM 2181 C CA . LYS A 1 280 ? -21.146 16.700 17.351 1.00 94.88 280 LYS A CA 1
ATOM 2182 C C . LYS A 1 280 ? -20.420 16.206 16.096 1.00 94.88 280 LYS A C 1
ATOM 2184 O O . LYS A 1 280 ? -19.194 16.161 16.070 1.00 94.88 280 LYS A O 1
ATOM 2189 N N . ASN A 1 281 ? -21.193 15.914 15.052 1.00 95.56 281 ASN A N 1
ATOM 2190 C CA . ASN A 1 281 ? -20.737 15.433 13.744 1.00 95.56 281 ASN A CA 1
ATOM 2191 C C . ASN A 1 281 ? -20.150 14.012 13.713 1.00 95.56 281 ASN A C 1
ATOM 2193 O O . ASN A 1 281 ? -19.651 13.634 12.659 1.00 95.56 281 ASN A O 1
ATOM 2197 N N . LEU A 1 282 ? -20.200 13.219 14.793 1.00 97.94 282 LEU A N 1
ATOM 2198 C CA . LEU A 1 282 ? -19.732 11.831 14.733 1.00 97.94 282 LEU A CA 1
ATOM 2199 C C . LEU A 1 282 ? -20.552 11.036 13.705 1.00 97.94 282 LEU A C 1
ATOM 2201 O O . LEU A 1 282 ? -21.779 10.998 13.782 1.00 97.94 282 LEU A O 1
ATOM 2205 N N . LYS A 1 283 ? -19.867 10.384 12.762 1.00 98.00 283 LYS A N 1
ATOM 2206 C CA . LYS A 1 283 ? -20.484 9.552 11.716 1.00 98.00 283 LYS A CA 1
ATOM 2207 C C . LYS A 1 283 ? -20.171 8.069 11.867 1.00 98.00 283 LYS A C 1
ATOM 2209 O O . LYS A 1 283 ? -20.947 7.229 11.420 1.00 98.00 283 LYS A O 1
ATOM 2214 N N . GLY A 1 284 ? -19.050 7.737 12.504 1.00 98.19 284 GLY A N 1
ATOM 2215 C CA . GLY A 1 284 ? -18.598 6.360 12.657 1.00 98.19 284 GLY A CA 1
ATOM 2216 C C . GLY A 1 284 ? -18.012 6.058 14.032 1.00 98.19 284 GLY A C 1
ATOM 2217 O O . GLY A 1 284 ? -17.442 6.932 14.683 1.00 98.19 284 GLY A O 1
ATOM 2218 N N . LEU A 1 285 ? -18.116 4.803 14.457 1.00 98.56 285 LEU A N 1
ATOM 2219 C CA . LEU A 1 285 ? -17.489 4.286 15.669 1.00 98.56 285 LEU A CA 1
ATOM 2220 C C . LEU A 1 285 ? -16.898 2.901 15.396 1.00 98.56 285 LEU A C 1
ATOM 2222 O O . LEU A 1 285 ? -17.632 1.975 15.059 1.00 98.56 285 LEU A O 1
ATOM 2226 N N . VAL A 1 286 ? -15.593 2.739 15.598 1.00 98.44 286 VAL A N 1
ATOM 2227 C CA . VAL A 1 286 ? -14.970 1.420 15.755 1.00 98.44 286 VAL A CA 1
ATOM 2228 C C . VAL A 1 286 ? -15.068 1.033 17.227 1.00 98.44 286 VAL A C 1
ATOM 2230 O O . VAL A 1 286 ? -14.607 1.764 18.102 1.00 98.44 286 VAL A O 1
ATOM 2233 N N . LEU A 1 287 ? -15.715 -0.092 17.506 1.00 97.56 287 LEU A N 1
ATOM 2234 C CA . LEU A 1 287 ? -15.965 -0.595 18.849 1.00 97.56 287 LEU A CA 1
ATOM 2235 C C . LEU A 1 287 ? -15.127 -1.854 19.076 1.00 97.56 287 LEU A C 1
ATOM 2237 O O . LEU A 1 287 ? -15.420 -2.893 18.488 1.00 97.56 287 LEU A O 1
ATOM 2241 N N . GLU A 1 288 ? -14.107 -1.773 19.930 1.00 97.75 288 GLU A N 1
ATOM 2242 C CA . GLU A 1 288 ? -13.280 -2.930 20.281 1.00 97.75 288 GLU A CA 1
ATOM 2243 C C . GLU A 1 288 ? -13.932 -3.707 21.431 1.00 97.75 288 GLU A C 1
ATOM 2245 O O . GLU A 1 288 ? -13.994 -3.230 22.570 1.00 97.75 288 GLU A O 1
ATOM 2250 N N . THR A 1 289 ? -14.401 -4.920 21.158 1.00 94.81 289 THR A N 1
ATOM 2251 C CA . THR A 1 289 ? -15.162 -5.762 22.093 1.00 94.81 289 THR A CA 1
ATOM 2252 C C . THR A 1 289 ? -14.399 -7.026 22.505 1.00 94.81 289 THR A C 1
ATOM 2254 O O . THR A 1 289 ? -13.307 -7.318 22.012 1.00 94.81 289 THR A O 1
ATOM 2257 N N . PHE A 1 290 ? -14.941 -7.786 23.460 1.00 93.94 290 PHE A N 1
ATOM 2258 C CA . PHE A 1 290 ? -14.249 -8.947 24.019 1.00 93.94 290 PHE A CA 1
ATOM 2259 C C . PHE A 1 290 ? -14.328 -10.179 23.115 1.00 93.94 290 PHE A C 1
ATOM 2261 O O . PHE A 1 290 ? -15.385 -10.493 22.564 1.00 93.94 290 PHE A O 1
ATOM 2268 N N . GLY A 1 291 ? -13.247 -10.964 23.067 1.00 90.06 291 GLY A N 1
ATOM 2269 C CA . GLY A 1 291 ? -13.251 -12.308 22.483 1.00 90.06 291 GLY A CA 1
ATOM 2270 C C . GLY A 1 291 ? -13.769 -12.321 21.044 1.00 90.06 291 GLY A C 1
ATOM 2271 O O . GLY A 1 291 ? -13.225 -11.651 20.177 1.00 90.06 291 GLY A O 1
ATOM 2272 N N . ALA A 1 292 ? -14.846 -13.059 20.788 1.00 85.88 292 ALA A N 1
ATOM 2273 C CA . ALA A 1 292 ? -15.444 -13.185 19.458 1.00 85.88 292 ALA A CA 1
ATOM 2274 C C . ALA A 1 292 ? -16.419 -12.045 19.088 1.00 85.88 292 ALA A C 1
ATOM 2276 O O . ALA A 1 292 ? -17.238 -12.230 18.190 1.00 85.88 292 ALA A O 1
ATOM 2277 N N . GLY A 1 293 ? -16.372 -10.891 19.765 1.00 84.62 293 GLY A N 1
ATOM 2278 C CA . GLY A 1 293 ? -17.250 -9.754 19.460 1.00 84.62 293 GLY A CA 1
ATOM 2279 C C . GLY A 1 293 ? -18.260 -9.375 20.549 1.00 84.62 293 GLY A C 1
ATOM 2280 O O . GLY A 1 293 ? -19.298 -8.799 20.224 1.00 84.62 293 GLY A O 1
ATOM 2281 N N . ASN A 1 294 ? -18.026 -9.761 21.806 1.00 87.56 294 ASN A N 1
ATOM 2282 C CA . ASN A 1 294 ? -19.028 -9.741 22.873 1.00 87.56 294 ASN A CA 1
ATOM 2283 C C . ASN A 1 294 ? -19.006 -8.449 23.704 1.00 87.56 294 ASN A C 1
ATOM 2285 O O . ASN A 1 294 ? -17.942 -7.925 24.045 1.00 87.56 294 ASN A O 1
ATOM 2289 N N . LEU A 1 295 ? -20.195 -8.002 24.115 1.00 87.75 295 LEU A N 1
ATOM 2290 C CA . LEU A 1 295 ? -20.401 -6.929 25.091 1.00 87.75 295 LEU A CA 1
ATOM 2291 C C . LEU A 1 295 ? -20.846 -7.480 26.454 1.00 87.75 295 LEU A C 1
ATOM 2293 O O . LEU A 1 295 ? -21.334 -8.611 26.513 1.00 87.75 295 LEU A O 1
ATOM 2297 N N . PRO A 1 296 ? -20.715 -6.685 27.536 1.00 86.56 296 PRO A N 1
ATOM 2298 C CA . PRO A 1 296 ? -21.412 -6.951 28.791 1.00 86.56 296 PRO A CA 1
ATOM 2299 C C . PRO A 1 296 ? -22.919 -7.152 28.571 1.00 86.56 296 PRO A C 1
ATOM 2301 O O . PRO A 1 296 ? -23.511 -6.505 27.705 1.00 86.56 296 PRO A O 1
ATOM 2304 N N . GLU A 1 297 ? -23.537 -8.028 29.365 1.00 81.38 297 GLU A N 1
ATOM 2305 C CA . GLU A 1 297 ? -24.988 -8.259 29.358 1.00 81.38 297 GLU A CA 1
ATOM 2306 C C . GLU A 1 297 ? -25.726 -7.060 29.980 1.00 81.38 297 GLU A C 1
ATOM 2308 O O . GLU A 1 297 ? -26.109 -7.073 31.146 1.00 81.38 297 GLU A O 1
ATOM 2313 N N . ASP A 1 298 ? -25.885 -5.995 29.193 1.00 86.94 298 ASP A N 1
ATOM 2314 C CA . ASP A 1 298 ? -26.575 -4.762 29.571 1.00 86.94 298 ASP A CA 1
ATOM 2315 C C . ASP A 1 298 ? -27.492 -4.309 28.421 1.00 86.94 298 ASP A C 1
ATOM 2317 O O . ASP A 1 298 ? -27.039 -3.877 27.354 1.00 86.94 298 ASP A O 1
ATOM 2321 N N . GLU A 1 299 ? -28.807 -4.409 28.632 1.00 88.81 299 GLU A N 1
ATOM 2322 C CA . GLU A 1 299 ? -29.813 -4.015 27.639 1.00 88.81 299 GLU A CA 1
ATOM 2323 C C . GLU A 1 299 ? -29.744 -2.523 27.294 1.00 88.81 299 GLU A C 1
ATOM 2325 O O . GLU A 1 299 ? -29.981 -2.140 26.145 1.00 88.81 299 GLU A O 1
ATOM 2330 N N . ARG A 1 300 ? -29.375 -1.668 28.256 1.00 94.56 300 ARG A N 1
ATOM 2331 C CA . ARG A 1 300 ? -29.253 -0.227 28.028 1.00 94.56 300 ARG A CA 1
ATOM 2332 C C . ARG A 1 300 ? -28.071 0.073 27.122 1.00 94.56 300 ARG A C 1
ATOM 2334 O O . ARG A 1 300 ? -28.199 0.909 26.230 1.00 94.56 300 ARG A O 1
ATOM 2341 N N . LEU A 1 301 ? -26.955 -0.634 27.294 1.00 93.00 301 LEU A N 1
ATOM 2342 C CA . LEU A 1 301 ? -25.795 -0.500 26.414 1.00 93.00 301 LEU A CA 1
ATOM 2343 C C . LEU A 1 301 ? -26.153 -0.852 24.960 1.00 93.00 301 LEU A C 1
ATOM 2345 O O . LEU A 1 301 ? -25.816 -0.107 24.039 1.00 93.00 301 LEU A O 1
ATOM 2349 N N . ILE A 1 302 ? -26.891 -1.946 24.750 1.00 91.06 302 ILE A N 1
ATOM 2350 C CA . ILE A 1 302 ? -27.367 -2.346 23.416 1.00 91.06 302 ILE A CA 1
ATOM 2351 C C . ILE A 1 302 ? -28.350 -1.307 22.852 1.00 91.06 302 ILE A C 1
ATOM 2353 O O . ILE A 1 302 ? -28.255 -0.959 21.672 1.00 91.06 302 ILE A O 1
ATOM 2357 N N . SER A 1 303 ? -29.254 -0.766 23.680 1.00 94.81 303 SER A N 1
ATOM 2358 C CA . SER A 1 303 ? -30.196 0.286 23.265 1.00 94.81 303 SER A CA 1
ATOM 2359 C C . SER A 1 303 ? -29.473 1.542 22.782 1.00 94.81 303 SER A C 1
ATOM 2361 O O . SER A 1 303 ? -29.773 2.032 21.694 1.00 94.81 303 SER A O 1
ATOM 2363 N N . VAL A 1 304 ? -28.471 2.016 23.531 1.00 97.00 304 VAL A N 1
ATOM 2364 C CA . VAL A 1 304 ? -27.658 3.193 23.178 1.00 97.00 304 VAL A CA 1
ATOM 2365 C C . VAL A 1 304 ? -26.981 3.009 21.812 1.00 97.00 304 VAL A C 1
ATOM 2367 O O . VAL A 1 304 ? -27.030 3.903 20.962 1.00 97.00 304 VAL A O 1
ATOM 2370 N N . LEU A 1 305 ? -26.402 1.830 21.556 1.00 95.88 305 LEU A N 1
ATOM 2371 C CA . LEU A 1 305 ? -25.782 1.505 20.265 1.00 95.88 305 LEU A CA 1
ATOM 2372 C C . LEU A 1 305 ? -26.814 1.450 19.125 1.00 95.88 305 LEU A C 1
ATOM 2374 O O . LEU A 1 305 ? -26.569 1.977 18.035 1.00 95.88 305 LEU A O 1
ATOM 2378 N N . GLY A 1 306 ? -27.978 0.844 19.369 1.00 93.44 306 GLY A N 1
ATOM 2379 C CA . GLY A 1 306 ? -29.055 0.743 18.382 1.00 93.44 306 GLY A CA 1
ATOM 2380 C C . GLY A 1 306 ? -29.710 2.087 18.053 1.00 93.44 306 GLY A C 1
ATOM 2381 O O . GLY A 1 306 ? -30.063 2.358 16.905 1.00 93.44 306 GLY A O 1
ATOM 2382 N N . GLU A 1 307 ? -29.851 2.975 19.035 1.00 97.00 307 GLU A N 1
ATOM 2383 C CA . GLU A 1 307 ? -30.288 4.358 18.831 1.00 97.00 307 GLU A CA 1
ATOM 2384 C C . GLU A 1 307 ? -29.300 5.139 17.971 1.00 97.00 307 GLU A C 1
ATOM 2386 O O . GLU A 1 307 ? -29.714 5.789 17.013 1.00 97.00 307 GLU A O 1
ATOM 2391 N N . ALA A 1 308 ? -28.001 5.023 18.244 1.00 97.12 308 ALA A N 1
ATOM 2392 C CA . ALA A 1 308 ? -26.973 5.637 17.415 1.00 97.12 308 ALA A CA 1
ATOM 2393 C C . ALA A 1 308 ? -26.994 5.117 15.968 1.00 97.12 308 ALA A C 1
ATOM 2395 O O . ALA A 1 308 ? -26.942 5.921 15.036 1.00 97.12 308 ALA A O 1
ATOM 2396 N N . CYS A 1 309 ? -27.163 3.806 15.761 1.00 94.12 309 CYS A N 1
ATOM 2397 C CA . CYS A 1 309 ? -27.314 3.246 14.415 1.00 94.12 309 CYS A CA 1
ATOM 2398 C C . CYS A 1 309 ? -28.539 3.815 13.684 1.00 94.12 309 CYS A C 1
ATOM 2400 O O . CYS A 1 309 ? -28.439 4.153 12.505 1.00 94.12 309 CYS A O 1
ATOM 2402 N N . ARG A 1 310 ? -29.671 3.996 14.382 1.00 94.38 310 ARG A N 1
ATOM 2403 C CA . ARG A 1 310 ? -30.878 4.641 13.829 1.00 94.38 310 ARG A CA 1
ATOM 2404 C C . ARG A 1 310 ? -30.681 6.125 13.503 1.00 94.38 310 ARG A C 1
ATOM 2406 O O . ARG A 1 310 ? -31.343 6.624 12.599 1.00 94.38 310 ARG A O 1
ATOM 2413 N N . ARG A 1 311 ? -29.767 6.817 14.193 1.00 95.44 311 ARG A N 1
ATOM 2414 C CA . ARG A 1 311 ? -29.346 8.194 13.864 1.00 95.44 311 ARG A CA 1
ATOM 2415 C C . ARG A 1 311 ? -28.386 8.276 12.667 1.00 95.44 311 ARG A C 1
ATOM 2417 O O . ARG A 1 311 ? -27.990 9.379 12.309 1.00 95.44 311 ARG A O 1
ATOM 2424 N N . GLY A 1 312 ? -28.006 7.144 12.070 1.00 94.50 312 GLY A N 1
ATOM 2425 C CA . GLY A 1 312 ? -27.073 7.083 10.939 1.00 94.50 312 GLY A CA 1
ATOM 2426 C C . GLY A 1 312 ? -25.606 6.887 11.335 1.00 94.50 312 GLY A C 1
ATOM 2427 O O . GLY A 1 312 ? -24.740 6.866 10.470 1.00 94.50 312 GLY A O 1
ATOM 2428 N N . ILE A 1 313 ? -25.290 6.692 12.624 1.00 97.88 313 ILE A N 1
ATOM 2429 C CA . ILE A 1 313 ? -23.910 6.401 13.041 1.00 97.88 313 ILE A CA 1
ATOM 2430 C C . ILE A 1 313 ? -23.561 4.964 12.647 1.00 97.88 313 ILE A C 1
ATOM 2432 O O . ILE A 1 313 ? -24.269 4.007 12.980 1.00 97.88 313 ILE A O 1
ATOM 2436 N N . ILE A 1 314 ? -22.453 4.792 11.935 1.00 97.81 314 ILE A N 1
ATOM 2437 C CA . ILE A 1 314 ? -21.970 3.484 11.498 1.00 97.81 314 ILE A CA 1
ATOM 2438 C C . ILE A 1 314 ? -21.059 2.913 12.577 1.00 97.81 314 ILE A C 1
ATOM 2440 O O . ILE A 1 314 ? -19.950 3.397 12.788 1.00 97.81 314 ILE A O 1
ATOM 2444 N N . ILE A 1 315 ? -21.536 1.882 13.270 1.00 97.75 315 ILE A N 1
ATOM 2445 C CA . ILE A 1 315 ? -20.785 1.216 14.334 1.00 97.75 315 ILE A CA 1
ATOM 2446 C C . ILE A 1 315 ? -20.215 -0.087 13.784 1.00 97.75 315 ILE A C 1
ATOM 2448 O O . ILE A 1 315 ? -20.967 -0.914 13.268 1.00 97.75 315 ILE A O 1
ATOM 2452 N N . VAL A 1 316 ? -18.902 -0.264 13.904 1.00 96.62 316 VAL A N 1
ATOM 2453 C CA . VAL A 1 316 ? -18.163 -1.442 13.444 1.00 96.62 316 VAL A CA 1
ATOM 2454 C C . VAL A 1 316 ? -17.559 -2.138 14.654 1.00 96.62 316 VAL A C 1
ATOM 2456 O O . VAL A 1 316 ? -16.722 -1.573 15.349 1.00 96.62 316 VAL A O 1
ATOM 2459 N N . ASN A 1 317 ? -17.993 -3.365 14.909 1.00 94.31 317 ASN A N 1
ATOM 2460 C CA . ASN A 1 317 ? -17.504 -4.208 15.987 1.00 94.31 317 ASN A CA 1
ATOM 2461 C C . ASN A 1 317 ? -16.247 -4.966 15.542 1.00 94.31 317 ASN A C 1
ATOM 2463 O O . ASN A 1 317 ? -16.316 -5.777 14.616 1.00 94.31 317 ASN A O 1
ATOM 2467 N N . VAL A 1 318 ? -15.132 -4.725 16.227 1.00 95.75 318 VAL A N 1
ATOM 2468 C CA . VAL A 1 318 ? -13.865 -5.453 16.076 1.00 95.75 318 VAL A CA 1
ATOM 2469 C C . VAL A 1 318 ? -13.480 -6.098 17.404 1.00 95.75 318 VAL A C 1
ATOM 2471 O O . VAL A 1 318 ? -13.932 -5.679 18.469 1.00 95.75 318 VAL A O 1
ATOM 2474 N N . THR A 1 319 ? -12.654 -7.138 17.363 1.00 95.31 319 THR A N 1
ATOM 2475 C CA . THR A 1 319 ? -12.179 -7.792 18.585 1.00 95.31 319 THR A CA 1
ATOM 2476 C C . THR A 1 319 ? -10.968 -7.070 19.174 1.00 95.31 319 THR A C 1
ATOM 2478 O O . THR A 1 319 ? -10.123 -6.552 18.454 1.00 95.31 319 THR A O 1
ATOM 2481 N N . GLN A 1 320 ? -10.858 -7.071 20.501 1.00 96.88 320 GLN A N 1
ATOM 2482 C CA . GLN A 1 320 ? -9.643 -6.681 21.222 1.00 96.88 320 GLN A CA 1
ATOM 2483 C C . GLN A 1 320 ? -8.526 -7.727 21.139 1.00 96.88 320 GLN A C 1
ATOM 2485 O O . GLN A 1 320 ? -7.388 -7.447 21.528 1.00 96.88 320 GLN A O 1
ATOM 2490 N N . CYS A 1 321 ? -8.861 -8.958 20.749 1.00 95.94 321 CYS A N 1
ATOM 2491 C CA . CYS A 1 321 ? -7.901 -10.039 20.609 1.00 95.94 321 CYS A CA 1
ATOM 2492 C C . CYS A 1 321 ? -6.999 -9.775 19.404 1.00 95.94 321 CYS A C 1
ATOM 2494 O O . CYS A 1 321 ? -7.465 -9.363 18.349 1.00 95.94 321 CYS A O 1
ATOM 2496 N N . LEU A 1 322 ? -5.704 -10.062 19.557 1.00 94.00 322 LEU A N 1
ATOM 2497 C CA . LEU A 1 322 ? -4.743 -9.893 18.470 1.00 94.00 322 LEU A CA 1
ATOM 2498 C C . LEU A 1 322 ? -5.081 -10.797 17.273 1.00 94.00 322 LEU A C 1
ATOM 2500 O O . LEU A 1 322 ? -4.980 -10.361 16.135 1.00 94.00 322 LEU A O 1
ATOM 2504 N N . THR A 1 323 ? -5.493 -12.039 17.533 1.00 91.88 323 THR A N 1
ATOM 2505 C CA . THR A 1 323 ? -5.904 -13.024 16.525 1.00 91.88 323 THR A CA 1
ATOM 2506 C C . THR A 1 323 ? -7.376 -13.393 16.685 1.00 91.88 323 THR A C 1
ATOM 2508 O O . THR A 1 323 ? -7.921 -13.378 17.793 1.00 91.88 323 THR A O 1
ATOM 2511 N N . GLY A 1 324 ? -8.008 -13.784 15.579 1.00 87.62 324 GLY A N 1
ATOM 2512 C CA . GLY A 1 324 ? -9.390 -14.260 15.551 1.00 87.62 324 GLY A CA 1
ATOM 2513 C C . GLY A 1 324 ? -10.335 -13.350 14.771 1.00 87.62 324 GLY A C 1
ATOM 2514 O O . GLY A 1 324 ? -9.919 -12.417 14.091 1.00 87.62 324 GLY A O 1
ATOM 2515 N N . THR A 1 325 ? -11.627 -13.667 14.850 1.00 86.56 325 THR A N 1
ATOM 2516 C CA . THR A 1 325 ? -12.683 -13.010 14.075 1.00 86.56 325 THR A CA 1
ATOM 2517 C C . THR A 1 325 ? -13.902 -12.727 14.948 1.00 86.56 325 THR A C 1
ATOM 2519 O O . THR A 1 325 ? -14.258 -13.527 15.820 1.00 86.56 325 THR A O 1
ATOM 2522 N N . VAL A 1 326 ? -14.556 -11.594 14.704 1.00 83.00 326 VAL A N 1
ATOM 2523 C CA . VAL A 1 326 ? -15.869 -11.284 15.268 1.00 83.00 326 VAL A CA 1
ATOM 2524 C C . VAL A 1 326 ? -16.923 -12.180 14.621 1.00 83.00 326 VAL A C 1
ATOM 2526 O O . VAL A 1 326 ? -17.055 -12.222 13.397 1.00 83.00 326 VAL A O 1
ATOM 2529 N N . SER A 1 327 ? -17.682 -12.895 15.451 1.00 71.69 327 SER A N 1
ATOM 2530 C CA . SER A 1 327 ? -18.662 -13.889 15.021 1.00 71.69 327 SER A CA 1
ATOM 2531 C C . SER A 1 327 ? -20.060 -13.578 15.564 1.00 71.69 327 SER A C 1
ATOM 2533 O O . SER A 1 327 ? -20.224 -13.399 16.774 1.00 71.69 327 SER A O 1
ATOM 2535 N N . PRO A 1 328 ? -21.104 -13.591 14.712 1.00 60.38 328 PRO A N 1
ATOM 2536 C CA . PRO A 1 328 ? -22.483 -13.386 15.152 1.00 60.38 328 PRO A CA 1
ATOM 2537 C C . PRO A 1 328 ? -23.071 -14.582 15.918 1.00 60.38 328 PRO A C 1
ATOM 2539 O O . PRO A 1 328 ? -24.188 -14.479 16.421 1.00 60.38 328 PRO A O 1
ATOM 2542 N N . LEU A 1 329 ? -22.361 -15.718 15.989 1.00 57.50 329 LEU A N 1
ATOM 2543 C CA . LEU A 1 329 ? -22.900 -17.001 16.460 1.00 57.50 329 LEU A CA 1
ATOM 2544 C C . LEU A 1 329 ? -23.268 -17.027 17.954 1.00 57.50 329 LEU A C 1
ATOM 2546 O O . LEU A 1 329 ? -24.035 -17.890 18.375 1.00 57.50 329 LEU A O 1
ATOM 2550 N N . TYR A 1 330 ? -22.751 -16.095 18.755 1.00 60.12 330 TYR A N 1
ATOM 2551 C CA . TYR A 1 330 ? -23.082 -15.980 20.177 1.00 60.12 330 TYR A CA 1
ATOM 2552 C C . TYR A 1 330 ? -24.250 -15.009 20.403 1.00 60.12 330 TYR A C 1
ATOM 2554 O O . TYR A 1 330 ? -24.389 -14.018 19.685 1.00 60.12 330 TYR A O 1
ATOM 2562 N N . ALA A 1 331 ? -25.072 -15.254 21.431 1.00 57.03 331 ALA A N 1
ATOM 2563 C CA . ALA A 1 331 ? -26.254 -14.435 21.727 1.00 57.03 331 ALA A CA 1
ATOM 2564 C C . ALA A 1 331 ? -25.953 -12.922 21.886 1.00 57.03 331 ALA A C 1
ATOM 2566 O O . ALA A 1 331 ? -26.683 -12.128 21.281 1.00 57.03 331 ALA A O 1
ATOM 2567 N N . PRO A 1 332 ? -24.866 -12.493 22.572 1.00 58.03 332 PRO A N 1
ATOM 2568 C CA . PRO A 1 332 ? -24.473 -11.079 22.618 1.00 58.03 332 PRO A CA 1
ATOM 2569 C C . PRO A 1 332 ? -24.121 -10.502 21.238 1.00 58.03 332 PRO A C 1
ATOM 2571 O O . PRO A 1 332 ? -24.514 -9.383 20.910 1.00 58.03 332 PRO A O 1
ATOM 2574 N N . GLY A 1 333 ? -23.443 -11.284 20.390 1.00 58.91 333 GLY A N 1
ATOM 2575 C CA . GLY A 1 333 ? -23.135 -10.910 19.007 1.00 58.91 333 GLY A CA 1
ATOM 2576 C C . GLY A 1 333 ? -24.398 -10.762 18.155 1.00 58.91 333 GLY A C 1
ATOM 2577 O O . GLY A 1 333 ? -24.578 -9.755 17.478 1.00 58.91 333 GLY A O 1
ATOM 2578 N N . THR A 1 334 ? -25.339 -11.704 18.245 1.00 64.31 334 THR A N 1
ATOM 2579 C CA . THR A 1 334 ? -26.628 -11.618 17.536 1.00 64.31 334 THR A CA 1
ATOM 2580 C C . THR A 1 334 ? -27.418 -10.359 17.924 1.00 64.31 334 THR A C 1
ATOM 2582 O O . THR A 1 334 ? -28.018 -9.720 17.056 1.00 64.31 334 THR A O 1
ATOM 2585 N N . ALA A 1 335 ? -27.411 -9.972 19.204 1.00 72.38 335 ALA A N 1
ATOM 2586 C CA . ALA A 1 335 ? -28.083 -8.757 19.667 1.00 72.38 335 ALA A CA 1
ATOM 2587 C C . ALA A 1 335 ? -27.482 -7.484 19.042 1.00 72.38 335 ALA A C 1
ATOM 2589 O O . ALA A 1 335 ? -28.228 -6.606 18.608 1.00 72.38 335 ALA A O 1
ATOM 2590 N N . LEU A 1 336 ? -26.154 -7.422 18.901 1.00 77.06 336 LEU A N 1
ATOM 2591 C CA . LEU A 1 336 ? -25.463 -6.318 18.226 1.00 77.06 336 LEU A CA 1
ATOM 2592 C C . LEU A 1 336 ? -25.834 -6.203 16.747 1.00 77.06 336 LEU A C 1
ATOM 2594 O O . LEU A 1 336 ? -26.139 -5.110 16.270 1.00 77.06 336 LEU A O 1
ATOM 2598 N N . GLY A 1 337 ? -25.870 -7.331 16.036 1.00 72.19 337 GLY A N 1
ATOM 2599 C CA . GLY A 1 337 ? -26.284 -7.354 14.632 1.00 72.19 337 GLY A CA 1
ATOM 2600 C C . GLY A 1 337 ? -27.722 -6.857 14.454 1.00 72.19 337 GLY A C 1
ATOM 2601 O O . GLY A 1 337 ? -27.997 -6.045 13.573 1.00 72.19 337 GLY A O 1
ATOM 2602 N N . ARG A 1 338 ? -28.637 -7.262 15.349 1.00 76.38 338 ARG A N 1
ATOM 2603 C CA . ARG A 1 338 ? -30.029 -6.767 15.369 1.00 76.38 338 ARG A CA 1
ATOM 2604 C C . ARG A 1 338 ? -30.131 -5.274 15.687 1.00 76.38 338 ARG A C 1
ATOM 2606 O O . ARG A 1 338 ? -31.031 -4.618 15.174 1.00 76.38 338 ARG A O 1
ATOM 2613 N N . ALA A 1 339 ? -29.215 -4.738 16.491 1.00 81.81 339 ALA A N 1
ATOM 2614 C CA . ALA A 1 339 ? -29.118 -3.306 16.772 1.00 81.81 339 ALA A CA 1
ATOM 2615 C C . ALA A 1 339 ? -28.550 -2.490 15.588 1.00 81.81 339 ALA A C 1
ATOM 2617 O O . ALA A 1 339 ? -28.553 -1.262 15.633 1.00 81.81 339 ALA A O 1
ATOM 2618 N N . GLY A 1 340 ? -28.093 -3.150 14.517 1.00 81.12 340 GLY A N 1
ATOM 2619 C CA . GLY A 1 340 ? -27.544 -2.511 13.319 1.00 81.12 340 GLY A CA 1
ATOM 2620 C C . GLY A 1 340 ? -26.023 -2.341 13.334 1.00 81.12 340 GLY A C 1
ATOM 2621 O O . GLY A 1 340 ? -25.482 -1.713 12.422 1.00 81.12 340 GLY A O 1
ATOM 2622 N N . VAL A 1 341 ? -25.323 -2.894 14.329 1.00 88.06 341 VAL A N 1
ATOM 2623 C CA . VAL A 1 341 ? -23.854 -2.885 14.390 1.00 88.06 341 VAL A CA 1
ATOM 2624 C C . VAL A 1 341 ? -23.282 -3.820 13.322 1.00 88.06 341 VAL A C 1
ATOM 2626 O O . VAL A 1 341 ? -23.738 -4.950 13.159 1.00 88.06 341 VAL A O 1
ATOM 2629 N N . VAL A 1 342 ? -22.272 -3.347 12.596 1.00 88.06 342 VAL A N 1
ATOM 2630 C CA . VAL A 1 342 ? -21.566 -4.111 11.560 1.00 88.06 342 VAL A CA 1
ATOM 2631 C C . VAL A 1 342 ? -20.478 -4.957 12.203 1.00 88.06 342 VAL A C 1
ATOM 2633 O O . VAL A 1 342 ? -19.749 -4.468 13.062 1.00 88.06 342 VAL A O 1
ATOM 2636 N N . PHE A 1 343 ? -20.313 -6.202 11.768 1.00 86.12 343 PHE A N 1
ATOM 2637 C CA . PHE A 1 343 ? -19.184 -7.024 12.196 1.00 86.12 343 PHE A CA 1
ATOM 2638 C C . PHE A 1 343 ? -17.978 -6.780 11.296 1.00 86.12 343 PHE A C 1
ATOM 2640 O O . PHE A 1 343 ? -18.053 -6.952 10.083 1.00 86.12 343 PHE A O 1
ATOM 2647 N N . GLY A 1 344 ? -16.861 -6.393 11.906 1.00 86.81 344 GLY A N 1
ATOM 2648 C CA . GLY A 1 344 ? -15.587 -6.192 11.225 1.00 86.81 344 GLY A CA 1
ATOM 2649 C C . GLY A 1 344 ? -14.804 -7.482 10.973 1.00 86.81 344 GLY A C 1
ATOM 2650 O O . GLY A 1 344 ? -13.675 -7.410 10.509 1.00 86.81 344 GLY A O 1
ATOM 2651 N N . HIS A 1 345 ? -15.368 -8.655 11.282 1.00 89.69 345 HIS A N 1
ATOM 2652 C CA . HIS A 1 345 ? -14.702 -9.951 11.136 1.00 89.69 345 HIS A CA 1
ATOM 2653 C C . HIS A 1 345 ? -13.302 -9.963 11.773 1.00 89.69 345 HIS A C 1
ATOM 2655 O O . HIS A 1 345 ? -13.183 -9.772 12.981 1.00 89.69 345 HIS A O 1
ATOM 2661 N N . ASP A 1 346 ? -12.262 -10.241 10.989 1.00 93.88 346 ASP A N 1
ATOM 2662 C CA . ASP A 1 346 ? -10.862 -10.349 11.405 1.00 93.88 346 ASP A CA 1
ATOM 2663 C C . ASP A 1 346 ? -10.021 -9.109 11.030 1.00 93.88 346 ASP A C 1
ATOM 2665 O O . ASP A 1 346 ? -8.789 -9.197 10.966 1.00 93.88 346 ASP A O 1
ATOM 2669 N N . LEU A 1 347 ? -10.681 -7.965 10.787 1.00 96.31 347 LEU A N 1
ATOM 2670 C CA . LEU A 1 347 ? -10.036 -6.659 10.629 1.00 96.31 347 LEU A CA 1
ATOM 2671 C C . LEU A 1 347 ? -9.171 -6.325 11.849 1.00 96.31 347 LEU A C 1
ATOM 2673 O O . LEU A 1 347 ? -9.583 -6.526 12.992 1.00 96.31 347 LEU A O 1
ATOM 2677 N N . THR A 1 348 ? -8.019 -5.704 11.602 1.00 98.38 348 THR A N 1
ATOM 2678 C CA . THR A 1 348 ? -7.319 -4.955 12.651 1.00 98.38 348 THR A CA 1
ATOM 2679 C C . THR A 1 348 ? -8.068 -3.651 12.952 1.00 98.38 348 THR A C 1
ATOM 2681 O O . THR A 1 348 ? -8.806 -3.136 12.102 1.00 98.38 348 THR A O 1
ATOM 2684 N N . SER A 1 349 ? -7.875 -3.076 14.142 1.00 98.31 349 SER A N 1
ATOM 2685 C CA . SER A 1 349 ? -8.480 -1.784 14.498 1.00 98.31 349 SER A CA 1
ATOM 2686 C C . SER A 1 349 ? -8.023 -0.664 13.557 1.00 98.31 349 SER A C 1
ATOM 2688 O O . SER A 1 349 ? -8.819 0.201 13.188 1.00 98.31 349 SER A O 1
ATOM 2690 N N . GLU A 1 350 ? -6.767 -0.703 13.105 1.00 98.56 350 GLU A N 1
ATOM 2691 C CA . GLU A 1 350 ? -6.199 0.249 12.149 1.00 98.56 350 GLU A CA 1
ATOM 2692 C C . GLU A 1 350 ? -6.904 0.180 10.794 1.00 98.56 350 GLU A C 1
ATOM 2694 O O . GLU A 1 350 ? -7.294 1.212 10.235 1.00 98.56 350 GLU A O 1
ATOM 2699 N N . ALA A 1 351 ? -7.115 -1.035 10.282 1.00 98.62 351 ALA A N 1
ATOM 2700 C CA . ALA A 1 351 ? -7.813 -1.261 9.026 1.00 98.62 351 ALA A CA 1
ATOM 2701 C C . ALA A 1 351 ? -9.292 -0.884 9.137 1.00 98.62 351 ALA A C 1
ATOM 2703 O O . ALA A 1 351 ? -9.805 -0.194 8.262 1.00 98.62 351 ALA A O 1
ATOM 2704 N N . ALA A 1 352 ? -9.968 -1.253 10.229 1.00 98.50 352 ALA A N 1
ATOM 2705 C CA . ALA A 1 352 ? -11.367 -0.896 10.449 1.00 98.50 352 ALA A CA 1
ATOM 2706 C C . ALA A 1 352 ? -11.574 0.624 10.513 1.00 98.50 352 ALA A C 1
ATOM 2708 O O . ALA A 1 352 ? -12.477 1.150 9.859 1.00 98.50 352 ALA A O 1
ATOM 2709 N N . LEU A 1 353 ? -10.715 1.335 11.252 1.00 98.44 353 LEU A N 1
ATOM 2710 C CA . LEU A 1 353 ? -10.791 2.788 11.388 1.00 98.44 353 LEU A CA 1
ATOM 2711 C C . LEU A 1 353 ? -10.561 3.481 10.043 1.00 98.44 353 LEU A C 1
ATOM 2713 O O . LEU A 1 353 ? -11.360 4.316 9.625 1.00 98.44 353 LEU A O 1
ATOM 2717 N N . THR A 1 354 ? -9.485 3.120 9.347 1.00 98.44 354 THR A N 1
ATOM 2718 C CA . THR A 1 354 ? -9.108 3.767 8.082 1.00 98.44 354 THR A CA 1
ATOM 2719 C C . THR A 1 354 ? -10.064 3.427 6.942 1.00 98.44 354 THR A C 1
ATOM 2721 O O . THR A 1 354 ? -10.405 4.315 6.160 1.00 98.44 354 THR A O 1
ATOM 2724 N N . LYS A 1 355 ? -10.583 2.195 6.891 1.00 98.50 355 LYS A N 1
ATOM 2725 C CA . LYS A 1 355 ? -11.640 1.791 5.955 1.00 98.50 355 LYS A CA 1
ATOM 2726 C C . LYS A 1 355 ? -12.918 2.592 6.174 1.00 98.50 355 LYS A C 1
ATOM 2728 O O . LYS A 1 355 ? -13.499 3.079 5.208 1.00 98.50 355 LYS A O 1
ATOM 2733 N N . LEU A 1 356 ? -13.339 2.774 7.428 1.00 98.50 356 LEU A N 1
ATOM 2734 C CA . LEU A 1 356 ? -14.541 3.542 7.755 1.00 98.50 356 LEU A CA 1
ATOM 2735 C C . LEU A 1 356 ? -14.381 5.027 7.399 1.00 98.50 356 LEU A C 1
ATOM 2737 O O . LEU A 1 356 ? -15.275 5.594 6.775 1.00 98.50 356 LEU A O 1
ATOM 2741 N N . ILE A 1 357 ? -13.230 5.631 7.718 1.00 98.38 357 ILE A N 1
ATOM 2742 C CA . ILE A 1 357 ? -12.885 7.011 7.324 1.00 98.38 357 ILE A CA 1
ATOM 2743 C C . ILE A 1 357 ? -12.949 7.183 5.802 1.00 98.38 357 ILE A C 1
ATOM 2745 O O . ILE A 1 357 ? -13.480 8.178 5.302 1.00 98.38 357 ILE A O 1
ATOM 2749 N N . TRP A 1 358 ? -12.409 6.212 5.063 1.00 98.19 358 TRP A N 1
ATOM 2750 C CA . TRP A 1 358 ? -12.416 6.227 3.606 1.00 98.19 358 TRP A CA 1
ATOM 2751 C C . TRP A 1 358 ? -13.834 6.087 3.044 1.00 98.19 358 TRP A C 1
ATOM 2753 O O . TRP A 1 358 ? -14.238 6.905 2.225 1.00 98.19 358 TRP A O 1
ATOM 2763 N N . LEU A 1 359 ? -14.624 5.119 3.524 1.00 98.12 359 LEU A N 1
ATOM 2764 C CA . LEU A 1 359 ? -15.999 4.898 3.063 1.00 98.12 359 LEU A CA 1
ATOM 2765 C C . LEU A 1 359 ? -16.926 6.084 3.351 1.00 98.12 359 LEU A C 1
ATOM 2767 O O . LEU A 1 359 ? -17.730 6.439 2.492 1.00 98.12 359 LEU A O 1
ATOM 2771 N N . LEU A 1 360 ? -16.799 6.714 4.522 1.00 97.62 360 LEU A N 1
ATOM 2772 C CA . LEU A 1 360 ? -17.568 7.911 4.886 1.00 97.62 360 LEU A CA 1
ATOM 2773 C C . LEU A 1 360 ? -17.206 9.135 4.034 1.00 97.62 360 LEU A C 1
ATOM 2775 O O . LEU A 1 360 ? -18.026 10.038 3.884 1.00 97.62 360 LEU A O 1
ATOM 2779 N N . GLY A 1 361 ? -15.995 9.165 3.471 1.00 96.44 361 GLY A N 1
ATOM 2780 C CA . GLY A 1 361 ? -15.579 10.176 2.500 1.00 96.44 361 GLY A CA 1
ATOM 2781 C C . GLY A 1 361 ? -16.188 9.981 1.106 1.00 96.44 361 GLY A C 1
ATOM 2782 O O . GLY A 1 361 ? -16.085 10.874 0.264 1.00 96.44 361 GLY A O 1
ATOM 2783 N N . LYS A 1 362 ? -16.839 8.839 0.842 1.00 95.44 362 LYS A N 1
ATOM 2784 C CA . LYS A 1 362 ? -17.471 8.538 -0.447 1.00 95.44 362 LYS A CA 1
ATOM 2785 C C . LYS A 1 362 ? -18.935 8.969 -0.467 1.00 95.44 362 LYS A C 1
ATOM 2787 O O . LYS A 1 362 ? -19.607 9.048 0.556 1.00 95.44 362 LYS A O 1
ATOM 2792 N N . ASN A 1 363 ? -19.462 9.170 -1.674 1.00 94.56 363 ASN A N 1
ATOM 2793 C CA . ASN A 1 363 ? -20.888 9.406 -1.894 1.00 94.56 363 ASN A CA 1
ATOM 2794 C C . ASN A 1 363 ? -21.676 8.081 -1.859 1.00 94.56 363 ASN A C 1
ATOM 2796 O O . ASN A 1 363 ? -22.178 7.618 -2.883 1.00 94.56 363 ASN A O 1
ATOM 2800 N N . LEU A 1 364 ? -21.702 7.438 -0.692 1.00 95.62 364 LEU A N 1
ATOM 2801 C CA . LEU A 1 364 ? -22.379 6.167 -0.438 1.00 95.62 364 LEU A CA 1
ATOM 2802 C C . LEU A 1 364 ? -23.475 6.349 0.612 1.00 95.62 364 LEU A C 1
ATOM 2804 O O . LEU A 1 364 ? -23.373 7.196 1.495 1.00 95.62 364 LEU A O 1
ATOM 2808 N N . THR A 1 365 ? -24.517 5.524 0.538 1.00 94.94 365 THR A N 1
ATOM 2809 C CA . THR A 1 365 ? -25.525 5.446 1.601 1.00 94.94 365 THR A CA 1
ATOM 2810 C C . THR A 1 365 ? -24.989 4.669 2.802 1.00 94.94 365 THR A C 1
ATOM 2812 O O . THR A 1 365 ? -24.139 3.788 2.651 1.00 94.94 365 THR A O 1
ATOM 2815 N N . ASP A 1 366 ? -25.544 4.907 3.992 1.00 92.25 366 ASP A N 1
ATOM 2816 C CA . ASP A 1 366 ? -25.183 4.160 5.204 1.00 92.25 366 ASP A CA 1
ATOM 2817 C C . ASP A 1 366 ? -25.275 2.643 4.991 1.00 92.25 366 ASP A C 1
ATOM 2819 O O . ASP A 1 366 ? -24.418 1.890 5.446 1.00 92.25 366 ASP A O 1
ATOM 2823 N N . THR A 1 367 ? -26.286 2.175 4.252 1.00 87.56 367 THR A N 1
ATOM 2824 C CA . THR A 1 367 ? -26.453 0.756 3.911 1.00 87.56 367 THR A CA 1
ATOM 2825 C C . THR A 1 367 ? -25.299 0.233 3.057 1.00 87.56 367 THR A C 1
ATOM 2827 O O . THR A 1 367 ? -24.787 -0.851 3.330 1.00 87.56 367 THR A O 1
ATOM 2830 N N . GLN A 1 368 ? -24.858 0.996 2.053 1.00 92.06 368 GLN A N 1
ATOM 2831 C CA . GLN A 1 368 ? -23.715 0.626 1.215 1.00 92.06 368 GLN A CA 1
ATOM 2832 C C . GLN A 1 368 ? -22.413 0.612 2.016 1.00 92.06 368 GLN A C 1
ATOM 2834 O O . GLN A 1 368 ? -21.605 -0.294 1.833 1.00 92.06 368 GLN A O 1
ATOM 2839 N N . ILE A 1 369 ? -22.218 1.569 2.926 1.00 95.25 369 ILE A N 1
ATOM 2840 C CA . ILE A 1 369 ? -21.030 1.608 3.784 1.00 95.25 369 ILE A CA 1
ATOM 2841 C C . ILE A 1 369 ? -21.023 0.413 4.741 1.00 95.25 369 ILE A C 1
ATOM 2843 O O . ILE A 1 369 ? -20.008 -0.271 4.847 1.00 95.25 369 ILE A O 1
ATOM 2847 N N . ARG A 1 370 ? -22.154 0.107 5.394 1.00 85.81 370 ARG A N 1
ATOM 2848 C CA . ARG A 1 370 ? -22.277 -1.075 6.267 1.00 85.81 370 ARG A CA 1
ATOM 2849 C C . ARG A 1 370 ? -21.976 -2.365 5.509 1.00 85.81 370 ARG A C 1
ATOM 2851 O O . ARG A 1 370 ? -21.239 -3.201 6.021 1.00 85.81 370 ARG A O 1
ATOM 2858 N N . PHE A 1 371 ? -22.495 -2.491 4.287 1.00 85.25 371 PHE A N 1
ATOM 2859 C CA . PHE A 1 371 ? -22.198 -3.618 3.407 1.00 85.25 371 PHE A CA 1
ATOM 2860 C C . PHE A 1 371 ? -20.703 -3.693 3.074 1.00 85.25 371 PHE A C 1
ATOM 2862 O O . PHE A 1 371 ? -20.080 -4.727 3.274 1.00 85.25 371 PHE A O 1
ATOM 2869 N N . GLN A 1 372 ? -20.089 -2.600 2.620 1.00 91.88 372 GLN A N 1
ATOM 2870 C CA . GLN A 1 372 ? -18.673 -2.603 2.243 1.00 91.88 372 GLN A CA 1
ATOM 2871 C C . GLN A 1 372 ? -17.741 -2.815 3.439 1.00 91.88 372 GLN A C 1
ATOM 2873 O O . GLN A 1 372 ? -16.678 -3.407 3.273 1.00 91.88 372 GLN A O 1
ATOM 2878 N N . MET A 1 373 ? -18.124 -2.401 4.651 1.00 93.38 373 MET A N 1
ATOM 2879 C CA . MET A 1 373 ? -17.339 -2.663 5.862 1.00 93.38 373 MET A CA 1
ATOM 2880 C C . MET A 1 373 ? -17.144 -4.161 6.130 1.00 93.38 373 MET A C 1
ATOM 2882 O O . MET A 1 373 ? -16.057 -4.531 6.571 1.00 93.38 373 MET A O 1
ATOM 2886 N N . SER A 1 374 ? -18.125 -5.011 5.805 1.00 85.00 374 SER A N 1
ATOM 2887 C CA . SER A 1 374 ? -18.053 -6.465 6.018 1.00 85.00 374 SER A CA 1
ATOM 2888 C C . SER A 1 374 ? -17.469 -7.264 4.842 1.00 85.00 374 SER A C 1
ATOM 2890 O O . SER A 1 374 ? -17.404 -8.483 4.932 1.00 85.00 374 SER A O 1
ATOM 2892 N N . HIS A 1 375 ? -17.065 -6.609 3.748 1.00 86.31 375 HIS A N 1
ATOM 2893 C CA . HIS A 1 375 ? -16.497 -7.259 2.555 1.00 86.31 375 HIS A CA 1
ATOM 2894 C C . HIS A 1 375 ? -15.074 -6.790 2.300 1.00 86.31 375 HIS A C 1
ATOM 2896 O O . HIS A 1 375 ? -14.754 -5.632 2.572 1.00 86.31 375 HIS A O 1
ATOM 2902 N N . SER A 1 376 ? -14.212 -7.659 1.784 1.00 92.00 376 SER A N 1
ATOM 2903 C CA . SER A 1 376 ? -12.832 -7.278 1.518 1.00 92.00 376 SER A CA 1
ATOM 2904 C C . SER A 1 376 ? -12.752 -6.391 0.284 1.00 92.00 376 SER A C 1
ATOM 2906 O O . SER A 1 376 ? -13.173 -6.760 -0.807 1.00 92.00 376 SER A O 1
ATOM 2908 N N . LEU A 1 377 ? -12.181 -5.201 0.458 1.00 93.44 377 LEU A N 1
ATOM 2909 C CA . LEU A 1 377 ? -11.935 -4.264 -0.638 1.00 93.44 377 LEU A CA 1
ATOM 2910 C C . LEU A 1 377 ? -10.478 -4.299 -1.102 1.00 93.44 377 LEU A C 1
ATOM 2912 O O . LEU A 1 377 ? -10.180 -3.923 -2.237 1.00 93.44 377 LEU A O 1
ATOM 2916 N N . ARG A 1 378 ? -9.562 -4.667 -0.200 1.00 95.25 378 ARG A N 1
ATOM 2917 C CA . ARG A 1 378 ? -8.104 -4.584 -0.365 1.00 95.25 378 ARG A CA 1
ATOM 2918 C C . ARG A 1 378 ? -7.360 -5.750 0.295 1.00 95.25 378 ARG A C 1
ATOM 2920 O O . ARG A 1 378 ? -6.190 -5.614 0.645 1.00 95.25 378 ARG A O 1
ATOM 2927 N N . GLY A 1 379 ? -8.031 -6.876 0.520 1.00 94.25 379 GLY A N 1
ATOM 2928 C CA . GLY A 1 379 ? -7.457 -8.036 1.204 1.00 94.25 379 GLY A CA 1
ATOM 2929 C C . GLY A 1 379 ? -7.274 -7.864 2.720 1.00 94.25 379 GLY A C 1
ATOM 2930 O O . GLY A 1 379 ? -6.543 -8.647 3.331 1.00 94.25 379 GLY A O 1
ATOM 2931 N N . GLU A 1 380 ? -7.907 -6.850 3.313 1.00 97.06 380 GLU A N 1
ATOM 2932 C CA . GLU A 1 380 ? -7.852 -6.438 4.724 1.00 97.06 380 GLU A CA 1
ATOM 2933 C C . GLU A 1 380 ? -8.652 -7.334 5.679 1.00 97.06 380 GLU A C 1
ATOM 2935 O O . GLU A 1 380 ? -8.419 -7.315 6.886 1.00 97.06 380 GLU A O 1
ATOM 2940 N N . LEU A 1 381 ? -9.601 -8.108 5.150 1.00 92.38 381 LEU A N 1
ATOM 2941 C CA . LEU A 1 381 ? -10.434 -9.037 5.912 1.00 92.38 381 LEU A CA 1
ATOM 2942 C C . LEU A 1 381 ? -10.611 -10.342 5.145 1.00 92.38 381 LEU A C 1
ATOM 2944 O O . LEU A 1 381 ? -10.448 -10.384 3.924 1.00 92.38 381 LEU A O 1
ATOM 2948 N N . THR A 1 382 ? -10.889 -11.416 5.872 1.00 87.88 382 THR A N 1
ATOM 2949 C CA . THR A 1 382 ? -11.095 -12.749 5.312 1.00 87.88 382 THR A CA 1
ATOM 2950 C C . THR A 1 382 ? -12.587 -12.986 5.152 1.00 87.88 382 THR A C 1
ATOM 2952 O O . THR A 1 382 ? -13.314 -13.123 6.138 1.00 87.88 382 THR A O 1
ATOM 2955 N N . GLU A 1 383 ? -13.058 -13.044 3.910 1.00 70.25 383 GLU A N 1
ATOM 2956 C CA . GLU A 1 383 ? -14.448 -13.392 3.629 1.00 70.25 383 GLU A CA 1
ATOM 2957 C C . GLU A 1 383 ? -14.659 -14.880 3.939 1.00 70.25 383 GLU A C 1
ATOM 2959 O O . GLU A 1 383 ? -13.959 -15.750 3.417 1.00 70.25 383 GLU A O 1
ATOM 2964 N N . GLN A 1 384 ? -15.604 -15.196 4.831 1.00 59.25 384 GLN A N 1
ATOM 2965 C CA . GLN A 1 384 ? -15.972 -16.579 5.150 1.00 59.25 384 GLN A CA 1
ATOM 2966 C C . GLN A 1 384 ? -16.786 -17.183 3.999 1.00 59.25 384 GLN A C 1
ATOM 2968 O O . GLN A 1 384 ? -17.988 -17.410 4.110 1.00 59.25 384 GLN A O 1
ATOM 2973 N N . SER A 1 385 ? -16.137 -17.441 2.871 1.00 42.34 385 SER A N 1
ATOM 2974 C CA . SER A 1 385 ? -16.750 -18.108 1.729 1.00 42.34 385 SER A CA 1
ATOM 2975 C C . SER A 1 385 ? -15.740 -19.012 1.038 1.00 42.34 385 SER A C 1
ATOM 2977 O O . SER A 1 385 ? -15.241 -18.687 -0.032 1.00 42.34 385 SER A O 1
ATOM 2979 N N . GLN A 1 386 ? -15.447 -20.146 1.681 1.00 37.31 386 GLN A N 1
ATOM 2980 C CA . GLN A 1 386 ? -15.384 -21.501 1.106 1.00 37.31 386 GLN A CA 1
ATOM 2981 C C . GLN A 1 386 ? -14.453 -22.400 1.927 1.00 37.31 386 GLN A C 1
ATOM 2983 O O . GLN A 1 386 ? -13.338 -22.033 2.290 1.00 37.31 386 GLN A O 1
ATOM 2988 N N . THR A 1 387 ? -14.900 -23.630 2.168 1.00 32.69 387 THR A N 1
ATOM 2989 C CA . THR A 1 387 ? -14.020 -24.768 2.426 1.00 32.69 387 THR A CA 1
ATOM 2990 C C . THR A 1 387 ? -13.149 -24.968 1.185 1.00 32.69 387 THR A C 1
ATOM 2992 O O . THR A 1 387 ? -13.578 -25.574 0.205 1.00 32.69 387 THR A O 1
ATOM 2995 N N . LEU A 1 388 ? -11.938 -24.415 1.200 1.00 36.41 388 LEU A N 1
ATOM 2996 C CA . LEU A 1 388 ? -10.933 -24.678 0.176 1.00 36.41 388 LEU A CA 1
ATOM 2997 C C . LEU A 1 388 ? -10.443 -26.120 0.342 1.00 36.41 388 LEU A C 1
ATOM 2999 O O . LEU A 1 388 ? -9.740 -26.450 1.293 1.00 36.41 388 LEU A O 1
ATOM 3003 N N . PHE A 1 389 ? -10.861 -26.997 -0.569 1.00 34.53 389 PHE A N 1
ATOM 3004 C CA . PHE A 1 389 ? -10.246 -28.308 -0.741 1.00 34.53 389 PHE A CA 1
ATOM 3005 C C . PHE A 1 389 ? -9.012 -28.126 -1.632 1.00 34.53 389 PHE A C 1
ATOM 3007 O O . PHE A 1 389 ? -9.137 -27.896 -2.834 1.00 34.53 389 PHE A O 1
ATOM 3014 N N . GLU A 1 390 ? -7.820 -28.203 -1.045 1.00 38.94 390 GLU A N 1
ATOM 3015 C CA . GLU A 1 390 ? -6.567 -28.233 -1.800 1.00 38.94 390 GLU A CA 1
ATOM 3016 C C . GLU A 1 390 ? -6.276 -29.665 -2.264 1.00 38.94 390 GLU A C 1
ATOM 3018 O O . GLU A 1 390 ? -6.163 -30.594 -1.462 1.00 38.94 390 GLU A O 1
ATOM 3023 N N . HIS A 1 391 ? -6.132 -29.853 -3.576 1.00 35.31 391 HIS A N 1
ATOM 3024 C CA . HIS A 1 391 ? -5.562 -31.074 -4.135 1.00 35.31 391 HIS A CA 1
ATOM 3025 C C . HIS A 1 391 ? -4.046 -30.893 -4.316 1.00 35.31 391 HIS A C 1
ATOM 3027 O O . HIS A 1 391 ? -3.631 -29.957 -5.003 1.00 35.31 391 HIS A O 1
ATOM 3033 N N . PRO A 1 392 ? -3.194 -31.790 -3.787 1.00 38.59 392 PRO A N 1
ATOM 3034 C CA . PRO A 1 392 ? -1.775 -31.778 -4.112 1.00 38.59 392 PRO A CA 1
ATOM 3035 C C . PRO A 1 392 ? -1.595 -32.259 -5.558 1.00 38.59 392 PRO A C 1
ATOM 3037 O O . PRO A 1 392 ? -1.710 -33.447 -5.854 1.00 38.59 392 PRO A O 1
ATOM 3040 N N . GLY A 1 393 ? -1.336 -31.327 -6.476 1.00 44.50 393 GLY A N 1
ATOM 3041 C CA . GLY A 1 393 ? -1.134 -31.627 -7.893 1.00 44.50 393 GLY A CA 1
ATOM 3042 C C . GLY A 1 393 ? -0.263 -30.587 -8.590 1.00 44.50 393 GLY A C 1
ATOM 3043 O O . GLY A 1 393 ? -0.757 -29.594 -9.116 1.00 44.50 393 GLY A O 1
ATOM 3044 N N . LEU A 1 394 ? 1.048 -30.826 -8.613 1.00 45.75 394 LEU A N 1
ATOM 3045 C CA . LEU A 1 394 ? 2.024 -30.033 -9.361 1.00 45.75 394 LEU A CA 1
ATOM 3046 C C . LEU A 1 394 ? 2.105 -30.548 -10.807 1.00 45.75 394 LEU A C 1
ATOM 3048 O O . LEU A 1 394 ? 2.729 -31.576 -11.056 1.00 45.75 394 LEU A O 1
ATOM 3052 N N . THR A 1 395 ? 1.558 -29.821 -11.785 1.00 50.78 395 THR A N 1
ATOM 3053 C CA . THR A 1 395 ? 2.206 -29.816 -13.112 1.00 50.78 395 THR A CA 1
ATOM 3054 C C . THR A 1 395 ? 3.463 -28.949 -13.010 1.00 50.78 395 THR A C 1
ATOM 3056 O O . THR A 1 395 ? 3.385 -27.872 -12.411 1.00 50.78 395 THR A O 1
ATOM 3059 N N . PRO A 1 396 ? 4.610 -29.354 -13.582 1.00 60.56 396 PRO A N 1
ATOM 3060 C CA . PRO A 1 396 ? 5.834 -28.557 -13.564 1.00 60.56 396 PRO A CA 1
ATOM 3061 C C . PRO A 1 396 ? 5.598 -27.097 -13.995 1.00 60.56 396 PRO A C 1
ATOM 3063 O O . PRO A 1 396 ? 4.946 -26.830 -15.009 1.00 60.56 396 PRO A O 1
ATOM 3066 N N . LYS A 1 397 ? 6.160 -26.137 -13.241 1.00 65.06 397 LYS A N 1
ATOM 3067 C CA . LYS A 1 397 ? 6.046 -24.679 -13.483 1.00 65.06 397 LYS A CA 1
ATOM 3068 C C . LYS A 1 397 ? 6.344 -24.298 -14.941 1.00 65.06 397 LYS A C 1
ATOM 3070 O O . LYS A 1 397 ? 5.601 -23.530 -15.546 1.00 65.06 397 LYS A O 1
ATOM 3075 N N . MET A 1 398 ? 7.384 -24.892 -15.524 1.00 63.69 398 MET A N 1
ATOM 3076 C CA . MET A 1 398 ? 7.790 -24.640 -16.912 1.00 63.69 398 MET A CA 1
ATOM 3077 C C . MET A 1 398 ? 6.807 -25.186 -17.954 1.00 63.69 398 MET A C 1
ATOM 3079 O O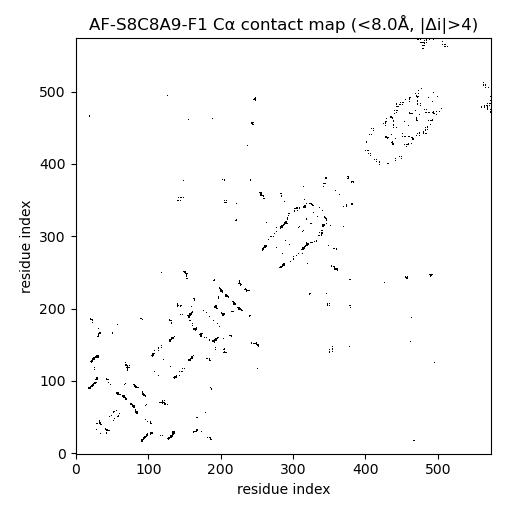 . MET A 1 398 ? 6.633 -24.573 -19.006 1.00 63.69 398 MET A O 1
ATOM 3083 N N . GLU A 1 399 ? 6.149 -26.311 -17.678 1.00 69.06 399 GLU A N 1
ATOM 3084 C CA . GLU A 1 399 ? 5.159 -26.894 -18.590 1.00 69.06 399 GLU A CA 1
ATOM 3085 C C . GLU A 1 399 ? 3.908 -26.013 -18.659 1.00 69.06 399 GLU A C 1
ATOM 3087 O O . GLU A 1 399 ? 3.414 -25.718 -19.744 1.00 69.06 399 GLU A O 1
ATOM 3092 N N . SER A 1 400 ? 3.452 -25.512 -17.506 1.00 75.38 400 SER A N 1
ATOM 3093 C CA . SER A 1 400 ? 2.288 -24.616 -17.421 1.00 75.38 400 SER A CA 1
ATOM 3094 C C . SER A 1 400 ? 2.550 -23.280 -18.124 1.00 75.38 400 SER A C 1
ATOM 3096 O O . SER A 1 400 ? 1.705 -22.812 -18.882 1.00 75.38 400 SER A O 1
ATOM 3098 N N . LEU A 1 401 ? 3.748 -22.710 -17.944 1.00 73.00 401 LEU A N 1
ATOM 3099 C CA . LEU A 1 401 ? 4.196 -21.517 -18.670 1.00 73.00 401 LEU A CA 1
ATOM 3100 C C . LEU A 1 401 ? 4.261 -21.736 -20.185 1.00 73.00 401 LEU A C 1
ATOM 3102 O O . LEU A 1 401 ? 3.827 -20.881 -20.952 1.00 73.00 401 LEU A O 1
ATOM 3106 N N . SER A 1 402 ? 4.778 -22.887 -20.620 1.00 75.50 402 SER A N 1
ATOM 3107 C CA . SER A 1 402 ? 4.891 -23.210 -22.047 1.00 75.50 402 SER A CA 1
ATOM 3108 C C . SER A 1 402 ? 3.516 -23.384 -22.691 1.00 75.50 402 SER A C 1
ATOM 3110 O O . SER A 1 402 ? 3.270 -22.840 -23.764 1.00 75.50 402 SER A O 1
ATOM 3112 N N . ARG A 1 403 ? 2.597 -24.091 -22.018 1.00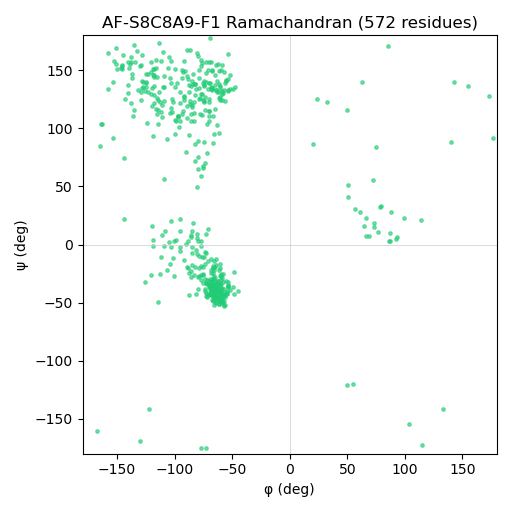 81.50 403 ARG A N 1
ATOM 3113 C CA . ARG A 1 403 ? 1.205 -24.251 -22.464 1.00 81.50 403 ARG A CA 1
ATOM 3114 C C . ARG A 1 403 ? 0.488 -22.910 -22.574 1.00 81.50 403 ARG A C 1
ATOM 3116 O O . ARG A 1 403 ? -0.117 -22.645 -23.606 1.00 81.50 403 ARG A O 1
ATOM 3123 N N . LEU A 1 404 ? 0.628 -22.050 -21.563 1.00 84.00 404 LEU A N 1
ATOM 3124 C CA . LEU A 1 404 ? 0.067 -20.699 -21.594 1.00 84.00 404 LEU A CA 1
ATOM 3125 C C . LEU A 1 404 ? 0.631 -19.883 -22.767 1.00 84.00 404 LEU A C 1
ATOM 3127 O O . LEU A 1 404 ? -0.123 -19.231 -23.480 1.00 84.00 404 LEU A O 1
ATOM 3131 N N . GLY A 1 405 ? 1.944 -19.959 -23.007 1.00 81.56 405 GLY A N 1
ATOM 3132 C CA . GLY A 1 405 ? 2.590 -19.287 -24.135 1.00 81.56 405 GLY A CA 1
ATOM 3133 C C . GLY A 1 405 ? 2.063 -19.741 -25.501 1.00 81.56 405 GLY A C 1
ATOM 3134 O O . GLY A 1 405 ? 1.811 -18.899 -26.362 1.00 81.56 405 GLY A O 1
ATOM 3135 N N . TYR A 1 406 ? 1.853 -21.048 -25.701 1.00 81.19 406 TYR A N 1
ATOM 3136 C CA . TYR A 1 406 ? 1.258 -21.570 -26.937 1.00 81.19 406 TYR A CA 1
ATOM 3137 C C . TYR A 1 406 ? -0.202 -21.146 -27.105 1.00 81.19 406 TYR A C 1
ATOM 3139 O O . TYR A 1 406 ? -0.562 -20.685 -28.182 1.00 81.19 406 TYR A O 1
ATOM 3147 N N . ALA A 1 407 ? -1.007 -21.207 -26.042 1.00 85.81 407 ALA A N 1
ATOM 3148 C CA . ALA A 1 407 ? -2.401 -20.772 -26.085 1.00 85.81 407 ALA A CA 1
ATOM 3149 C C . ALA A 1 407 ? -2.530 -19.277 -26.435 1.00 85.81 407 ALA A C 1
ATOM 3151 O O . ALA A 1 407 ? -3.350 -18.903 -27.268 1.00 85.81 407 ALA A O 1
ATOM 3152 N N . ILE A 1 408 ? -1.655 -18.424 -25.885 1.00 88.25 408 ILE A N 1
ATOM 3153 C CA . ILE A 1 408 ? -1.582 -16.993 -26.233 1.00 88.25 408 ILE A CA 1
ATOM 3154 C C . ILE A 1 408 ? -1.213 -16.790 -27.702 1.00 88.25 408 ILE A C 1
ATOM 3156 O O . ILE A 1 408 ? -1.840 -15.978 -28.378 1.00 88.25 408 ILE A O 1
ATOM 3160 N N . ARG A 1 409 ? -0.212 -17.523 -28.206 1.00 86.06 409 ARG A N 1
ATOM 3161 C CA . ARG A 1 409 ? 0.201 -17.454 -29.616 1.00 86.06 409 ARG A CA 1
ATOM 3162 C C . ARG A 1 409 ? -0.933 -17.865 -30.555 1.00 86.06 409 ARG A C 1
ATOM 3164 O O . ARG A 1 409 ? -1.117 -17.232 -31.588 1.00 86.06 409 ARG A O 1
ATOM 3171 N N . ASP A 1 410 ? -1.658 -18.919 -30.198 1.00 87.88 410 ASP A N 1
ATOM 3172 C CA . ASP A 1 410 ? -2.702 -19.510 -31.035 1.00 87.88 410 ASP A CA 1
ATOM 3173 C C . ASP A 1 410 ? -4.058 -18.792 -30.874 1.00 87.88 410 ASP A C 1
ATOM 3175 O O . ASP A 1 410 ? -4.987 -19.050 -31.636 1.00 87.88 410 ASP A O 1
ATOM 3179 N N . GLY A 1 411 ? -4.170 -17.853 -29.925 1.00 89.81 411 GLY A N 1
ATOM 3180 C CA . GLY A 1 411 ? -5.407 -17.123 -29.642 1.00 89.81 411 GLY A CA 1
ATOM 3181 C C . GLY A 1 411 ? -6.473 -17.954 -28.919 1.00 89.81 411 GLY A C 1
ATOM 3182 O O . GLY A 1 411 ? -7.646 -17.590 -28.947 1.00 89.81 411 GLY A O 1
ATOM 3183 N N . ASP A 1 412 ? -6.082 -19.067 -28.295 1.00 91.25 412 ASP A N 1
ATOM 3184 C CA . ASP A 1 412 ? -6.980 -20.029 -27.654 1.00 91.25 412 ASP A CA 1
ATOM 3185 C C . ASP A 1 412 ? -7.373 -19.557 -26.244 1.00 91.25 412 ASP A C 1
ATOM 3187 O O . ASP A 1 412 ? -6.728 -19.884 -25.243 1.00 91.25 412 ASP A O 1
ATOM 3191 N N . LEU A 1 413 ? -8.432 -18.745 -26.169 1.00 92.31 413 LEU A N 1
ATOM 3192 C CA . LEU A 1 413 ? -8.967 -18.226 -24.906 1.00 92.31 413 LEU A CA 1
ATOM 3193 C C . LEU A 1 413 ? -9.434 -19.338 -23.956 1.00 92.31 413 LEU A C 1
ATOM 3195 O O . LEU A 1 413 ? -9.260 -19.204 -22.747 1.00 92.31 413 LEU A O 1
ATOM 3199 N N . GLU A 1 414 ? -9.975 -20.443 -24.476 1.00 91.44 414 GLU A N 1
ATOM 3200 C CA . GLU A 1 414 ? -10.447 -21.553 -23.643 1.00 91.44 414 GLU A CA 1
ATOM 3201 C C . GLU A 1 414 ? -9.280 -22.270 -22.953 1.00 91.44 414 GLU A C 1
ATOM 3203 O O . GLU A 1 414 ? -9.360 -22.590 -21.764 1.00 91.44 414 GLU A O 1
ATOM 3208 N N . GLU A 1 415 ? -8.174 -22.512 -23.663 1.00 88.81 415 GLU A N 1
ATOM 3209 C CA . GLU A 1 415 ? -6.970 -23.088 -23.055 1.00 88.81 415 GLU A CA 1
ATOM 3210 C C . GLU A 1 415 ? -6.290 -22.097 -22.102 1.00 88.81 415 GLU A C 1
ATOM 3212 O O . GLU A 1 415 ? -5.816 -22.516 -21.044 1.00 88.81 415 GLU A O 1
ATOM 3217 N N . ILE A 1 416 ? -6.285 -20.791 -22.402 1.00 90.25 416 ILE A N 1
ATOM 3218 C CA . ILE A 1 416 ? -5.809 -19.762 -21.459 1.00 90.25 416 ILE A CA 1
ATOM 3219 C C . ILE A 1 416 ? -6.608 -19.835 -20.154 1.00 90.25 416 ILE A C 1
ATOM 3221 O O . ILE A 1 416 ? -6.016 -19.937 -19.077 1.00 90.25 416 ILE A O 1
ATOM 3225 N N . GLU A 1 417 ? -7.939 -19.840 -20.230 1.00 88.88 417 GLU A N 1
ATOM 3226 C CA . GLU A 1 417 ? -8.807 -19.958 -19.057 1.00 88.88 417 GLU A CA 1
ATOM 3227 C C . GLU A 1 417 ? -8.565 -21.261 -18.298 1.00 88.88 417 GLU A C 1
ATOM 3229 O O . GLU A 1 417 ? -8.459 -21.248 -17.071 1.00 88.88 417 GLU A O 1
ATOM 3234 N N . ARG A 1 418 ? -8.409 -22.380 -19.010 1.00 86.00 418 ARG A N 1
ATOM 3235 C CA . ARG A 1 418 ? -8.139 -23.695 -18.419 1.00 86.00 418 ARG A CA 1
ATOM 3236 C C . ARG A 1 418 ? -6.794 -23.749 -17.696 1.00 86.00 418 ARG A C 1
ATOM 3238 O O . ARG A 1 418 ? -6.701 -24.377 -16.645 1.00 86.00 418 ARG A O 1
ATOM 3245 N N . VAL A 1 419 ? -5.757 -23.112 -18.243 1.00 83.06 419 VAL A N 1
ATOM 3246 C CA . VAL A 1 419 ? -4.416 -23.061 -17.636 1.00 83.06 419 VAL A CA 1
ATOM 3247 C C . VAL A 1 419 ? -4.368 -22.089 -16.457 1.00 83.06 419 VAL A C 1
ATOM 3249 O O . VAL A 1 419 ? -3.632 -22.342 -15.505 1.00 83.06 419 VAL A O 1
ATOM 3252 N N . LEU A 1 420 ? -5.138 -20.999 -16.497 1.00 82.62 420 LEU A N 1
ATOM 3253 C CA . LEU A 1 420 ? -5.236 -20.035 -15.398 1.00 82.62 420 LEU A CA 1
ATOM 3254 C C . LEU A 1 420 ? -6.221 -20.472 -14.299 1.00 82.62 420 LEU A C 1
ATOM 3256 O O . LEU A 1 420 ? -6.122 -19.997 -13.166 1.00 82.62 420 LEU A O 1
ATOM 3260 N N . ALA A 1 421 ? -7.137 -21.398 -14.595 1.00 75.44 421 ALA A N 1
ATOM 3261 C CA . ALA A 1 421 ? -7.988 -22.039 -13.600 1.00 75.44 421 ALA A CA 1
ATOM 3262 C C . ALA A 1 421 ? -7.147 -22.814 -12.561 1.00 75.44 421 ALA A C 1
ATOM 3264 O O . ALA A 1 421 ? -6.075 -23.336 -12.862 1.00 75.44 421 ALA A O 1
ATOM 3265 N N . ALA A 1 422 ? -7.654 -22.900 -11.324 1.00 56.94 422 ALA A N 1
ATOM 3266 C CA . ALA A 1 422 ? -7.003 -23.522 -10.159 1.00 56.94 422 ALA A CA 1
ATOM 3267 C C . ALA A 1 422 ? -5.805 -22.750 -9.553 1.00 56.94 422 ALA A C 1
ATOM 3269 O O . ALA A 1 422 ? -4.726 -23.310 -9.373 1.00 56.94 422 ALA A O 1
ATOM 3270 N N . GLN A 1 423 ? -6.011 -21.476 -9.183 1.00 59.12 423 GLN A N 1
ATOM 3271 C CA . GLN A 1 423 ? -5.067 -20.668 -8.378 1.00 59.12 423 GLN A CA 1
ATOM 3272 C C . GLN A 1 423 ? -3.677 -20.459 -9.013 1.00 59.12 423 GLN A C 1
ATOM 3274 O O . GLN A 1 423 ? -2.674 -20.251 -8.330 1.00 59.12 423 GLN A O 1
ATOM 3279 N N . ARG A 1 424 ? -3.598 -20.473 -10.348 1.00 69.25 424 ARG A N 1
ATOM 3280 C CA . ARG A 1 424 ? -2.346 -20.252 -11.090 1.00 69.25 424 ARG A CA 1
ATOM 3281 C C . ARG A 1 424 ? -2.152 -18.809 -11.538 1.00 69.25 424 ARG A C 1
ATOM 3283 O O . ARG A 1 424 ? -1.375 -18.551 -12.449 1.00 69.25 424 ARG A O 1
ATOM 3290 N N . GLU A 1 425 ? -2.811 -17.857 -10.884 1.00 70.12 425 GLU A N 1
ATOM 3291 C CA . GLU A 1 425 ? -2.704 -16.428 -11.210 1.00 70.12 425 GLU A CA 1
ATOM 3292 C C . GLU A 1 425 ? -1.276 -15.888 -11.053 1.00 70.12 425 GLU A C 1
ATOM 3294 O O . GLU A 1 425 ? -0.902 -14.916 -11.706 1.00 70.12 425 GLU A O 1
ATOM 3299 N N . TRP A 1 426 ? -0.431 -16.558 -10.262 1.00 74.62 426 TRP A N 1
ATOM 3300 C CA . TRP A 1 426 ? 1.004 -16.278 -10.224 1.00 74.62 426 TRP A CA 1
ATOM 3301 C C . TRP A 1 426 ? 1.662 -16.373 -11.612 1.00 74.62 426 TRP A C 1
ATOM 3303 O O . TRP A 1 426 ? 2.556 -15.579 -11.891 1.00 74.62 426 TRP A O 1
ATOM 3313 N N . LEU A 1 427 ? 1.172 -17.237 -12.519 1.00 82.19 427 LEU A N 1
ATOM 3314 C CA . LEU A 1 427 ? 1.672 -17.362 -13.896 1.00 82.19 427 LEU A CA 1
ATOM 3315 C C . LEU A 1 427 ? 1.561 -16.063 -14.702 1.00 82.19 427 LEU A C 1
ATOM 3317 O O . LEU A 1 427 ? 2.365 -15.863 -15.608 1.00 82.19 427 LEU A O 1
ATOM 3321 N N . LEU A 1 428 ? 0.608 -15.176 -14.386 1.00 85.31 428 LEU A N 1
ATOM 3322 C CA . LEU A 1 428 ? 0.343 -13.951 -15.157 1.00 85.31 428 LEU A CA 1
ATOM 3323 C C . LEU A 1 428 ? 1.556 -13.016 -15.247 1.00 85.31 428 LEU A C 1
ATOM 3325 O O . LEU A 1 428 ? 1.699 -12.282 -16.225 1.00 85.31 428 LEU A O 1
ATOM 3329 N N . ASN A 1 429 ? 2.426 -13.060 -14.237 1.00 87.94 429 ASN A N 1
ATOM 3330 C CA . ASN A 1 429 ? 3.599 -12.194 -14.107 1.00 87.94 429 ASN A CA 1
ATOM 3331 C C . ASN A 1 429 ? 4.921 -12.972 -14.100 1.00 87.94 429 ASN A C 1
ATOM 3333 O O . ASN A 1 429 ? 5.984 -12.379 -13.920 1.00 87.94 429 ASN A O 1
ATOM 3337 N N . GLU A 1 430 ? 4.871 -14.287 -14.294 1.00 84.38 430 GLU A N 1
ATOM 3338 C CA . GLU A 1 430 ? 6.070 -15.097 -14.473 1.00 84.38 430 GLU A CA 1
ATOM 3339 C C . GLU A 1 430 ? 6.707 -14.826 -15.830 1.00 84.38 430 GLU A C 1
ATOM 3341 O O . GLU A 1 430 ? 6.029 -14.491 -16.802 1.00 84.38 430 GLU A O 1
ATOM 3346 N N . VAL A 1 431 ? 8.027 -14.980 -15.893 1.00 82.38 431 VAL A N 1
ATOM 3347 C CA . VAL A 1 431 ? 8.816 -14.596 -17.062 1.00 82.38 431 VAL A CA 1
ATOM 3348 C C . VAL A 1 431 ? 9.480 -15.792 -17.735 1.00 82.38 431 VAL A C 1
ATOM 3350 O O . VAL A 1 431 ? 9.932 -16.730 -17.079 1.00 82.38 431 VAL A O 1
ATOM 3353 N N . ASP A 1 432 ? 9.567 -15.742 -19.064 1.00 80.31 432 ASP A N 1
ATOM 3354 C CA . ASP A 1 432 ? 10.346 -16.691 -19.860 1.00 80.31 432 ASP A CA 1
ATOM 3355 C C . ASP A 1 432 ? 11.865 -16.393 -19.813 1.00 80.31 432 ASP A C 1
ATOM 3357 O O . ASP A 1 432 ? 12.349 -15.488 -19.124 1.00 80.31 432 ASP A O 1
ATOM 3361 N N . TYR A 1 433 ? 12.654 -17.142 -20.591 1.00 78.38 433 TYR A N 1
ATOM 3362 C CA . TYR A 1 433 ? 14.099 -16.916 -20.726 1.00 78.38 433 TYR A CA 1
ATOM 3363 C C . TYR A 1 433 ? 14.479 -15.568 -21.358 1.00 78.38 433 TYR A C 1
ATOM 3365 O O . TYR A 1 433 ? 15.645 -15.201 -21.305 1.00 78.38 433 TYR A O 1
ATOM 3373 N N . ALA A 1 434 ? 13.549 -14.826 -21.952 1.00 77.56 434 ALA A N 1
ATOM 3374 C CA . ALA A 1 434 ? 13.759 -13.465 -22.440 1.00 77.56 434 ALA A CA 1
ATOM 3375 C C . ALA A 1 434 ? 13.237 -12.408 -21.445 1.00 77.56 434 ALA A C 1
ATOM 3377 O O . ALA A 1 434 ? 13.283 -11.212 -21.725 1.00 77.56 434 ALA A O 1
ATOM 3378 N N . GLY A 1 435 ? 12.757 -12.818 -20.266 1.00 84.81 435 GLY A N 1
ATOM 3379 C CA . GLY A 1 435 ? 12.143 -11.915 -19.294 1.00 84.81 435 GLY A CA 1
ATOM 3380 C C . GLY A 1 435 ? 10.711 -11.508 -19.655 1.00 84.81 435 GLY A C 1
ATOM 3381 O O . GLY A 1 435 ? 10.177 -10.589 -19.046 1.00 84.81 435 GLY A O 1
ATOM 3382 N N . ARG A 1 436 ? 10.082 -12.138 -20.652 1.00 88.00 436 ARG A N 1
ATOM 3383 C CA . ARG A 1 436 ? 8.747 -11.762 -21.130 1.00 88.00 436 ARG A CA 1
ATOM 3384 C C . ARG A 1 436 ? 7.671 -12.467 -20.321 1.00 88.00 436 ARG A C 1
ATOM 3386 O O . ARG A 1 436 ? 7.714 -13.686 -20.160 1.00 88.00 436 ARG A O 1
ATOM 3393 N N . THR A 1 437 ? 6.696 -11.693 -19.863 1.00 92.50 437 THR A N 1
ATOM 3394 C CA . THR A 1 437 ? 5.468 -12.203 -19.235 1.00 92.50 437 THR A CA 1
ATOM 3395 C C . THR A 1 437 ? 4.457 -12.664 -20.292 1.00 92.50 437 THR A C 1
ATOM 3397 O O . THR A 1 437 ? 4.577 -12.269 -21.457 1.00 92.50 437 THR A O 1
ATOM 3400 N N . PRO A 1 438 ? 3.415 -13.431 -19.917 1.00 93.44 438 PRO A N 1
ATOM 3401 C CA . PRO A 1 438 ? 2.255 -13.684 -20.777 1.00 93.44 438 PRO A CA 1
ATOM 3402 C C . PRO A 1 438 ? 1.716 -12.428 -21.474 1.00 93.44 438 PRO A C 1
ATOM 3404 O O . PRO A 1 438 ? 1.410 -12.459 -22.664 1.00 93.44 438 PRO A O 1
ATOM 3407 N N . LEU A 1 439 ? 1.681 -11.295 -20.763 1.00 96.00 439 LEU A N 1
ATOM 3408 C CA . LEU A 1 439 ? 1.206 -10.032 -21.320 1.00 96.00 439 LEU A CA 1
ATOM 3409 C C . LEU A 1 439 ? 2.135 -9.464 -22.402 1.00 96.00 439 LEU A C 1
ATOM 3411 O O . LEU A 1 439 ? 1.639 -8.912 -23.376 1.00 96.00 439 LEU A O 1
ATOM 3415 N N . HIS A 1 440 ? 3.459 -9.636 -22.290 1.00 95.88 440 HIS A N 1
ATOM 3416 C CA . HIS A 1 440 ? 4.379 -9.263 -23.375 1.00 95.88 440 HIS A CA 1
ATOM 3417 C C . HIS A 1 440 ? 4.111 -10.090 -24.633 1.00 95.88 440 HIS A C 1
ATOM 3419 O O . HIS A 1 440 ? 4.108 -9.546 -25.733 1.00 95.88 440 HIS A O 1
ATOM 3425 N N . HIS A 1 441 ? 3.882 -11.399 -24.479 1.00 92.00 441 HIS A N 1
ATOM 3426 C CA . HIS A 1 441 ? 3.553 -12.267 -25.612 1.00 92.00 441 HIS A CA 1
ATOM 3427 C C . HIS A 1 441 ? 2.260 -11.823 -26.284 1.00 92.00 441 HIS A C 1
ATOM 3429 O O . HIS A 1 441 ? 2.265 -11.644 -27.492 1.00 92.00 441 HIS A O 1
ATOM 3435 N N . ALA A 1 442 ? 1.200 -11.562 -25.516 1.00 95.12 442 ALA A N 1
ATOM 3436 C CA . ALA A 1 442 ? -0.058 -11.051 -26.057 1.00 95.12 442 ALA A CA 1
ATOM 3437 C C . ALA A 1 442 ? 0.097 -9.668 -26.718 1.00 95.12 442 ALA A C 1
ATOM 3439 O O . ALA A 1 442 ? -0.465 -9.430 -27.780 1.00 95.12 442 ALA A O 1
ATOM 3440 N N . ALA A 1 443 ? 0.901 -8.775 -26.134 1.00 95.75 443 ALA A N 1
ATOM 3441 C CA . ALA A 1 443 ? 1.157 -7.433 -26.657 1.00 95.75 443 ALA A CA 1
ATOM 3442 C C . ALA A 1 443 ? 1.836 -7.443 -28.038 1.00 95.75 443 ALA A C 1
ATOM 3444 O O . ALA A 1 443 ? 1.529 -6.592 -28.872 1.00 95.75 443 ALA A O 1
ATOM 3445 N N . MET A 1 444 ? 2.708 -8.425 -28.292 1.00 90.94 444 MET A N 1
ATOM 3446 C CA . MET A 1 444 ? 3.383 -8.642 -29.581 1.00 90.94 444 MET A CA 1
ATOM 3447 C C . MET A 1 444 ? 2.510 -9.362 -30.625 1.00 90.94 444 MET A C 1
ATOM 3449 O O . MET A 1 444 ? 2.999 -9.673 -31.711 1.00 90.94 444 MET A O 1
ATOM 3453 N N . GLN A 1 445 ? 1.248 -9.666 -30.315 1.00 86.62 445 GLN A N 1
ATOM 3454 C CA . GLN A 1 445 ? 0.313 -10.322 -31.230 1.00 86.62 445 GLN A CA 1
ATOM 3455 C C . GLN A 1 445 ? -0.871 -9.404 -31.519 1.00 86.62 445 GLN A C 1
ATOM 3457 O O . GLN A 1 445 ? -1.357 -8.716 -30.631 1.00 86.62 445 GLN A O 1
ATOM 3462 N N . GLY A 1 446 ? -1.418 -9.444 -32.733 1.00 83.31 446 GLY A N 1
ATOM 3463 C CA . GLY A 1 446 ? -2.571 -8.617 -33.117 1.00 83.31 446 GLY A CA 1
ATOM 3464 C C . GLY A 1 446 ? -3.916 -9.010 -32.488 1.00 83.31 446 GLY A C 1
ATOM 3465 O O . GLY A 1 446 ? -4.950 -8.555 -32.967 1.00 83.31 446 GLY A O 1
ATOM 3466 N N . ASN A 1 447 ? -3.934 -9.870 -31.461 1.00 91.56 447 ASN A N 1
ATOM 3467 C CA . ASN A 1 447 ? -5.155 -10.349 -30.811 1.00 91.56 447 ASN A CA 1
ATOM 3468 C C . ASN A 1 447 ? -5.426 -9.585 -29.502 1.00 91.56 447 ASN A C 1
ATOM 3470 O O . ASN A 1 447 ? -4.929 -9.939 -28.429 1.00 91.56 447 ASN A O 1
ATOM 3474 N N . SER A 1 448 ? -6.261 -8.549 -29.597 1.00 95.31 448 SER A N 1
ATOM 3475 C CA . SER A 1 448 ? -6.654 -7.710 -28.462 1.00 95.31 448 SER A CA 1
ATOM 3476 C C . SER A 1 448 ? -7.535 -8.423 -27.434 1.00 95.31 448 SER A C 1
ATOM 3478 O O . SER A 1 448 ? -7.579 -7.991 -26.282 1.00 95.31 448 SER A O 1
ATOM 3480 N N . ASP A 1 449 ? -8.224 -9.505 -27.806 1.00 96.19 449 ASP A N 1
ATOM 3481 C CA . ASP A 1 449 ? -9.110 -10.237 -26.893 1.00 96.19 449 ASP A CA 1
ATOM 3482 C C . ASP A 1 449 ? -8.303 -11.039 -25.874 1.00 96.19 449 ASP A C 1
ATOM 3484 O O . ASP A 1 449 ? -8.591 -10.992 -24.677 1.00 96.19 449 ASP A O 1
ATOM 3488 N N . VAL A 1 450 ? -7.221 -11.688 -26.321 1.00 96.00 450 VAL A N 1
ATOM 3489 C CA . VAL A 1 450 ? -6.251 -12.343 -25.428 1.00 96.00 450 VAL A CA 1
ATOM 3490 C C . VAL A 1 450 ? -5.627 -11.329 -24.475 1.00 96.00 450 VAL A C 1
ATOM 3492 O O . VAL A 1 450 ? -5.564 -11.565 -23.267 1.00 96.00 450 VAL A O 1
ATOM 3495 N N . LEU A 1 451 ? -5.202 -10.175 -24.997 1.00 96.12 451 LEU A N 1
ATOM 3496 C CA . LEU A 1 451 ? -4.625 -9.108 -24.183 1.00 96.12 451 LEU A CA 1
ATOM 3497 C C . LEU A 1 451 ? -5.623 -8.608 -23.127 1.00 96.12 451 LEU A C 1
ATOM 3499 O O . LEU A 1 451 ? -5.286 -8.534 -21.945 1.00 96.12 451 LEU A O 1
ATOM 3503 N N . ARG A 1 452 ? -6.866 -8.318 -23.533 1.00 96.69 452 ARG A N 1
ATOM 3504 C CA . ARG A 1 452 ? -7.948 -7.888 -22.638 1.00 96.69 452 ARG A CA 1
ATOM 3505 C C . ARG A 1 452 ? -8.236 -8.934 -21.566 1.00 96.69 452 ARG A C 1
ATOM 3507 O O . ARG A 1 452 ? -8.385 -8.566 -20.402 1.00 96.69 452 ARG A O 1
ATOM 3514 N N . HIS A 1 453 ? -8.282 -10.214 -21.935 1.00 94.94 453 HIS A N 1
ATOM 3515 C CA . HIS A 1 453 ? -8.509 -11.301 -20.990 1.00 94.94 453 HIS A CA 1
ATOM 3516 C C . HIS A 1 453 ? -7.416 -11.333 -19.913 1.00 94.94 453 HIS A C 1
ATOM 3518 O O . HIS A 1 453 ? -7.728 -11.302 -18.724 1.00 94.94 453 HIS A O 1
ATOM 3524 N N . LEU A 1 454 ? -6.136 -11.297 -20.303 1.00 94.31 454 LEU A N 1
ATOM 3525 C CA . LEU A 1 454 ? -5.017 -11.281 -19.351 1.00 94.31 454 LEU A CA 1
ATOM 3526 C C . LEU A 1 454 ? -5.036 -10.043 -18.439 1.00 94.31 454 LEU A C 1
ATOM 3528 O O . LEU A 1 454 ? -4.793 -10.168 -17.238 1.00 94.31 454 LEU A O 1
ATOM 3532 N N . LEU A 1 455 ? -5.366 -8.862 -18.976 1.00 95.31 455 LEU A N 1
ATOM 3533 C CA . LEU A 1 455 ? -5.516 -7.634 -18.184 1.00 95.31 455 LEU A CA 1
ATOM 3534 C C . LEU A 1 455 ? -6.661 -7.746 -17.169 1.00 95.31 455 LEU A C 1
ATOM 3536 O O . LEU A 1 455 ? -6.470 -7.418 -16.003 1.00 95.31 455 LEU A O 1
ATOM 3540 N N . SER A 1 456 ? -7.813 -8.293 -17.571 1.00 93.12 456 SER A N 1
ATOM 3541 C CA . SER A 1 456 ? -8.962 -8.513 -16.673 1.00 93.12 456 SER A CA 1
ATOM 3542 C C . SER A 1 456 ? -8.699 -9.539 -15.561 1.00 93.12 456 SER A C 1
ATOM 3544 O O . SER A 1 456 ? -9.446 -9.622 -14.591 1.00 93.12 456 SER A O 1
ATOM 3546 N N . ARG A 1 457 ? -7.621 -10.322 -15.686 1.00 90.75 457 ARG A N 1
ATOM 3547 C CA . ARG A 1 457 ? -7.121 -11.251 -14.663 1.00 90.75 457 ARG A CA 1
ATOM 3548 C C . ARG A 1 457 ? -6.011 -10.646 -13.791 1.00 90.75 457 ARG A C 1
ATOM 3550 O O . ARG A 1 457 ? -5.534 -11.307 -12.876 1.00 90.75 457 ARG A O 1
ATOM 3557 N N . GLY A 1 458 ? -5.593 -9.410 -14.064 1.00 91.31 458 GLY A N 1
ATOM 3558 C CA . GLY A 1 458 ? -4.576 -8.685 -13.302 1.00 91.31 458 GLY A CA 1
ATOM 3559 C C . GLY A 1 458 ? -3.131 -8.912 -13.742 1.00 91.31 458 GLY A C 1
ATOM 3560 O O . GLY A 1 458 ? -2.211 -8.799 -12.928 1.00 91.31 458 GLY A O 1
ATOM 3561 N N . ALA A 1 459 ? -2.896 -9.227 -15.019 1.00 94.38 459 ALA A N 1
ATOM 3562 C CA . ALA A 1 459 ? -1.544 -9.226 -15.575 1.00 94.38 459 ALA A CA 1
ATOM 3563 C C . ALA A 1 459 ? -0.901 -7.828 -15.490 1.00 94.38 459 ALA A C 1
ATOM 3565 O O . ALA A 1 459 ? -1.519 -6.817 -15.822 1.00 94.38 459 ALA A O 1
ATOM 3566 N N . SER A 1 460 ? 0.362 -7.761 -15.059 1.00 95.25 460 SER A N 1
ATOM 3567 C CA . SER A 1 460 ? 1.052 -6.487 -14.845 1.00 95.25 460 SER A CA 1
ATOM 3568 C C . SER A 1 460 ? 1.484 -5.837 -16.156 1.00 95.25 460 SER A C 1
ATOM 3570 O O . SER A 1 460 ? 2.211 -6.427 -16.956 1.00 95.25 460 SER A O 1
ATOM 3572 N N . VAL A 1 461 ? 1.127 -4.562 -16.306 1.00 96.81 461 VAL A N 1
ATOM 3573 C CA . VAL A 1 461 ? 1.556 -3.685 -17.408 1.00 96.81 461 VAL A CA 1
ATOM 3574 C C . VAL A 1 461 ? 2.919 -3.016 -17.168 1.00 96.81 461 VAL A C 1
ATOM 3576 O O . VAL A 1 461 ? 3.384 -2.269 -18.025 1.00 96.81 461 VAL A O 1
ATOM 3579 N N . HIS A 1 462 ? 3.556 -3.244 -16.012 1.00 96.31 462 HIS A N 1
ATOM 3580 C CA . HIS A 1 462 ? 4.769 -2.525 -15.584 1.00 96.31 462 HIS A CA 1
ATOM 3581 C C . HIS A 1 462 ? 6.040 -3.384 -15.547 1.00 96.31 462 HIS A C 1
ATOM 3583 O O . HIS A 1 462 ? 7.133 -2.848 -15.375 1.00 96.31 462 HIS A O 1
ATOM 3589 N N . ILE A 1 463 ? 5.928 -4.710 -15.673 1.00 94.25 463 ILE A N 1
ATOM 3590 C CA . ILE A 1 463 ? 7.105 -5.590 -15.705 1.00 94.25 463 ILE A CA 1
ATOM 3591 C C . ILE A 1 463 ? 7.880 -5.330 -16.996 1.00 94.25 463 ILE A C 1
ATOM 3593 O O . ILE A 1 463 ? 7.280 -5.271 -18.061 1.00 94.25 463 ILE A O 1
ATOM 3597 N N . ARG A 1 464 ? 9.205 -5.203 -16.898 1.00 93.06 464 ARG A N 1
ATOM 3598 C CA . ARG A 1 464 ? 10.101 -5.021 -18.044 1.00 93.06 464 ARG A CA 1
ATOM 3599 C C . ARG A 1 464 ? 10.820 -6.326 -18.376 1.00 93.06 464 ARG A C 1
ATOM 3601 O O . ARG A 1 464 ? 11.254 -7.034 -17.465 1.00 93.06 464 ARG A O 1
ATOM 3608 N N . ASN A 1 465 ? 10.946 -6.638 -19.664 1.00 91.62 465 ASN A N 1
ATOM 3609 C CA . ASN A 1 465 ? 11.680 -7.810 -20.143 1.00 91.62 465 ASN A CA 1
ATOM 3610 C C . ASN A 1 465 ? 13.214 -7.632 -20.010 1.00 91.62 465 ASN A C 1
ATOM 3612 O O . ASN A 1 465 ? 13.692 -6.639 -19.463 1.00 91.62 465 ASN A O 1
ATOM 3616 N N . ARG A 1 466 ? 14.022 -8.587 -20.501 1.00 88.38 466 ARG A N 1
ATOM 3617 C CA . ARG A 1 466 ? 15.500 -8.490 -20.425 1.00 88.38 466 ARG A CA 1
ATOM 3618 C C . ARG A 1 466 ? 16.106 -7.369 -21.271 1.00 88.38 466 ARG A C 1
ATOM 3620 O O . ARG A 1 466 ? 17.224 -6.956 -20.986 1.00 88.38 466 ARG A O 1
ATOM 3627 N N . GLU A 1 467 ? 15.380 -6.880 -22.269 1.00 88.25 467 GLU A N 1
ATOM 3628 C CA . GLU A 1 467 ? 15.738 -5.691 -23.055 1.00 88.25 467 GLU A CA 1
ATOM 3629 C C . GLU A 1 467 ? 15.260 -4.398 -22.380 1.00 88.25 467 GLU A C 1
ATOM 3631 O O . GLU A 1 467 ? 15.400 -3.317 -22.936 1.00 88.25 467 GLU A O 1
ATOM 3636 N N . ASN A 1 468 ? 14.732 -4.507 -21.155 1.00 90.12 468 ASN A N 1
ATOM 3637 C CA . ASN A 1 468 ? 14.209 -3.410 -20.355 1.00 90.12 468 ASN A CA 1
ATOM 3638 C C . ASN A 1 468 ? 12.944 -2.756 -20.940 1.00 90.12 468 ASN A C 1
ATOM 3640 O O . ASN A 1 468 ? 12.631 -1.619 -20.589 1.00 90.12 468 ASN A O 1
ATOM 3644 N N . HIS A 1 469 ? 12.204 -3.489 -21.779 1.00 93.75 469 HIS A N 1
ATOM 3645 C CA . HIS A 1 469 ? 10.986 -3.012 -22.428 1.00 93.75 469 HIS A CA 1
ATOM 3646 C C . HIS A 1 469 ? 9.714 -3.468 -21.709 1.00 93.75 469 HIS A C 1
ATOM 3648 O O . HIS A 1 469 ? 9.619 -4.617 -21.276 1.00 93.75 469 HIS A O 1
ATOM 3654 N N . THR A 1 470 ? 8.735 -2.574 -21.602 1.00 96.25 470 THR A N 1
ATOM 3655 C CA . THR A 1 470 ? 7.387 -2.806 -21.074 1.00 96.25 470 THR A CA 1
ATOM 3656 C C . THR A 1 470 ? 6.480 -3.480 -22.116 1.00 96.25 470 THR A C 1
ATOM 3658 O O . THR A 1 470 ? 6.740 -3.388 -23.320 1.00 96.25 470 THR A O 1
ATOM 3661 N N . PRO A 1 471 ? 5.346 -4.090 -21.704 1.00 97.38 471 PRO A N 1
ATOM 3662 C CA . PRO A 1 471 ? 4.317 -4.567 -22.627 1.00 97.38 471 PRO A CA 1
ATOM 3663 C C . PRO A 1 471 ? 3.827 -3.476 -23.591 1.00 97.38 471 PRO A C 1
ATOM 3665 O O . PRO A 1 471 ? 3.559 -3.754 -24.756 1.00 97.38 471 PRO A O 1
ATOM 3668 N N . LEU A 1 472 ? 3.733 -2.225 -23.119 1.00 97.75 472 LEU A N 1
ATOM 3669 C CA . LEU A 1 472 ? 3.314 -1.090 -23.944 1.00 97.75 472 LEU A CA 1
ATOM 3670 C C . LEU A 1 472 ? 4.328 -0.786 -25.047 1.00 97.75 472 LEU A C 1
ATOM 3672 O O . LEU A 1 472 ? 3.927 -0.581 -26.191 1.00 97.75 472 LEU A O 1
ATOM 3676 N N . TYR A 1 473 ? 5.618 -0.777 -24.710 1.00 96.69 473 TYR A N 1
ATOM 3677 C CA . TYR A 1 473 ? 6.677 -0.571 -25.690 1.00 96.69 473 TYR A CA 1
ATOM 3678 C C . TYR A 1 473 ? 6.635 -1.639 -26.781 1.00 96.69 473 TYR A C 1
ATOM 3680 O O . TYR A 1 473 ? 6.599 -1.300 -27.959 1.00 96.69 473 TYR A O 1
ATOM 3688 N N . VAL A 1 474 ? 6.569 -2.924 -26.407 1.00 95.50 474 VAL A N 1
ATOM 3689 C CA . VAL A 1 474 ? 6.575 -4.010 -27.402 1.00 95.50 474 VAL A CA 1
ATOM 3690 C C . VAL A 1 474 ? 5.317 -4.014 -28.276 1.00 95.50 474 VAL A C 1
ATOM 3692 O O . VAL A 1 474 ? 5.414 -4.336 -29.454 1.00 95.50 474 VAL A O 1
ATOM 3695 N N . ALA A 1 475 ? 4.151 -3.614 -27.750 1.00 96.19 475 ALA A N 1
ATOM 3696 C CA . ALA A 1 475 ? 2.942 -3.439 -28.564 1.00 96.19 475 ALA A CA 1
ATOM 369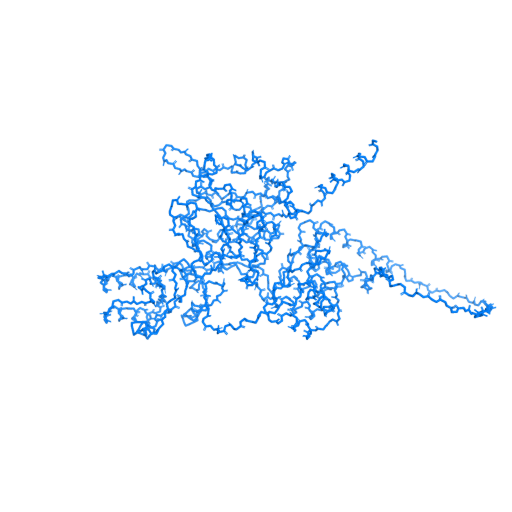7 C C . ALA A 1 475 ? 3.086 -2.296 -29.579 1.00 96.19 475 ALA A C 1
ATOM 3699 O O . ALA A 1 475 ? 2.626 -2.419 -30.716 1.00 96.19 475 ALA A O 1
ATOM 3700 N N . ALA A 1 476 ? 3.709 -1.186 -29.166 1.00 95.25 476 ALA A N 1
ATOM 3701 C CA . ALA A 1 476 ? 3.909 -0.028 -30.025 1.00 95.25 476 ALA A CA 1
ATOM 3702 C C . ALA A 1 476 ? 4.944 -0.302 -31.124 1.00 95.25 476 ALA A C 1
ATOM 3704 O O . ALA A 1 476 ? 4.690 0.017 -32.284 1.00 95.25 476 ALA A O 1
ATOM 3705 N N . ASP A 1 477 ? 6.054 -0.957 -30.776 1.00 93.19 477 ASP A N 1
ATOM 3706 C CA . ASP A 1 477 ? 7.091 -1.374 -31.725 1.00 93.19 477 ASP A CA 1
ATOM 3707 C C . ASP A 1 477 ? 6.571 -2.415 -32.729 1.00 93.19 477 ASP A C 1
ATOM 3709 O O . ASP A 1 477 ? 6.895 -2.364 -33.914 1.00 93.19 477 ASP A O 1
ATOM 3713 N N . ALA A 1 478 ? 5.686 -3.314 -32.283 1.00 91.38 478 ALA A N 1
ATOM 3714 C CA . ALA A 1 478 ? 5.045 -4.303 -33.147 1.00 91.38 478 ALA A CA 1
ATOM 3715 C C . ALA A 1 478 ? 3.920 -3.734 -34.039 1.00 91.38 478 ALA A C 1
ATOM 3717 O O . ALA A 1 478 ? 3.463 -4.432 -34.944 1.00 91.38 478 ALA A O 1
ATOM 3718 N N . GLY A 1 479 ? 3.479 -2.490 -33.811 1.00 91.69 479 GLY A N 1
ATOM 3719 C CA . GLY A 1 479 ? 2.481 -1.814 -34.646 1.00 91.69 479 GLY A CA 1
ATOM 3720 C C . GLY A 1 479 ? 1.025 -2.221 -34.386 1.00 91.69 479 GLY A C 1
ATOM 3721 O O . GLY A 1 479 ? 0.230 -2.231 -35.322 1.00 91.69 479 GLY A O 1
ATOM 3722 N N . TYR A 1 480 ? 0.650 -2.557 -33.143 1.00 93.75 480 TYR A N 1
ATOM 3723 C CA . TYR A 1 480 ? -0.724 -2.957 -32.793 1.00 93.75 480 TYR A CA 1
ATOM 3724 C C . TYR A 1 480 ? -1.483 -1.864 -32.012 1.00 93.75 480 TYR A C 1
ATOM 3726 O O . TYR A 1 480 ? -1.461 -1.860 -30.776 1.00 93.75 480 TYR A O 1
ATOM 3734 N N . PRO A 1 481 ? -2.211 -0.948 -32.684 1.00 94.12 481 PRO A N 1
ATOM 3735 C CA . PRO A 1 481 ? -2.782 0.240 -32.042 1.00 94.12 481 PRO A CA 1
ATOM 3736 C C . PRO A 1 481 ? -3.861 -0.078 -30.999 1.00 94.12 481 PRO A C 1
ATOM 3738 O O . PRO A 1 481 ? -3.921 0.593 -29.968 1.00 94.12 481 PRO A O 1
ATOM 3741 N N . GLU A 1 482 ? -4.684 -1.109 -31.212 1.00 95.56 482 GLU A N 1
ATOM 3742 C CA . GLU A 1 482 ? -5.699 -1.515 -30.225 1.00 95.56 482 GLU A CA 1
ATOM 3743 C C . GLU A 1 482 ? -5.060 -2.079 -28.949 1.00 95.56 482 GLU A C 1
ATOM 3745 O O . GLU A 1 482 ? -5.489 -1.749 -27.843 1.00 95.56 482 GLU A O 1
ATOM 3750 N N . ASN A 1 483 ? -3.968 -2.841 -29.072 1.00 96.75 483 ASN A N 1
ATOM 3751 C CA . ASN A 1 483 ? -3.205 -3.304 -27.913 1.00 96.75 483 ASN A CA 1
ATOM 3752 C C . ASN A 1 483 ? -2.579 -2.133 -27.151 1.00 96.75 483 ASN A C 1
ATOM 3754 O O . ASN A 1 483 ? -2.635 -2.096 -25.922 1.00 96.75 483 ASN A O 1
ATOM 3758 N N . VAL A 1 484 ? -2.019 -1.153 -27.871 1.00 97.75 484 VAL A N 1
ATOM 3759 C CA . VAL A 1 484 ? -1.472 0.072 -27.271 1.00 97.75 484 VAL A CA 1
ATOM 3760 C C . VAL A 1 484 ? -2.562 0.813 -26.492 1.00 97.75 484 VAL A C 1
ATOM 3762 O O . VAL A 1 484 ? -2.339 1.172 -25.335 1.00 97.75 484 VAL A O 1
ATOM 3765 N N . ARG A 1 485 ? -3.759 0.996 -27.067 1.00 97.12 485 ARG A N 1
ATOM 3766 C CA . ARG A 1 485 ? -4.895 1.631 -26.373 1.00 97.12 485 ARG A CA 1
ATOM 3767 C C . ARG A 1 485 ? -5.284 0.872 -25.109 1.00 97.12 485 ARG A C 1
ATOM 3769 O O . ARG A 1 485 ? -5.348 1.488 -24.049 1.00 97.12 485 ARG A O 1
ATOM 3776 N N . LEU A 1 486 ? -5.449 -0.449 -25.189 1.00 97.69 486 LEU A N 1
ATOM 3777 C CA . LEU A 1 486 ? -5.822 -1.272 -24.034 1.00 97.69 486 LEU A CA 1
ATOM 3778 C C . LEU A 1 486 ? -4.791 -1.223 -22.910 1.00 97.69 486 LEU A C 1
ATOM 3780 O O . LEU A 1 486 ? -5.147 -1.071 -21.743 1.00 97.69 486 LEU A O 1
ATOM 3784 N N . LEU A 1 487 ? -3.503 -1.288 -23.249 1.00 97.81 487 LEU A N 1
ATOM 3785 C CA . LEU A 1 487 ? -2.432 -1.166 -22.262 1.00 97.81 487 LEU A CA 1
ATOM 3786 C C . LEU A 1 487 ? -2.445 0.216 -21.603 1.00 97.81 487 LEU A C 1
ATOM 3788 O O . LEU A 1 487 ? -2.247 0.311 -20.396 1.00 97.81 487 LEU A O 1
ATOM 3792 N N . ARG A 1 488 ? -2.727 1.288 -22.355 1.00 97.62 488 ARG A N 1
ATOM 3793 C CA . ARG A 1 488 ? -2.866 2.654 -21.818 1.00 97.62 488 ARG A CA 1
ATOM 3794 C C . ARG A 1 488 ? -4.111 2.830 -20.950 1.00 97.62 488 ARG A C 1
ATOM 3796 O O . ARG A 1 488 ? -4.071 3.611 -19.995 1.00 97.62 488 ARG A O 1
ATOM 3803 N N . GLU A 1 489 ? -5.215 2.169 -21.281 1.00 97.06 489 GLU A N 1
ATOM 3804 C CA . GLU A 1 489 ? -6.436 2.131 -20.465 1.00 97.06 489 GLU A CA 1
ATOM 3805 C C . GLU A 1 489 ? -6.170 1.437 -19.125 1.00 97.06 489 GLU A C 1
ATOM 3807 O O . GLU A 1 489 ? -6.490 2.000 -18.082 1.00 97.06 489 GLU A O 1
ATOM 3812 N N . ALA A 1 490 ? -5.437 0.320 -19.145 1.00 96.69 490 ALA A N 1
ATOM 3813 C CA . ALA A 1 490 ? -4.976 -0.410 -17.960 1.00 96.69 490 ALA A CA 1
ATOM 3814 C C . ALA A 1 490 ? -3.834 0.274 -17.170 1.00 96.69 490 ALA A C 1
ATOM 3816 O O . ALA A 1 490 ? -3.225 -0.340 -16.299 1.00 96.69 490 ALA A O 1
ATOM 3817 N N . GLY A 1 491 ? -3.472 1.525 -17.485 1.00 96.50 491 GLY A N 1
ATOM 3818 C CA . GLY A 1 491 ? -2.432 2.272 -16.755 1.00 96.50 491 GLY A CA 1
ATOM 3819 C C . GLY A 1 491 ? -0.989 2.054 -17.220 1.00 96.50 491 GLY A C 1
ATOM 3820 O O . GLY A 1 491 ? -0.063 2.653 -16.658 1.00 96.50 491 GLY A O 1
ATOM 3821 N N . GLY A 1 492 ? -0.779 1.271 -18.276 1.00 96.75 492 GLY A N 1
ATOM 3822 C CA . GLY A 1 492 ? 0.510 1.109 -18.937 1.00 96.75 492 GLY A CA 1
ATOM 3823 C C . GLY A 1 492 ? 1.083 2.448 -19.406 1.00 96.75 492 GLY A C 1
ATOM 3824 O O . GLY A 1 492 ? 0.383 3.341 -19.897 1.00 96.75 492 GLY A O 1
ATOM 3825 N N . HIS A 1 493 ? 2.384 2.614 -19.230 1.00 97.00 493 HIS A N 1
ATOM 3826 C CA . HIS A 1 493 ? 3.130 3.793 -19.651 1.00 97.00 493 HIS A CA 1
ATOM 3827 C C . HIS A 1 493 ? 4.558 3.386 -19.979 1.00 97.00 493 HIS A C 1
ATOM 3829 O O . HIS A 1 493 ? 5.068 2.427 -19.401 1.00 97.00 493 HIS A O 1
ATOM 3835 N N . LEU A 1 494 ? 5.174 4.125 -20.900 1.00 95.44 494 LEU A N 1
ATOM 3836 C CA . LEU A 1 494 ? 6.585 3.959 -21.197 1.00 95.44 494 LEU A CA 1
ATOM 3837 C C . LEU A 1 494 ? 7.395 4.409 -19.983 1.00 95.44 494 LEU A C 1
ATOM 3839 O O . LEU A 1 494 ? 7.123 5.460 -19.395 1.00 95.44 494 LEU A O 1
ATOM 3843 N N . HIS A 1 495 ? 8.363 3.592 -19.601 1.00 93.44 495 HIS A N 1
ATOM 3844 C CA . HIS A 1 495 ? 9.360 3.935 -18.605 1.00 93.44 495 HIS A CA 1
ATOM 3845 C C . HIS A 1 495 ? 10.268 5.054 -19.159 1.00 93.44 495 HIS A C 1
ATOM 3847 O O . HIS A 1 495 ? 10.506 5.089 -20.368 1.00 93.44 495 HIS A O 1
ATOM 3853 N N . PRO A 1 496 ? 10.832 5.950 -18.324 1.00 90.25 496 PRO A N 1
ATOM 3854 C CA . PRO A 1 496 ? 11.684 7.043 -18.804 1.00 90.25 496 PRO A CA 1
ATOM 3855 C C . PRO A 1 496 ? 12.851 6.600 -19.699 1.00 90.25 496 PRO A C 1
ATOM 3857 O O . PRO A 1 496 ? 13.184 7.285 -20.660 1.00 90.25 496 PRO A O 1
ATOM 3860 N N . ASP A 1 497 ? 13.429 5.428 -19.418 1.00 87.75 497 ASP A N 1
ATOM 3861 C CA . ASP A 1 497 ? 14.508 4.834 -20.230 1.00 87.75 497 ASP A CA 1
ATOM 3862 C C . ASP A 1 497 ? 14.056 4.443 -21.655 1.00 87.75 497 ASP A C 1
ATOM 3864 O O . ASP A 1 497 ? 14.885 4.311 -22.549 1.00 87.75 497 ASP A O 1
ATOM 3868 N N . GLU A 1 498 ? 12.754 4.244 -21.881 1.00 92.38 498 GLU A N 1
ATOM 3869 C CA . GLU A 1 498 ? 12.195 3.854 -23.182 1.00 92.38 498 GLU A CA 1
ATOM 3870 C C . GLU A 1 498 ? 11.873 5.066 -24.068 1.00 92.38 498 GLU A C 1
ATOM 3872 O O . GLU A 1 498 ? 11.839 4.938 -25.292 1.00 92.38 498 GLU A O 1
ATOM 3877 N N . LEU A 1 499 ? 11.633 6.240 -23.470 1.00 91.25 499 LEU A N 1
ATOM 3878 C CA . LEU A 1 499 ? 11.091 7.416 -24.163 1.00 91.25 499 LEU A CA 1
ATOM 3879 C C . LEU A 1 499 ? 11.998 7.922 -25.288 1.00 91.25 499 LEU A C 1
ATOM 3881 O O . LEU A 1 499 ? 11.509 8.255 -26.367 1.00 91.25 499 LEU A O 1
ATOM 3885 N N . GLU A 1 500 ? 13.312 7.964 -25.062 1.00 88.25 500 GLU A N 1
ATOM 3886 C CA . GLU A 1 500 ? 14.271 8.441 -26.065 1.00 88.25 500 GLU A CA 1
ATOM 3887 C C . GLU A 1 500 ? 14.299 7.518 -27.290 1.00 88.25 500 GLU A C 1
ATOM 3889 O O . GLU A 1 500 ? 14.186 7.973 -28.432 1.00 88.25 500 GLU A O 1
ATOM 3894 N N . LEU A 1 501 ? 14.378 6.204 -27.057 1.00 89.38 501 LEU A N 1
ATOM 3895 C CA . LEU A 1 501 ? 14.363 5.210 -28.125 1.00 89.38 501 LEU A CA 1
ATOM 3896 C C . LEU A 1 501 ? 13.029 5.220 -28.876 1.00 89.38 501 LEU A C 1
ATOM 3898 O O . LEU A 1 501 ? 13.014 5.232 -30.106 1.00 89.38 501 LEU A O 1
ATOM 3902 N N . ALA A 1 502 ? 11.917 5.289 -28.151 1.00 91.12 502 ALA A N 1
ATOM 3903 C CA . ALA A 1 502 ? 10.586 5.364 -28.730 1.00 91.12 502 ALA A CA 1
ATOM 3904 C C . ALA A 1 502 ? 10.407 6.620 -29.611 1.00 91.12 502 ALA A C 1
ATOM 3906 O O . ALA A 1 502 ? 9.861 6.535 -30.713 1.00 91.12 502 ALA A O 1
ATOM 3907 N N . ALA A 1 503 ? 10.948 7.773 -29.198 1.00 91.19 503 ALA A N 1
ATOM 3908 C CA . ALA A 1 503 ? 10.952 8.998 -30.002 1.00 91.19 503 ALA A CA 1
ATOM 3909 C C . ALA A 1 503 ? 11.760 8.846 -31.299 1.00 91.19 503 ALA A C 1
ATOM 3911 O O . ALA A 1 503 ? 11.310 9.276 -32.367 1.00 91.19 503 ALA A O 1
ATOM 3912 N N . MET A 1 504 ? 12.924 8.193 -31.237 1.00 89.88 504 MET A N 1
ATOM 3913 C CA . MET A 1 504 ? 13.719 7.887 -32.429 1.00 89.88 504 MET A CA 1
ATOM 3914 C C . MET A 1 504 ? 12.977 6.945 -33.389 1.00 89.88 504 MET A C 1
ATOM 3916 O O . MET A 1 504 ? 12.955 7.191 -34.600 1.00 89.88 504 MET A O 1
ATOM 3920 N N . LEU A 1 505 ? 12.338 5.893 -32.868 1.00 89.56 505 LEU A N 1
ATOM 3921 C CA . LEU A 1 505 ? 11.567 4.932 -33.665 1.00 89.56 505 LEU A CA 1
ATOM 3922 C C . LEU A 1 505 ? 10.351 5.588 -34.330 1.00 89.56 505 LEU A C 1
ATOM 3924 O O . LEU A 1 505 ? 10.140 5.403 -35.531 1.00 89.56 505 LEU A O 1
ATOM 3928 N N . LYS A 1 506 ? 9.627 6.451 -33.607 1.00 90.94 506 LYS A N 1
ATOM 3929 C CA . LYS A 1 506 ? 8.535 7.264 -34.160 1.00 90.94 506 LYS A CA 1
ATOM 3930 C C . LYS A 1 506 ? 9.001 8.130 -35.331 1.00 90.94 506 LYS A C 1
ATOM 3932 O O . LYS A 1 506 ? 8.386 8.120 -36.396 1.00 90.94 506 LYS A O 1
ATOM 3937 N N . GLN A 1 507 ? 10.114 8.853 -35.178 1.00 89.38 507 GLN A N 1
ATOM 3938 C CA . GLN A 1 507 ? 10.664 9.681 -36.260 1.00 89.38 507 GLN A CA 1
ATOM 3939 C C . GLN A 1 507 ? 11.068 8.850 -37.481 1.00 89.38 507 GLN A C 1
ATOM 3941 O O . GLN A 1 507 ? 10.867 9.283 -38.618 1.00 89.38 507 GLN A O 1
ATOM 3946 N N . LYS A 1 508 ? 11.632 7.658 -37.264 1.00 87.62 508 LYS A N 1
ATOM 3947 C CA . LYS A 1 508 ? 11.992 6.733 -38.342 1.00 87.62 508 LYS A CA 1
ATOM 3948 C C . LYS A 1 508 ? 10.755 6.276 -39.126 1.00 87.62 508 LYS A C 1
ATOM 3950 O O . LYS A 1 508 ? 10.798 6.330 -40.352 1.00 87.62 508 LYS A O 1
ATOM 3955 N N . ALA A 1 509 ? 9.664 5.923 -38.445 1.00 84.69 509 ALA A N 1
ATOM 3956 C CA . ALA A 1 509 ? 8.395 5.527 -39.070 1.00 84.69 509 ALA A CA 1
ATOM 3957 C C . ALA A 1 509 ? 7.740 6.665 -39.890 1.00 84.69 509 ALA A C 1
ATOM 3959 O O . ALA A 1 509 ? 7.223 6.463 -40.991 1.00 84.69 509 ALA A O 1
ATOM 3960 N N . ILE A 1 510 ? 7.832 7.913 -39.416 1.00 86.06 510 ILE A N 1
ATOM 3961 C CA . ILE A 1 510 ? 7.356 9.092 -40.170 1.00 86.06 510 ILE A CA 1
ATOM 3962 C C . ILE A 1 510 ? 8.174 9.298 -41.464 1.00 86.06 510 ILE A C 1
ATOM 3964 O O . ILE A 1 510 ? 7.650 9.696 -42.508 1.00 86.06 510 ILE A O 1
ATOM 3968 N N . ARG A 1 511 ? 9.481 9.013 -41.434 1.00 84.56 511 ARG A N 1
ATOM 3969 C CA . ARG A 1 511 ? 10.352 9.131 -42.616 1.00 84.56 511 ARG A CA 1
ATOM 3970 C C . ARG A 1 511 ? 10.121 8.006 -43.631 1.00 84.56 511 ARG A C 1
ATOM 3972 O O . ARG A 1 511 ? 10.148 8.269 -44.832 1.00 84.56 511 ARG A O 1
ATOM 3979 N N . SER A 1 512 ? 9.874 6.773 -43.183 1.00 78.75 512 SER A N 1
ATOM 3980 C CA . SER A 1 512 ? 9.562 5.663 -44.096 1.00 78.75 512 SER A CA 1
ATOM 3981 C C . SER A 1 512 ? 8.220 5.888 -44.799 1.00 78.75 512 SER A C 1
ATOM 3983 O O . SER A 1 512 ? 8.163 5.825 -46.028 1.00 78.75 512 SER A O 1
ATOM 3985 N N . SER A 1 513 ? 7.183 6.305 -44.067 1.00 69.81 513 SER A N 1
ATOM 3986 C CA . SER A 1 513 ? 5.870 6.632 -44.646 1.00 69.81 513 SER A CA 1
ATOM 3987 C C . SER A 1 513 ? 5.924 7.770 -45.680 1.00 69.81 513 SER A C 1
ATOM 3989 O O . SER A 1 513 ? 5.380 7.625 -46.776 1.00 69.81 513 SER A O 1
ATOM 3991 N N . THR A 1 514 ? 6.653 8.860 -45.414 1.00 66.25 514 THR A N 1
ATOM 3992 C CA . THR A 1 514 ? 6.810 9.977 -46.376 1.00 66.25 514 THR A CA 1
ATOM 3993 C C . THR A 1 514 ? 7.583 9.590 -47.643 1.00 66.25 514 THR A C 1
ATOM 3995 O O . THR A 1 514 ? 7.210 10.014 -48.738 1.00 66.25 514 THR A O 1
ATOM 3998 N N . SER A 1 515 ? 8.603 8.731 -47.535 1.00 60.94 515 SER A N 1
ATOM 3999 C CA . SER A 1 515 ? 9.342 8.225 -48.706 1.00 60.94 515 SER A CA 1
ATOM 4000 C C . SER A 1 515 ? 8.525 7.257 -49.577 1.00 60.94 515 SER A C 1
ATOM 4002 O O . SER A 1 515 ? 8.664 7.265 -50.803 1.00 60.94 515 SER A O 1
ATOM 4004 N N . SER A 1 516 ? 7.607 6.489 -48.976 1.00 56.81 516 SER A N 1
ATOM 4005 C CA . SER A 1 516 ? 6.679 5.612 -49.705 1.00 56.81 516 SER A CA 1
ATOM 4006 C C . SER A 1 516 ? 5.650 6.390 -50.542 1.00 56.81 516 SER A C 1
ATOM 4008 O O . SER A 1 516 ? 5.300 5.958 -51.638 1.00 56.81 516 SER A O 1
ATOM 4010 N N . MET A 1 517 ? 5.238 7.587 -50.098 1.00 51.97 517 MET A N 1
ATOM 4011 C CA . MET A 1 517 ? 4.317 8.457 -50.845 1.00 51.97 517 MET A CA 1
ATOM 4012 C C . MET A 1 517 ? 4.981 9.169 -52.036 1.00 51.97 517 MET A C 1
ATOM 4014 O O . MET A 1 517 ? 4.305 9.477 -53.016 1.00 51.97 517 MET A O 1
ATOM 4018 N N . SER A 1 518 ? 6.301 9.393 -51.998 1.00 45.66 518 SER A N 1
ATOM 4019 C CA . SER A 1 518 ? 7.043 10.028 -53.103 1.00 45.66 518 SER A CA 1
ATOM 4020 C C . SER A 1 518 ? 7.367 9.103 -54.286 1.00 45.66 518 SER A C 1
ATOM 4022 O O . SER A 1 518 ? 7.769 9.594 -55.337 1.00 45.66 518 SER A O 1
ATOM 4024 N N . ASN A 1 519 ? 7.151 7.788 -54.155 1.00 44.22 519 ASN A N 1
ATOM 4025 C CA . ASN A 1 519 ? 7.383 6.793 -55.210 1.00 44.22 519 ASN A CA 1
ATOM 4026 C C . ASN A 1 519 ? 6.060 6.231 -55.767 1.00 44.22 519 ASN A C 1
ATOM 4028 O O . ASN A 1 519 ? 5.829 5.025 -55.781 1.00 44.22 519 ASN A O 1
ATOM 4032 N N . SER A 1 520 ? 5.186 7.110 -56.259 1.00 36.94 520 SER A N 1
ATOM 4033 C CA . SER A 1 520 ? 4.107 6.707 -57.173 1.00 36.94 520 SER A CA 1
ATOM 4034 C C . SER A 1 520 ? 4.630 6.791 -58.616 1.00 36.94 520 SER A C 1
ATOM 4036 O O . SER A 1 520 ? 5.029 7.882 -59.028 1.00 36.94 520 SER A O 1
ATOM 4038 N N . PRO A 1 521 ? 4.674 5.702 -59.410 1.00 41.28 521 PRO A N 1
ATOM 4039 C CA . PRO A 1 521 ? 5.181 5.785 -60.773 1.00 41.28 521 PRO A CA 1
ATOM 4040 C C . PRO A 1 521 ? 4.160 6.492 -61.671 1.00 41.28 521 PRO A C 1
ATOM 4042 O O . PRO A 1 521 ? 3.053 6.006 -61.903 1.00 41.28 521 PRO A O 1
ATOM 4045 N N . VAL A 1 522 ? 4.560 7.652 -62.194 1.00 38.88 522 VAL A N 1
ATOM 4046 C CA . VAL A 1 522 ? 3.931 8.282 -63.358 1.00 38.88 522 VAL A CA 1
ATOM 4047 C C . VAL A 1 522 ? 4.128 7.354 -64.557 1.00 38.88 522 VAL A C 1
ATOM 4049 O O . VAL A 1 522 ? 5.226 6.849 -64.791 1.00 38.88 522 VAL A O 1
ATOM 4052 N N . GLY A 1 523 ? 3.040 7.097 -65.283 1.00 36.06 523 GLY A N 1
ATOM 4053 C CA . GLY A 1 523 ? 2.984 6.141 -66.382 1.00 36.06 523 GLY A CA 1
ATOM 4054 C C . GLY A 1 523 ? 3.995 6.394 -67.504 1.00 36.06 523 GLY A C 1
ATOM 4055 O O . GLY A 1 523 ? 4.318 7.528 -67.848 1.00 36.06 523 GLY A O 1
ATOM 4056 N N . GLY A 1 524 ? 4.434 5.297 -68.118 1.00 29.45 524 GLY A N 1
ATOM 4057 C CA . GLY A 1 524 ? 5.255 5.292 -69.321 1.00 29.45 524 GLY A CA 1
ATOM 4058 C C . GLY A 1 524 ? 5.244 3.910 -69.965 1.00 29.45 524 GLY A C 1
ATOM 4059 O O . GLY A 1 524 ? 5.871 2.976 -69.480 1.00 29.45 524 GLY A O 1
ATOM 4060 N N . SER A 1 525 ? 4.489 3.782 -71.050 1.00 29.36 525 SER A N 1
ATOM 4061 C CA . SER A 1 525 ? 4.434 2.628 -71.947 1.00 29.36 525 SER A CA 1
ATOM 4062 C C . SER A 1 525 ? 5.769 2.363 -72.655 1.00 29.36 525 SER A C 1
ATOM 4064 O O . SER A 1 525 ? 6.357 3.311 -73.171 1.00 29.36 525 SER A O 1
ATOM 4066 N N . SER A 1 526 ? 6.177 1.098 -72.820 1.00 28.78 526 SER A N 1
ATOM 4067 C CA . SER A 1 526 ? 6.479 0.492 -74.140 1.00 28.78 526 SER A CA 1
ATOM 4068 C C . SER A 1 526 ? 7.100 -0.920 -74.061 1.00 28.78 526 SER A C 1
ATOM 4070 O O . SER A 1 526 ? 8.087 -1.160 -73.379 1.00 28.78 526 SER A O 1
ATOM 4072 N N . SER A 1 527 ? 6.455 -1.823 -74.812 1.00 28.08 527 SER A N 1
ATOM 4073 C CA . SER A 1 527 ? 6.956 -2.933 -75.650 1.00 28.08 527 SER A CA 1
ATOM 4074 C C . SER A 1 527 ? 7.975 -3.978 -75.150 1.00 28.08 527 SER A C 1
ATOM 4076 O O . SER A 1 527 ? 9.162 -3.704 -75.024 1.00 28.08 527 SER A O 1
ATOM 4078 N N . ASN A 1 528 ? 7.473 -5.222 -75.094 1.00 28.39 528 ASN A N 1
ATOM 4079 C CA . ASN A 1 528 ? 7.982 -6.480 -75.674 1.00 28.39 528 ASN A CA 1
ATOM 4080 C C . ASN A 1 528 ? 9.499 -6.713 -75.814 1.00 28.39 528 ASN A C 1
ATOM 4082 O O . ASN A 1 528 ? 10.136 -6.114 -76.675 1.00 28.39 528 ASN A O 1
ATOM 4086 N N . ALA A 1 529 ? 9.979 -7.798 -75.196 1.00 27.41 529 ALA A N 1
ATOM 4087 C CA . ALA A 1 529 ? 10.658 -8.874 -75.923 1.00 27.41 529 ALA A CA 1
ATOM 4088 C C . ALA A 1 529 ? 10.608 -10.190 -75.129 1.00 27.41 529 ALA A C 1
ATOM 4090 O O . ALA A 1 529 ? 10.846 -10.235 -73.925 1.00 27.41 529 ALA A O 1
ATOM 4091 N N . ASP A 1 530 ? 10.261 -11.232 -75.868 1.00 27.44 530 ASP A N 1
ATOM 4092 C CA . ASP A 1 530 ? 10.040 -12.623 -75.505 1.00 27.44 530 ASP A CA 1
ATOM 4093 C C . ASP A 1 530 ? 11.379 -13.385 -75.434 1.00 27.44 530 ASP A C 1
ATOM 4095 O O . ASP A 1 530 ? 12.231 -13.187 -76.302 1.00 27.44 530 ASP A O 1
ATOM 4099 N N . ALA A 1 531 ? 11.571 -14.251 -74.433 1.00 27.17 531 ALA A N 1
ATOM 4100 C CA . ALA A 1 531 ? 12.636 -15.263 -74.423 1.00 27.17 531 ALA A CA 1
ATOM 4101 C C . ALA A 1 531 ? 12.386 -16.343 -73.352 1.00 27.17 531 ALA A C 1
ATOM 4103 O O . ALA A 1 531 ? 12.919 -16.318 -72.244 1.00 27.17 531 ALA A O 1
ATOM 4104 N N . THR A 1 532 ? 11.586 -17.340 -73.722 1.00 27.27 532 THR A N 1
ATOM 4105 C CA . THR A 1 532 ? 11.594 -18.704 -73.169 1.00 27.27 532 THR A CA 1
ATOM 4106 C C . THR A 1 532 ? 13.001 -19.304 -73.086 1.00 27.27 532 THR A C 1
ATOM 4108 O O . THR A 1 532 ? 13.693 -19.311 -74.101 1.00 27.27 532 THR A O 1
ATOM 4111 N N . LEU A 1 533 ? 13.355 -19.955 -71.965 1.00 25.50 533 LEU A N 1
ATOM 4112 C CA . LEU A 1 533 ? 14.219 -21.153 -71.960 1.00 25.50 533 LEU A CA 1
ATOM 4113 C C . LEU A 1 533 ? 14.156 -21.956 -70.638 1.00 25.50 533 LEU A C 1
ATOM 4115 O O . LEU A 1 533 ? 14.718 -21.588 -69.616 1.00 25.50 533 LEU A O 1
ATOM 4119 N N . LYS A 1 534 ? 13.415 -23.066 -70.743 1.00 25.61 534 LYS A N 1
ATOM 4120 C CA . LYS A 1 534 ? 13.560 -24.425 -70.179 1.00 25.61 534 LYS A CA 1
ATOM 4121 C C . LYS A 1 534 ? 14.372 -24.683 -68.893 1.00 25.61 534 LYS A C 1
ATOM 4123 O O . LYS A 1 534 ? 15.586 -24.527 -68.836 1.00 25.61 534 LYS A O 1
ATOM 4128 N N . VAL A 1 535 ? 13.652 -25.3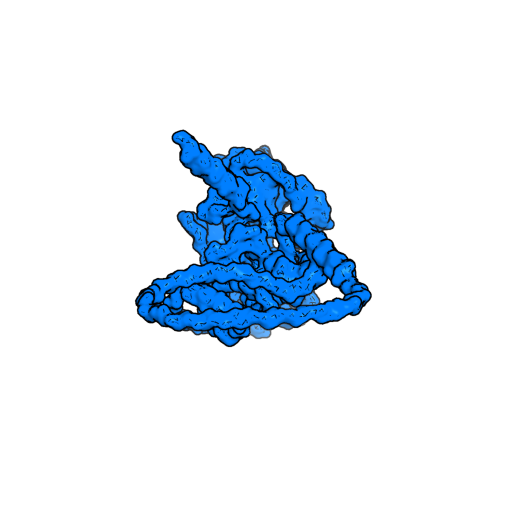23 -67.970 1.00 28.95 535 VAL A N 1
ATOM 4129 C CA . VAL A 1 535 ? 14.086 -26.244 -66.903 1.00 28.95 535 VAL A CA 1
ATOM 4130 C C . VAL A 1 535 ? 14.824 -27.467 -67.484 1.00 28.95 535 VAL A C 1
ATOM 4132 O O . VAL A 1 535 ? 14.502 -27.894 -68.600 1.00 28.95 535 VAL A O 1
ATOM 4135 N N . PRO A 1 536 ? 15.709 -28.108 -66.702 1.00 28.62 536 PRO A N 1
ATOM 4136 C CA . PRO A 1 536 ? 15.649 -29.565 -66.605 1.00 28.62 536 PRO A CA 1
ATOM 4137 C C . PRO A 1 536 ? 15.625 -30.075 -65.154 1.00 28.62 536 PRO A C 1
ATOM 4139 O O . PRO A 1 536 ? 16.429 -29.679 -64.312 1.00 28.62 536 PRO A O 1
ATOM 4142 N N . ASP A 1 537 ? 14.673 -30.978 -64.914 1.00 28.38 537 ASP A N 1
ATOM 4143 C CA . ASP A 1 537 ? 14.614 -31.913 -63.792 1.00 28.38 537 ASP A CA 1
ATOM 4144 C C . ASP A 1 537 ? 15.714 -32.972 -63.929 1.00 28.38 537 ASP A C 1
ATOM 4146 O O . ASP A 1 537 ? 15.834 -33.566 -64.998 1.00 28.38 537 ASP A O 1
ATOM 4150 N N . GLU A 1 538 ? 16.380 -33.334 -62.829 1.00 28.28 538 GLU A N 1
ATOM 4151 C CA . GLU A 1 538 ? 16.867 -34.705 -62.631 1.00 28.28 538 GLU A CA 1
ATOM 4152 C C . GLU A 1 538 ? 16.694 -35.165 -61.175 1.00 28.28 538 GLU A C 1
ATOM 4154 O O . GLU A 1 538 ? 16.926 -34.440 -60.208 1.00 28.28 538 GLU A O 1
ATOM 4159 N N . LYS A 1 539 ? 16.232 -36.413 -61.055 1.00 28.42 539 LYS A N 1
ATOM 4160 C CA . LYS A 1 539 ? 15.913 -37.152 -59.832 1.00 28.42 539 LYS A CA 1
ATOM 4161 C C . LYS A 1 539 ? 17.130 -37.941 -59.327 1.00 28.42 539 LYS A C 1
ATOM 4163 O O . LYS A 1 539 ? 17.838 -38.512 -60.143 1.00 28.42 539 LYS A O 1
ATOM 4168 N N . HIS A 1 540 ? 17.219 -38.122 -58.002 1.00 28.34 540 HIS A N 1
ATOM 4169 C CA . HIS A 1 540 ? 17.400 -39.396 -57.259 1.00 28.34 540 HIS A CA 1
ATOM 4170 C C . HIS A 1 540 ? 18.306 -39.277 -56.022 1.00 28.34 540 HIS A C 1
ATOM 4172 O O . HIS A 1 540 ? 19.369 -38.673 -56.069 1.00 28.34 540 HIS A O 1
ATOM 4178 N N . GLY A 1 541 ? 17.906 -39.965 -54.942 1.00 25.84 541 GLY A N 1
ATOM 4179 C CA . GLY A 1 541 ? 18.808 -40.368 -53.857 1.00 25.84 541 GLY A CA 1
ATOM 4180 C C . GLY A 1 541 ? 18.218 -40.243 -52.454 1.00 25.84 541 GLY A C 1
ATOM 4181 O O . GLY A 1 541 ? 18.394 -39.227 -51.795 1.00 25.84 541 GLY A O 1
ATOM 4182 N N . ALA A 1 542 ? 17.538 -41.290 -51.984 1.00 27.81 542 ALA A N 1
ATOM 4183 C CA . ALA A 1 542 ? 17.127 -41.443 -50.590 1.00 27.81 542 ALA A CA 1
ATOM 4184 C C . ALA A 1 542 ? 18.329 -41.807 -49.694 1.00 27.81 542 ALA A C 1
ATOM 4186 O O . ALA A 1 542 ? 19.147 -42.639 -50.084 1.00 27.81 542 ALA A O 1
ATOM 4187 N N . GLY A 1 543 ? 18.399 -41.254 -48.476 1.00 25.39 543 GLY A N 1
ATOM 4188 C CA . GLY A 1 543 ? 19.415 -41.646 -47.494 1.00 25.39 543 GLY A CA 1
ATOM 4189 C C . GLY A 1 543 ? 19.413 -40.859 -46.177 1.00 25.39 543 GLY A C 1
ATOM 4190 O O . GLY A 1 543 ? 20.127 -39.879 -46.058 1.00 25.39 543 GLY A O 1
ATOM 4191 N N . HIS A 1 544 ? 18.666 -41.376 -45.195 1.00 26.38 544 HIS A N 1
ATOM 4192 C CA . HIS A 1 544 ? 18.958 -41.417 -43.746 1.00 26.38 544 HIS A CA 1
ATOM 4193 C C . HIS A 1 544 ? 19.111 -40.140 -42.874 1.00 26.38 544 HIS A C 1
ATOM 4195 O O . HIS A 1 544 ? 19.818 -39.193 -43.182 1.00 26.38 544 HIS A O 1
ATOM 4201 N N . ALA A 1 545 ? 18.540 -40.280 -41.663 1.00 26.53 545 ALA A N 1
ATOM 4202 C CA . ALA A 1 545 ? 18.825 -39.586 -40.398 1.00 26.53 545 ALA A CA 1
ATOM 4203 C C . ALA A 1 545 ? 18.347 -38.125 -40.235 1.00 26.53 545 ALA A C 1
ATOM 4205 O O . ALA A 1 545 ? 19.108 -37.167 -40.339 1.00 26.53 545 ALA A O 1
ATOM 4206 N N . GLY A 1 546 ? 17.077 -37.961 -39.846 1.00 24.16 546 GLY A N 1
ATOM 4207 C CA . GLY A 1 546 ? 16.545 -36.699 -39.326 1.00 24.16 546 GLY A CA 1
ATOM 4208 C C . GLY A 1 546 ? 16.921 -36.485 -37.858 1.00 24.16 546 GLY A C 1
ATOM 4209 O O . GLY A 1 546 ? 16.177 -36.871 -36.963 1.00 24.16 546 GLY A O 1
ATOM 4210 N N . GLY A 1 547 ? 18.074 -35.861 -37.616 1.00 24.92 547 GLY A N 1
ATOM 4211 C CA . GLY A 1 547 ? 18.348 -35.160 -36.364 1.00 24.92 547 GLY A CA 1
ATOM 4212 C C . GLY A 1 547 ? 17.566 -33.846 -36.340 1.00 24.92 547 GLY A C 1
ATOM 4213 O O . GLY A 1 547 ? 17.708 -33.023 -37.246 1.00 24.92 547 GLY A O 1
ATOM 4214 N N . SER A 1 548 ? 16.731 -33.652 -35.321 1.00 24.41 548 SER A N 1
ATOM 4215 C CA . SER A 1 548 ? 15.920 -32.450 -35.126 1.00 24.41 548 SER A CA 1
ATOM 4216 C C . SER A 1 548 ? 16.813 -31.237 -34.841 1.00 24.41 548 SER A C 1
ATOM 4218 O O . SER A 1 548 ? 17.114 -30.914 -33.694 1.00 24.41 548 SER A O 1
ATOM 4220 N N . LYS A 1 549 ? 17.262 -30.557 -35.899 1.00 24.42 549 LYS A N 1
ATOM 4221 C CA . LYS A 1 549 ? 17.782 -29.192 -35.813 1.00 24.42 549 LYS A CA 1
ATOM 4222 C C . LYS A 1 549 ? 16.606 -28.265 -35.526 1.00 24.42 549 LYS A C 1
ATOM 4224 O O . LYS A 1 549 ? 15.719 -28.109 -36.360 1.00 24.42 549 LYS A O 1
ATOM 4229 N N . ILE A 1 550 ? 16.620 -27.647 -34.350 1.00 24.84 550 ILE A N 1
ATOM 4230 C CA . ILE A 1 550 ? 15.781 -26.494 -34.030 1.00 24.84 550 ILE A CA 1
ATOM 4231 C C . ILE A 1 550 ? 16.206 -25.375 -34.985 1.00 24.84 550 ILE A C 1
ATOM 4233 O O . ILE A 1 550 ? 17.278 -24.789 -34.839 1.00 24.84 550 ILE A O 1
ATOM 4237 N N . ALA A 1 551 ? 15.396 -25.137 -36.013 1.00 22.09 551 ALA A N 1
ATOM 4238 C CA . ALA A 1 551 ? 15.524 -23.966 -36.856 1.00 22.09 551 ALA A CA 1
ATOM 4239 C C . ALA A 1 551 ? 15.100 -22.750 -36.029 1.00 22.09 551 ALA A C 1
ATOM 4241 O O . ALA A 1 551 ? 13.944 -22.625 -35.626 1.00 22.09 551 ALA A O 1
ATOM 4242 N N . VAL A 1 552 ? 16.055 -21.860 -35.771 1.00 27.77 552 VAL A N 1
ATOM 4243 C CA . VAL A 1 552 ? 15.783 -20.485 -35.358 1.00 27.77 552 VAL A CA 1
ATOM 4244 C C . VAL A 1 552 ? 15.103 -19.816 -36.552 1.00 27.77 552 VAL A C 1
ATOM 4246 O O . VAL A 1 552 ? 15.764 -19.402 -37.503 1.00 27.77 552 VAL A O 1
ATOM 4249 N N . ALA A 1 553 ? 13.771 -19.804 -36.547 1.00 25.27 553 ALA A N 1
ATOM 4250 C CA . ALA A 1 553 ? 12.988 -19.035 -37.500 1.00 25.27 553 ALA A CA 1
ATOM 4251 C C . ALA A 1 553 ? 13.176 -17.552 -37.167 1.00 25.27 553 ALA A C 1
ATOM 4253 O O . ALA A 1 553 ? 12.768 -17.078 -36.107 1.00 25.27 553 ALA A O 1
ATOM 4254 N N . GLY A 1 554 ? 13.876 -16.854 -38.058 1.00 23.66 554 GLY A N 1
ATOM 4255 C CA . GLY A 1 554 ? 14.094 -15.422 -37.978 1.00 23.66 554 GLY A CA 1
ATOM 4256 C C . GLY A 1 554 ? 12.795 -14.631 -38.117 1.00 23.66 554 GLY A C 1
ATOM 4257 O O . GLY A 1 554 ? 11.895 -15.018 -38.856 1.00 23.66 554 GLY A O 1
ATOM 4258 N N . ASN A 1 555 ? 12.757 -13.515 -37.388 1.00 33.03 555 ASN A N 1
ATOM 4259 C CA . ASN A 1 555 ? 12.027 -12.276 -37.648 1.00 33.03 555 ASN A CA 1
ATOM 4260 C C . ASN A 1 555 ? 10.847 -12.376 -38.626 1.00 33.03 555 ASN A C 1
ATOM 4262 O O . ASN A 1 555 ? 10.962 -12.039 -39.805 1.00 33.03 555 ASN A O 1
ATOM 4266 N N . GLY A 1 556 ? 9.678 -12.730 -38.093 1.00 26.66 556 GLY A N 1
ATOM 4267 C CA . GLY A 1 556 ? 8.412 -12.286 -38.662 1.00 26.66 556 GLY A CA 1
ATOM 4268 C C . GLY A 1 556 ? 8.211 -10.812 -38.323 1.00 26.66 556 GLY A C 1
ATOM 4269 O O . GLY A 1 556 ? 7.638 -10.492 -37.290 1.00 26.66 556 GLY A O 1
ATOM 4270 N N . VAL A 1 557 ? 8.725 -9.919 -39.170 1.00 34.44 557 VAL A N 1
ATOM 4271 C CA . VAL A 1 557 ? 8.353 -8.500 -39.157 1.00 34.44 557 VAL A CA 1
ATOM 4272 C C . VAL A 1 557 ? 6.884 -8.432 -39.570 1.00 34.44 557 VAL A C 1
ATOM 4274 O O . VAL A 1 557 ? 6.546 -8.759 -40.711 1.00 34.44 557 VAL A O 1
ATOM 4277 N N . GLY A 1 558 ? 6.008 -8.075 -38.631 1.00 36.31 558 GLY A N 1
ATOM 4278 C CA . GLY A 1 558 ? 4.614 -7.776 -38.929 1.00 36.31 558 GLY A CA 1
ATOM 4279 C C . GLY A 1 558 ? 4.554 -6.667 -39.976 1.00 36.31 558 GLY A C 1
ATOM 4280 O O . GLY A 1 558 ? 5.140 -5.603 -39.799 1.00 36.31 558 GLY A O 1
ATOM 4281 N N . LYS A 1 559 ? 3.879 -6.930 -41.097 1.00 38.41 559 LYS A N 1
ATOM 4282 C CA . LYS A 1 559 ? 3.562 -5.923 -42.114 1.00 38.41 559 LYS A CA 1
ATOM 4283 C C . LYS A 1 559 ? 2.421 -5.027 -41.608 1.00 38.41 559 LYS A C 1
ATOM 4285 O O . LYS A 1 559 ? 1.326 -5.083 -42.157 1.00 38.41 559 LYS A O 1
ATOM 4290 N N . GLY A 1 560 ? 2.666 -4.248 -40.558 1.00 42.56 560 GLY A N 1
ATOM 4291 C CA . GLY A 1 560 ? 1.910 -3.018 -40.323 1.00 42.56 560 GLY A CA 1
ATOM 4292 C C . GLY A 1 560 ? 2.405 -1.979 -41.324 1.00 42.56 560 GLY A C 1
ATOM 4293 O O . GLY A 1 560 ? 3.605 -1.906 -41.596 1.00 42.56 560 GLY A O 1
ATOM 4294 N N . ILE A 1 561 ? 1.505 -1.228 -41.949 1.00 49.31 561 ILE A N 1
ATOM 4295 C CA . ILE A 1 561 ? 1.900 -0.152 -42.868 1.00 49.31 561 ILE A CA 1
ATOM 4296 C C . ILE A 1 561 ? 2.720 0.854 -42.042 1.00 49.31 561 ILE A C 1
ATOM 4298 O O . ILE A 1 561 ? 2.329 1.169 -40.925 1.00 49.31 561 ILE A O 1
ATOM 4302 N N . ASP A 1 562 ? 3.847 1.367 -42.550 1.00 55.16 562 ASP A N 1
ATOM 4303 C CA . ASP A 1 562 ? 4.757 2.283 -41.823 1.00 55.16 562 ASP A CA 1
ATOM 4304 C C . ASP A 1 562 ? 4.047 3.472 -41.121 1.00 55.16 562 ASP A C 1
ATOM 4306 O O . ASP A 1 562 ? 4.558 4.030 -40.150 1.00 55.16 562 ASP A O 1
ATOM 4310 N N . THR A 1 563 ? 2.854 3.855 -41.588 1.00 54.94 563 THR A N 1
ATOM 4311 C CA . THR A 1 563 ? 1.978 4.856 -40.960 1.00 54.94 563 THR A CA 1
ATOM 4312 C C . THR A 1 563 ? 1.382 4.395 -39.626 1.00 54.94 563 THR A C 1
ATOM 4314 O O . THR A 1 563 ? 1.353 5.172 -38.676 1.00 54.94 563 THR A O 1
ATOM 4317 N N . GLU A 1 564 ? 0.972 3.129 -39.510 1.00 69.44 564 GLU A N 1
ATOM 4318 C CA . GLU A 1 564 ? 0.386 2.558 -38.287 1.00 69.44 564 GLU A CA 1
ATOM 4319 C C . GLU A 1 564 ? 1.413 2.496 -37.146 1.00 69.44 564 GLU A C 1
ATOM 4321 O O . GLU A 1 564 ? 1.061 2.671 -35.979 1.00 69.44 564 GLU A O 1
ATOM 4326 N N . ALA A 1 565 ? 2.701 2.333 -37.468 1.00 75.94 565 ALA A N 1
ATOM 4327 C CA . ALA A 1 565 ? 3.780 2.335 -36.482 1.00 75.94 565 ALA A CA 1
ATOM 4328 C C . ALA A 1 565 ? 3.980 3.719 -35.830 1.00 75.94 565 ALA A C 1
ATOM 4330 O O . ALA A 1 565 ? 4.147 3.818 -34.613 1.00 75.94 565 ALA A O 1
ATOM 4331 N N . ALA A 1 566 ? 3.923 4.810 -36.606 1.00 84.75 566 ALA A N 1
ATOM 4332 C CA . ALA A 1 566 ? 4.020 6.171 -36.063 1.00 84.75 566 ALA A CA 1
ATOM 4333 C C . ALA A 1 566 ? 2.813 6.531 -35.175 1.00 84.75 566 ALA A C 1
ATOM 4335 O O . ALA A 1 566 ? 2.965 7.198 -34.141 1.00 84.75 566 ALA A O 1
ATOM 4336 N N . ASP A 1 567 ? 1.626 6.049 -35.550 1.00 89.81 567 ASP A N 1
ATOM 4337 C CA . ASP A 1 567 ? 0.402 6.206 -34.766 1.00 89.81 567 ASP A CA 1
ATOM 4338 C C . ASP A 1 567 ? 0.477 5.427 -33.449 1.00 89.81 567 ASP A C 1
ATOM 4340 O O . ASP A 1 567 ? 0.114 5.960 -32.401 1.00 89.81 567 ASP A O 1
ATOM 4344 N N . CYS A 1 568 ? 1.028 4.210 -33.459 1.00 92.62 568 CYS A N 1
ATOM 4345 C CA . CYS A 1 568 ? 1.233 3.412 -32.250 1.00 92.62 568 CYS A CA 1
ATOM 4346 C C . CYS A 1 568 ? 2.126 4.118 -31.222 1.00 92.62 568 CYS A C 1
ATOM 4348 O O . CYS A 1 568 ? 1.765 4.193 -30.047 1.00 92.62 568 CYS A O 1
ATOM 4350 N N . TRP A 1 569 ? 3.249 4.704 -31.647 1.00 94.38 569 TRP A N 1
ATOM 4351 C CA . TRP A 1 569 ? 4.105 5.478 -30.740 1.00 94.38 569 TRP A CA 1
ATOM 4352 C C . TRP A 1 569 ? 3.403 6.728 -30.196 1.00 94.38 569 TRP A C 1
ATOM 4354 O O . TRP A 1 569 ? 3.535 7.043 -29.013 1.00 94.38 569 TRP A O 1
ATOM 4364 N N . SER A 1 570 ? 2.586 7.390 -31.022 1.00 93.81 570 SER A N 1
ATOM 4365 C CA . SER A 1 570 ? 1.757 8.521 -30.582 1.00 93.81 570 SER A CA 1
ATOM 4366 C C . SER A 1 570 ? 0.725 8.102 -29.529 1.00 93.81 570 SER A C 1
ATOM 4368 O O . SER A 1 570 ? 0.573 8.763 -28.501 1.00 93.81 570 SER A O 1
ATOM 4370 N N . LEU A 1 571 ? 0.054 6.965 -29.734 1.00 94.31 571 LEU A N 1
ATOM 4371 C CA . LEU A 1 571 ? -0.885 6.381 -28.771 1.00 94.31 571 LEU A CA 1
ATOM 4372 C C . LEU A 1 571 ? -0.187 5.960 -27.463 1.00 94.31 571 LEU A C 1
ATOM 4374 O O . LEU A 1 571 ? -0.772 6.085 -26.381 1.00 94.31 571 LEU A O 1
ATOM 4378 N N . ALA A 1 572 ? 1.071 5.517 -27.540 1.00 93.56 572 ALA A N 1
ATOM 4379 C CA . ALA A 1 572 ? 1.886 5.160 -26.379 1.00 93.56 572 ALA A CA 1
ATOM 4380 C C . ALA A 1 572 ? 2.325 6.379 -25.538 1.00 93.56 572 ALA A C 1
ATOM 4382 O O . ALA A 1 572 ? 2.702 6.211 -24.375 1.00 93.56 572 ALA A O 1
ATOM 4383 N N . GLY A 1 573 ? 2.191 7.602 -26.068 1.00 91.88 573 GLY A N 1
ATOM 4384 C CA . GLY A 1 573 ? 2.484 8.855 -25.364 1.00 91.88 573 GLY A CA 1
ATOM 4385 C C . GLY A 1 573 ? 3.845 9.478 -25.686 1.00 91.88 573 GLY A C 1
ATOM 4386 O O . GLY A 1 573 ? 4.348 10.244 -24.866 1.00 91.88 573 GLY A O 1
ATOM 4387 N N . VAL A 1 574 ? 4.417 9.141 -26.844 1.00 89.38 574 VAL A N 1
ATOM 4388 C CA . VAL A 1 574 ? 5.600 9.765 -27.472 1.00 89.38 574 VAL A CA 1
ATOM 4389 C C . VAL A 1 574 ? 5.133 10.796 -28.483 1.00 89.38 574 VAL A C 1
ATOM 4391 O O . VAL A 1 574 ? 5.788 11.839 -28.684 1.00 89.38 574 VAL A O 1
#